Protein AF-A0A3L7NXC1-F1 (afdb_monomer_lite)

Structure (mmCIF, N/CA/C/O backbone):
data_AF-A0A3L7NXC1-F1
#
_entry.id   AF-A0A3L7NXC1-F1
#
loop_
_atom_site.group_PDB
_atom_site.id
_atom_site.type_symbol
_atom_site.label_atom_id
_atom_site.label_alt_id
_atom_site.label_comp_id
_atom_site.label_asym_id
_atom_site.label_entity_id
_atom_site.label_seq_id
_atom_site.pdbx_PDB_ins_code
_atom_site.Cartn_x
_atom_site.Cartn_y
_atom_site.Cartn_z
_atom_site.occupancy
_atom_site.B_iso_or_equiv
_atom_site.auth_seq_id
_atom_site.auth_comp_id
_atom_site.auth_asym_id
_atom_site.auth_atom_id
_atom_site.pdbx_PDB_model_num
ATOM 1 N N . MET A 1 1 ? 63.473 -12.504 -23.614 1.00 58.06 1 MET A N 1
ATOM 2 C CA . MET A 1 1 ? 63.173 -11.133 -24.093 1.00 58.06 1 MET A CA 1
ATOM 3 C C . MET A 1 1 ? 62.560 -11.105 -25.498 1.00 58.06 1 MET A C 1
ATOM 5 O O . MET A 1 1 ? 61.461 -10.586 -25.625 1.00 58.06 1 MET A O 1
ATOM 9 N N . ALA A 1 2 ? 63.167 -11.707 -26.531 1.00 64.88 2 ALA A N 1
ATOM 10 C CA . ALA A 1 2 ? 62.631 -11.673 -27.909 1.00 64.88 2 ALA A CA 1
ATOM 11 C C . ALA A 1 2 ? 61.222 -12.297 -28.093 1.00 64.88 2 ALA A C 1
ATOM 13 O O . ALA A 1 2 ? 60.404 -11.781 -28.856 1.00 64.88 2 ALA A O 1
ATOM 14 N N . 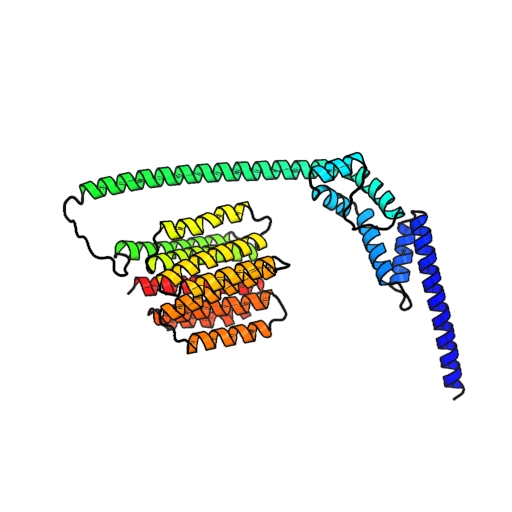VAL A 1 3 ? 60.902 -13.367 -27.352 1.00 65.25 3 VAL A N 1
ATOM 15 C CA . VAL A 1 3 ? 59.581 -14.031 -27.404 1.00 65.25 3 VAL A CA 1
ATOM 16 C C . VAL A 1 3 ? 58.471 -13.140 -26.830 1.00 65.25 3 VAL A C 1
ATOM 18 O O . VAL A 1 3 ? 57.421 -12.996 -27.447 1.00 65.25 3 VAL A O 1
ATOM 21 N N . LEU A 1 4 ? 58.725 -12.468 -25.702 1.00 59.56 4 LEU A N 1
ATOM 22 C CA . LEU A 1 4 ? 57.769 -11.532 -25.091 1.00 59.56 4 LEU A CA 1
ATOM 23 C C . LEU A 1 4 ? 57.498 -10.325 -25.997 1.00 59.56 4 LEU A C 1
ATOM 25 O O . LEU A 1 4 ? 56.352 -9.920 -26.153 1.00 59.56 4 LEU A O 1
ATOM 29 N N . PHE A 1 5 ? 58.532 -9.800 -26.658 1.00 73.19 5 PHE A N 1
ATOM 30 C CA . PHE A 1 5 ? 58.376 -8.700 -27.612 1.00 73.19 5 PHE A CA 1
ATOM 31 C C . PHE A 1 5 ? 57.513 -9.099 -28.822 1.00 73.19 5 PHE A C 1
ATOM 33 O O . PHE A 1 5 ? 56.634 -8.346 -29.236 1.00 73.19 5 PHE A O 1
ATOM 40 N N . SER A 1 6 ? 57.697 -10.320 -29.334 1.00 70.69 6 SER A N 1
ATOM 41 C CA . SER A 1 6 ? 56.907 -10.852 -30.453 1.00 70.69 6 SER A CA 1
ATOM 42 C C . SER A 1 6 ? 55.435 -11.066 -30.074 1.00 70.69 6 SER A C 1
ATOM 44 O O . SER A 1 6 ? 54.543 -10.712 -30.844 1.00 70.69 6 SER A O 1
ATOM 46 N N . ILE A 1 7 ? 55.162 -11.565 -28.861 1.00 74.94 7 ILE A N 1
ATOM 47 C CA . ILE A 1 7 ? 53.794 -11.715 -28.333 1.00 74.94 7 ILE A CA 1
ATOM 48 C C . ILE A 1 7 ? 53.109 -10.345 -28.197 1.00 74.94 7 ILE A C 1
ATOM 50 O O . ILE A 1 7 ? 51.965 -10.192 -28.629 1.00 74.94 7 ILE A O 1
ATOM 54 N N . CYS A 1 8 ? 53.810 -9.329 -27.682 1.00 72.81 8 CYS A N 1
ATOM 55 C CA . CYS A 1 8 ? 53.273 -7.970 -27.563 1.00 72.81 8 CYS A CA 1
ATOM 56 C C . CYS A 1 8 ? 52.942 -7.337 -28.925 1.00 72.81 8 CYS A C 1
ATOM 58 O O . CYS A 1 8 ? 51.901 -6.691 -29.061 1.00 72.81 8 CYS A O 1
ATOM 60 N N . LEU A 1 9 ? 53.783 -7.535 -29.947 1.00 78.62 9 LEU A N 1
ATOM 61 C CA . LEU A 1 9 ? 53.522 -7.020 -31.297 1.00 78.62 9 LEU A CA 1
ATOM 62 C C . LEU A 1 9 ? 52.310 -7.694 -31.954 1.00 78.62 9 LEU A C 1
ATOM 64 O O . LEU A 1 9 ? 51.471 -7.003 -32.537 1.00 78.62 9 LEU A O 1
ATOM 68 N N . ILE A 1 10 ? 52.168 -9.017 -31.807 1.00 83.44 10 ILE A N 1
ATOM 69 C CA . ILE A 1 10 ? 51.002 -9.763 -32.311 1.00 83.44 10 ILE A CA 1
ATOM 70 C C . ILE A 1 10 ? 49.723 -9.305 -31.600 1.00 83.44 10 ILE A C 1
ATOM 72 O O . ILE A 1 10 ? 48.700 -9.085 -32.250 1.00 83.44 10 ILE A O 1
ATOM 76 N N . TYR A 1 11 ? 49.775 -9.118 -30.278 1.00 84.44 11 TYR A N 1
ATOM 77 C CA . TYR A 1 11 ? 48.630 -8.644 -29.500 1.00 84.44 11 TYR A CA 1
ATOM 78 C C . TYR A 1 11 ? 48.204 -7.228 -29.910 1.00 84.44 11 TYR A C 1
ATOM 80 O O . TYR A 1 11 ? 47.015 -6.972 -30.112 1.00 84.44 11 TYR A O 1
ATOM 88 N N . ARG A 1 12 ? 49.167 -6.319 -30.112 1.00 85.69 12 ARG A N 1
ATOM 89 C CA . ARG A 1 12 ? 48.900 -4.950 -30.572 1.00 85.69 12 ARG A CA 1
ATOM 90 C C . ARG A 1 12 ? 48.280 -4.935 -31.970 1.00 85.69 12 ARG A C 1
ATOM 92 O O . ARG A 1 12 ? 47.270 -4.270 -32.167 1.00 85.69 12 ARG A O 1
ATOM 99 N N . SER A 1 13 ? 48.827 -5.709 -32.908 1.00 90.19 13 SER A N 1
ATOM 100 C CA . SER A 1 13 ? 48.289 -5.810 -34.271 1.00 90.19 13 SER A CA 1
ATOM 101 C C . SER A 1 13 ? 46.859 -6.364 -34.292 1.00 90.19 13 SER A C 1
ATOM 103 O O . SER A 1 13 ? 45.984 -5.759 -34.908 1.00 90.19 13 SER A O 1
ATOM 105 N N . LYS A 1 14 ? 46.583 -7.448 -33.549 1.00 89.12 14 LYS A N 1
ATOM 106 C CA . LYS A 1 14 ? 45.224 -8.005 -33.429 1.00 89.12 14 LYS A CA 1
ATOM 107 C C . LYS A 1 14 ? 44.246 -7.028 -32.783 1.00 89.12 14 LYS A C 1
ATOM 109 O O . LYS A 1 14 ? 43.092 -6.959 -33.191 1.00 89.12 14 LYS A O 1
ATOM 114 N N . THR A 1 15 ? 44.697 -6.273 -31.784 1.00 90.38 15 THR A N 1
ATOM 115 C CA . THR A 1 15 ? 43.854 -5.275 -31.117 1.00 90.38 15 THR A CA 1
ATOM 116 C C . THR A 1 15 ? 43.446 -4.164 -32.083 1.00 90.38 15 THR A C 1
ATOM 118 O O . THR A 1 15 ? 42.272 -3.813 -32.120 1.00 90.38 15 THR A O 1
ATOM 121 N N . GLU A 1 16 ? 44.373 -3.652 -32.897 1.00 91.38 16 GLU A N 1
ATOM 122 C CA . GLU A 1 16 ? 44.061 -2.624 -33.901 1.00 91.38 16 GLU A CA 1
ATOM 123 C C . GLU A 1 16 ? 43.149 -3.150 -35.017 1.00 91.38 16 GLU A C 1
ATOM 125 O O . GLU A 1 16 ? 42.166 -2.496 -35.354 1.00 91.38 16 GLU A O 1
ATOM 130 N N . GLN A 1 17 ? 43.382 -4.369 -35.517 1.00 92.25 17 GLN A N 1
ATOM 131 C CA . GLN A 1 17 ? 42.493 -4.995 -36.509 1.00 92.25 17 GLN A CA 1
ATOM 132 C C . GLN A 1 17 ? 41.055 -5.132 -36.003 1.00 92.25 17 GLN A C 1
ATOM 134 O O . GLN A 1 17 ? 40.094 -4.900 -36.733 1.00 92.25 17 GLN A O 1
ATOM 139 N N . LEU A 1 18 ? 40.893 -5.527 -34.745 1.00 91.25 18 LEU A N 1
ATOM 140 C CA . LEU A 1 18 ? 39.578 -5.714 -34.157 1.00 91.25 18 LEU A CA 1
ATOM 141 C C . LEU A 1 18 ? 38.885 -4.380 -33.819 1.00 91.25 18 LEU A C 1
ATOM 143 O O . LEU A 1 18 ? 37.669 -4.286 -33.973 1.00 91.25 18 LEU A O 1
ATOM 147 N N . LYS A 1 19 ? 39.634 -3.337 -33.425 1.00 93.62 19 LYS A N 1
ATOM 148 C CA . LYS A 1 19 ? 39.097 -1.967 -33.325 1.00 93.62 19 LYS A CA 1
ATOM 149 C C . LYS A 1 19 ? 38.600 -1.471 -34.679 1.00 93.62 19 LYS A C 1
ATOM 151 O O . LYS A 1 19 ? 37.494 -0.949 -34.752 1.00 93.62 19 LYS A O 1
ATOM 156 N N . GLN A 1 20 ? 39.389 -1.672 -35.735 1.00 95.25 20 GLN A N 1
ATOM 157 C CA . GLN A 1 20 ? 39.001 -1.302 -37.094 1.00 95.25 20 GLN A CA 1
ATOM 158 C C . GLN A 1 20 ? 37.736 -2.051 -37.519 1.00 95.25 20 GLN A C 1
ATOM 160 O O . GLN A 1 20 ? 36.770 -1.427 -37.932 1.00 95.25 20 GLN A O 1
ATOM 165 N N . ARG A 1 21 ? 37.670 -3.366 -37.281 1.00 96.00 21 ARG A N 1
ATOM 166 C CA . ARG A 1 21 ? 36.465 -4.158 -37.555 1.00 96.00 21 ARG A CA 1
ATOM 167 C C . ARG A 1 21 ? 35.237 -3.662 -36.785 1.00 96.00 21 ARG A C 1
ATOM 169 O O . ARG A 1 21 ? 34.139 -3.674 -37.329 1.00 96.00 21 ARG A O 1
ATOM 176 N N . ALA A 1 22 ? 35.395 -3.262 -35.524 1.00 95.69 22 ALA A N 1
ATOM 177 C CA . ALA A 1 22 ? 34.300 -2.683 -34.751 1.00 95.69 22 ALA A CA 1
ATOM 178 C C . ALA A 1 22 ? 33.851 -1.335 -35.343 1.00 95.69 22 ALA A C 1
ATOM 180 O O . ALA A 1 22 ? 32.652 -1.104 -35.465 1.00 95.69 22 ALA A O 1
ATOM 181 N N . ALA A 1 23 ? 34.787 -0.477 -35.760 1.00 96.31 23 ALA A N 1
ATOM 182 C CA . ALA A 1 23 ? 34.470 0.776 -36.443 1.00 96.31 23 ALA A CA 1
ATOM 183 C C . ALA A 1 23 ? 33.721 0.532 -37.767 1.00 96.31 23 ALA A C 1
ATOM 185 O O . ALA A 1 23 ? 32.673 1.135 -37.983 1.00 96.31 23 ALA A O 1
ATOM 186 N N . ASP A 1 24 ? 34.180 -0.424 -38.580 1.00 97.44 24 ASP A N 1
ATOM 187 C CA . ASP A 1 24 ? 33.531 -0.797 -39.842 1.00 97.44 24 ASP A CA 1
ATOM 188 C C . ASP A 1 24 ? 32.104 -1.329 -39.614 1.00 97.44 24 ASP A C 1
ATOM 190 O O . ASP A 1 24 ? 31.193 -1.011 -40.378 1.00 97.44 24 ASP A O 1
ATOM 194 N N . LEU A 1 25 ? 31.888 -2.137 -38.565 1.00 97.62 25 LEU A N 1
ATOM 195 C CA . LEU A 1 25 ? 30.557 -2.634 -38.188 1.00 97.62 25 LEU A CA 1
ATOM 196 C C . LEU A 1 25 ? 29.618 -1.494 -37.785 1.00 97.62 25 LEU A C 1
ATOM 198 O O . LEU A 1 25 ? 28.448 -1.512 -38.163 1.00 97.62 25 LEU A O 1
ATOM 202 N N . TRP A 1 26 ? 30.121 -0.517 -37.029 1.00 97.94 26 TRP A N 1
ATOM 203 C CA . TRP A 1 26 ? 29.348 0.653 -36.622 1.00 97.94 26 TRP A CA 1
ATOM 204 C C . TRP A 1 26 ? 28.958 1.522 -37.819 1.00 97.94 26 TRP A C 1
ATOM 206 O O . TRP A 1 26 ? 27.785 1.851 -37.972 1.00 97.94 26 TRP A O 1
ATOM 216 N N . GLU A 1 27 ? 29.908 1.847 -38.698 1.00 97.88 27 GLU A N 1
ATOM 217 C CA . GLU A 1 27 ? 29.650 2.654 -39.895 1.00 97.88 27 GLU A CA 1
ATOM 218 C C . GLU A 1 27 ? 28.645 1.967 -40.827 1.00 97.88 27 GLU A C 1
ATOM 220 O O . GLU A 1 27 ? 27.683 2.587 -41.283 1.00 97.88 27 GLU A O 1
ATOM 225 N N . GLN A 1 28 ? 28.808 0.659 -41.051 1.00 97.94 28 GLN A N 1
ATOM 226 C CA . GLN A 1 28 ? 27.853 -0.118 -41.836 1.00 97.94 28 GLN A CA 1
ATOM 227 C C . GLN A 1 28 ? 26.472 -0.146 -41.180 1.00 97.94 28 GLN A C 1
ATOM 229 O O . GLN A 1 28 ? 25.476 -0.010 -41.883 1.00 97.94 28 GLN A O 1
ATOM 234 N N . ALA A 1 29 ? 26.389 -0.295 -39.856 1.00 97.94 29 ALA A N 1
ATOM 235 C CA . ALA A 1 29 ? 25.117 -0.275 -39.143 1.00 97.94 29 ALA A CA 1
ATOM 236 C C . ALA A 1 29 ? 24.384 1.065 -39.306 1.00 97.94 29 ALA A C 1
ATOM 238 O O . ALA A 1 29 ? 23.198 1.062 -39.629 1.00 97.94 29 ALA A O 1
ATOM 239 N N . GLN A 1 30 ? 25.087 2.191 -39.135 1.00 97.81 30 GLN A N 1
ATOM 240 C CA . GLN A 1 30 ? 24.528 3.536 -39.324 1.00 97.81 30 GLN A CA 1
ATOM 241 C C . GLN A 1 30 ? 24.052 3.736 -40.763 1.00 97.81 30 GLN A C 1
ATOM 243 O O . GLN A 1 30 ? 22.902 4.093 -40.991 1.00 97.81 30 GLN A O 1
ATOM 248 N N . LYS A 1 31 ? 24.887 3.376 -41.744 1.00 97.75 31 LYS A N 1
ATOM 249 C CA . LYS A 1 31 ? 24.519 3.453 -43.160 1.00 97.75 31 LYS A CA 1
ATOM 250 C C . LYS A 1 31 ? 23.263 2.636 -43.476 1.00 97.75 31 LYS A C 1
ATOM 252 O O . LYS A 1 31 ? 22.382 3.115 -44.181 1.00 97.75 31 LYS A O 1
ATOM 257 N N . ARG A 1 32 ? 23.154 1.412 -42.948 1.00 97.75 32 ARG A N 1
ATOM 258 C CA . ARG A 1 32 ? 21.962 0.563 -43.130 1.00 97.75 32 ARG A CA 1
ATOM 259 C C . ARG A 1 32 ? 20.729 1.160 -42.463 1.00 97.75 32 ARG A C 1
ATOM 261 O O . ARG A 1 32 ? 19.637 1.044 -43.011 1.00 97.75 32 ARG A O 1
ATOM 268 N N . LEU A 1 33 ? 20.901 1.807 -41.314 1.00 97.19 33 LEU A N 1
ATOM 269 C CA . LEU A 1 33 ? 19.830 2.501 -40.612 1.00 97.19 33 LEU A CA 1
ATOM 270 C C . LEU A 1 33 ? 19.317 3.701 -41.422 1.00 97.19 33 LEU A C 1
ATOM 272 O O . LEU A 1 33 ? 18.108 3.829 -41.602 1.00 97.19 33 LEU A O 1
ATOM 276 N N . ASP A 1 34 ? 20.218 4.510 -41.983 1.00 95.81 34 ASP A N 1
ATOM 277 C CA . ASP A 1 34 ? 19.895 5.637 -42.871 1.00 95.81 34 ASP A CA 1
ATOM 278 C C . ASP A 1 34 ? 19.227 5.179 -44.178 1.00 95.81 34 ASP A C 1
ATOM 280 O O . ASP A 1 34 ? 18.281 5.801 -44.660 1.00 95.81 34 ASP A O 1
ATOM 284 N N . GLU A 1 35 ? 19.659 4.035 -44.720 1.00 96.31 35 GLU A N 1
ATOM 285 C CA . GLU A 1 35 ? 19.040 3.357 -45.869 1.00 96.31 35 GLU A CA 1
ATOM 286 C C . GLU A 1 35 ? 17.701 2.667 -45.519 1.00 96.31 35 GLU A C 1
ATOM 288 O O . GLU A 1 35 ? 17.101 2.022 -46.381 1.00 96.31 35 GLU A O 1
ATOM 293 N N . LYS A 1 36 ? 17.218 2.790 -44.271 1.00 95.69 36 LYS A N 1
ATOM 294 C CA . LYS A 1 36 ? 15.988 2.163 -43.742 1.00 95.69 36 LYS A CA 1
ATOM 295 C C . LYS A 1 36 ? 15.987 0.630 -43.806 1.00 95.69 36 LYS A C 1
ATOM 297 O O . LYS A 1 36 ? 14.937 -0.009 -43.767 1.00 95.69 36 LYS A O 1
ATOM 302 N N . GLN A 1 37 ? 17.162 0.012 -43.861 1.00 96.81 37 GLN A N 1
ATOM 303 C CA . GLN A 1 37 ? 17.343 -1.438 -43.830 1.00 96.81 37 GLN A CA 1
ATOM 304 C C . GLN A 1 37 ? 17.428 -1.920 -42.376 1.00 96.81 37 GLN A C 1
ATOM 306 O O . GLN A 1 37 ? 18.489 -2.304 -41.881 1.00 96.81 37 GLN A O 1
ATOM 311 N N . ILE A 1 38 ? 16.290 -1.864 -41.675 1.00 96.44 38 ILE A N 1
ATOM 312 C CA . ILE A 1 38 ? 16.209 -2.045 -40.216 1.00 96.44 38 ILE A CA 1
ATOM 313 C C . ILE A 1 38 ? 16.714 -3.420 -39.756 1.00 96.44 38 ILE A C 1
ATOM 315 O O . ILE A 1 38 ? 17.428 -3.505 -38.758 1.00 96.44 38 ILE A O 1
ATOM 319 N N . GLU A 1 39 ? 16.400 -4.495 -40.482 1.00 96.25 39 GLU A N 1
ATOM 320 C CA . GLU A 1 39 ? 16.840 -5.854 -40.130 1.00 96.25 39 GLU A CA 1
ATOM 321 C C . GLU A 1 39 ? 18.370 -6.000 -40.209 1.00 96.25 39 GLU A C 1
ATOM 323 O O . GLU A 1 39 ? 19.015 -6.476 -39.269 1.00 96.25 39 GLU A O 1
ATOM 328 N N . ASP A 1 40 ? 18.973 -5.504 -41.293 1.00 97.38 40 ASP A N 1
ATOM 329 C CA . ASP A 1 40 ? 20.425 -5.517 -41.477 1.00 97.38 40 ASP A CA 1
ATOM 330 C C . ASP A 1 40 ? 21.134 -4.627 -40.448 1.00 97.38 40 ASP A C 1
ATOM 332 O O . ASP A 1 40 ? 22.146 -5.042 -39.871 1.00 97.38 40 ASP A O 1
ATOM 336 N N . ALA A 1 41 ? 20.589 -3.436 -40.175 1.00 97.94 41 ALA A N 1
ATOM 337 C CA . ALA A 1 41 ? 21.094 -2.532 -39.147 1.00 97.94 41 ALA A CA 1
ATOM 338 C C . ALA A 1 41 ? 21.045 -3.184 -37.756 1.00 97.94 41 ALA A C 1
ATOM 340 O O . ALA A 1 41 ? 22.037 -3.151 -37.031 1.00 97.94 41 ALA A O 1
ATOM 341 N N . THR A 1 42 ? 19.940 -3.854 -37.414 1.00 97.75 42 THR A N 1
ATOM 342 C CA . THR A 1 42 ? 19.779 -4.585 -36.145 1.00 97.75 42 THR A CA 1
ATOM 343 C C . THR A 1 42 ? 20.860 -5.646 -35.991 1.00 97.75 42 THR A C 1
ATOM 345 O O . THR A 1 42 ? 21.576 -5.661 -34.990 1.00 97.75 42 THR A O 1
ATOM 348 N N . ARG A 1 43 ? 21.047 -6.494 -37.013 1.00 98.19 43 ARG A N 1
ATOM 349 C CA . ARG A 1 43 ? 22.066 -7.553 -36.998 1.00 98.19 43 ARG A CA 1
ATOM 350 C C . ARG A 1 43 ? 23.471 -6.983 -36.784 1.00 98.19 43 ARG A C 1
ATOM 352 O O . ARG A 1 43 ? 24.233 -7.529 -35.984 1.00 98.19 43 ARG A O 1
ATOM 359 N N . LEU A 1 44 ? 23.818 -5.899 -37.479 1.00 97.94 44 LEU A N 1
ATOM 360 C CA . LEU A 1 44 ? 25.129 -5.252 -37.362 1.00 97.94 44 LEU A CA 1
ATOM 361 C C . LEU A 1 44 ? 25.323 -4.569 -36.000 1.00 97.94 44 LEU A C 1
ATOM 363 O O . LEU A 1 44 ? 26.385 -4.725 -35.400 1.00 97.94 44 LEU A O 1
ATOM 367 N N . LEU A 1 45 ? 24.302 -3.890 -35.465 1.00 97.81 45 LEU A N 1
ATOM 368 C CA . LEU A 1 45 ? 24.338 -3.286 -34.127 1.00 97.81 45 LEU A CA 1
ATOM 369 C C . LEU A 1 45 ? 24.474 -4.342 -33.025 1.00 97.81 45 LEU A C 1
ATOM 371 O O . LEU A 1 45 ? 25.244 -4.148 -32.084 1.00 97.81 45 LEU A O 1
ATOM 375 N N . THR A 1 46 ? 23.792 -5.485 -33.145 1.00 97.56 46 THR A N 1
ATOM 376 C CA . THR A 1 46 ? 23.961 -6.605 -32.209 1.00 97.56 46 THR A CA 1
ATOM 377 C C . THR A 1 46 ? 25.396 -7.134 -32.251 1.00 97.56 46 THR A C 1
ATOM 379 O O . THR A 1 46 ? 26.036 -7.235 -31.202 1.00 97.56 46 THR A O 1
ATOM 382 N N . GLN A 1 47 ? 25.947 -7.384 -33.447 1.00 96.81 47 GLN A N 1
ATOM 383 C CA . GLN A 1 47 ? 27.345 -7.807 -33.602 1.00 96.81 47 GLN A CA 1
ATOM 384 C C . GLN A 1 47 ? 28.318 -6.780 -33.011 1.00 96.81 47 GLN A C 1
ATOM 386 O O . GLN A 1 47 ? 29.205 -7.157 -32.243 1.00 96.81 47 GLN A O 1
ATOM 391 N N . TYR A 1 48 ? 28.118 -5.491 -33.298 1.00 97.62 48 TYR A N 1
ATOM 392 C CA . TYR A 1 48 ? 28.921 -4.405 -32.745 1.00 97.62 48 TYR A CA 1
ATOM 393 C C . TYR A 1 48 ? 28.854 -4.368 -31.213 1.00 97.62 48 TYR A C 1
ATOM 395 O O . TYR A 1 48 ? 29.891 -4.389 -30.559 1.00 97.62 48 TYR A O 1
ATOM 403 N N . SER A 1 49 ? 27.658 -4.393 -30.618 1.00 96.50 49 SER A N 1
ATOM 404 C CA . SER A 1 49 ? 27.480 -4.318 -29.159 1.00 96.50 49 SER A CA 1
ATOM 405 C C . SER A 1 49 ? 28.147 -5.479 -28.405 1.00 96.50 49 SER A C 1
ATOM 407 O O . SER A 1 49 ? 28.658 -5.284 -27.298 1.00 96.50 49 SER A O 1
ATOM 409 N N . SER A 1 50 ? 28.213 -6.659 -29.035 1.00 94.56 50 SER A N 1
ATOM 410 C CA . SER A 1 50 ? 28.887 -7.851 -28.50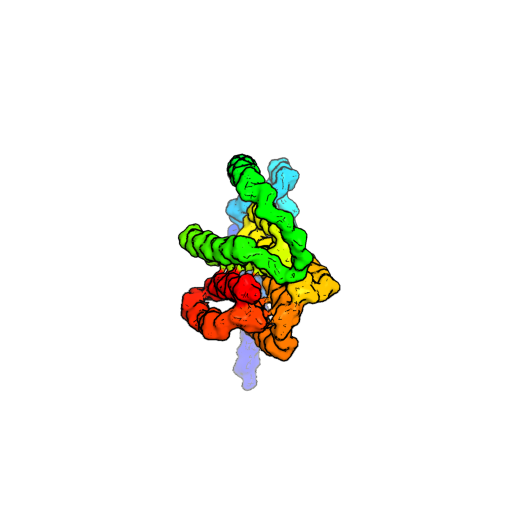5 1.00 94.56 50 SER A CA 1
ATOM 411 C C . SER A 1 50 ? 30.417 -7.811 -28.631 1.00 94.56 50 SER A C 1
ATOM 413 O O . SER A 1 50 ? 31.116 -8.553 -27.938 1.00 94.56 50 SER A O 1
ATOM 415 N N . ALA A 1 51 ? 30.965 -6.940 -29.487 1.00 93.81 51 ALA A N 1
ATOM 416 C CA . ALA A 1 51 ? 32.403 -6.793 -29.650 1.00 93.81 51 ALA A CA 1
ATOM 417 C C . ALA A 1 51 ? 33.011 -6.095 -28.425 1.00 93.81 51 ALA A C 1
ATOM 419 O O . ALA A 1 51 ? 32.556 -5.040 -27.972 1.00 93.81 51 ALA A O 1
ATOM 420 N N . TRP A 1 52 ? 34.088 -6.661 -27.877 1.00 91.38 52 TRP A N 1
ATOM 421 C CA . TRP A 1 52 ? 34.710 -6.114 -26.671 1.00 91.38 52 TRP A CA 1
ATOM 422 C C . TRP A 1 52 ? 35.381 -4.747 -26.904 1.00 91.38 52 TRP A C 1
ATOM 424 O O . TRP A 1 52 ? 35.442 -3.960 -25.964 1.00 91.38 52 TRP A O 1
ATOM 434 N N . GLN A 1 53 ? 35.807 -4.433 -28.140 1.00 92.50 53 GLN A N 1
ATOM 435 C CA . GLN A 1 53 ? 36.354 -3.118 -28.528 1.00 92.50 53 GLN A CA 1
ATOM 436 C C . GLN A 1 53 ? 35.311 -2.066 -28.932 1.00 92.50 53 GLN A C 1
ATOM 438 O O . GLN A 1 53 ? 35.694 -1.002 -29.415 1.00 92.50 53 GLN A O 1
ATOM 443 N N . ALA A 1 54 ? 34.012 -2.330 -28.780 1.00 93.81 54 ALA A N 1
ATOM 444 C CA . ALA A 1 54 ? 32.977 -1.355 -29.111 1.00 93.81 54 ALA A CA 1
ATOM 445 C C . ALA A 1 54 ? 33.055 -0.126 -28.189 1.00 93.81 54 ALA A C 1
ATOM 447 O O . ALA A 1 54 ? 32.660 -0.186 -27.025 1.00 93.81 54 ALA A O 1
ATOM 448 N N . THR A 1 55 ? 33.564 0.988 -28.715 1.00 94.06 55 THR A N 1
ATOM 449 C CA . THR A 1 55 ? 33.699 2.259 -27.986 1.00 94.06 55 THR A CA 1
ATOM 450 C C . THR A 1 55 ? 32.353 2.929 -27.719 1.00 94.06 55 THR A C 1
ATOM 452 O O . THR A 1 55 ? 32.204 3.604 -26.709 1.00 94.06 55 THR A O 1
ATOM 455 N N . GLU A 1 56 ? 31.362 2.706 -28.585 1.00 95.94 56 GLU A N 1
ATOM 456 C CA . GLU A 1 56 ? 30.025 3.317 -28.541 1.00 95.94 56 GLU A CA 1
ATOM 457 C C . GLU A 1 56 ? 28.945 2.283 -28.170 1.00 95.94 56 GLU A C 1
ATOM 459 O O . GLU A 1 56 ? 27.818 2.318 -28.667 1.00 95.94 56 GLU A O 1
ATOM 464 N N . ARG A 1 57 ? 29.282 1.310 -27.307 1.00 95.75 57 ARG A N 1
ATOM 465 C CA . ARG A 1 57 ? 28.375 0.202 -26.949 1.00 95.75 57 ARG A CA 1
ATOM 466 C C . ARG A 1 57 ? 27.027 0.694 -26.413 1.00 95.75 57 ARG A C 1
ATOM 468 O O . ARG A 1 57 ? 26.002 0.130 -26.783 1.00 95.75 57 ARG A O 1
ATOM 475 N N . GLN A 1 58 ? 27.029 1.735 -25.580 1.00 95.69 58 GLN A N 1
ATOM 476 C CA . GLN A 1 58 ? 25.799 2.294 -25.016 1.00 95.69 58 GLN A CA 1
ATOM 477 C C . GLN A 1 58 ? 24.890 2.867 -26.113 1.00 95.69 58 GLN A C 1
ATOM 479 O O . GLN A 1 58 ? 23.728 2.485 -26.189 1.00 95.69 58 GLN A O 1
ATOM 484 N N . LYS A 1 59 ? 25.428 3.686 -27.027 1.00 96.38 59 LYS A N 1
ATOM 485 C CA . LYS A 1 59 ? 24.654 4.229 -28.157 1.00 96.38 59 LYS A CA 1
ATOM 486 C C . LYS A 1 59 ? 24.101 3.124 -29.058 1.00 96.38 59 LYS A C 1
ATOM 488 O O . LYS A 1 59 ? 22.977 3.220 -29.537 1.00 96.38 59 LYS A O 1
ATOM 493 N N . ALA A 1 60 ? 24.865 2.051 -29.277 1.00 97.00 60 ALA A N 1
ATOM 494 C CA . ALA A 1 60 ? 24.389 0.895 -30.035 1.00 97.00 60 ALA A CA 1
ATOM 495 C C . ALA A 1 60 ? 23.205 0.192 -29.353 1.00 97.00 60 ALA A C 1
ATOM 497 O O . ALA A 1 60 ? 22.257 -0.202 -30.026 1.00 97.00 60 ALA A O 1
ATOM 498 N N . GLN A 1 61 ? 23.249 0.050 -28.026 1.00 96.81 61 GLN A N 1
ATOM 499 C CA . GLN A 1 61 ? 22.150 -0.517 -27.241 1.00 96.81 61 GLN A CA 1
ATOM 500 C C . GLN A 1 61 ? 20.915 0.389 -27.253 1.00 96.81 61 GLN A C 1
ATOM 502 O O . GLN A 1 61 ? 19.808 -0.109 -27.438 1.00 96.81 61 GLN A O 1
ATOM 507 N N . GLU A 1 62 ? 21.103 1.703 -27.132 1.00 96.25 62 GLU A N 1
ATOM 508 C CA . GLU A 1 62 ? 20.022 2.687 -27.249 1.00 96.25 62 GLU A CA 1
ATOM 509 C C . GLU A 1 62 ? 19.350 2.603 -28.628 1.00 96.25 62 GLU A C 1
ATOM 511 O O . GLU A 1 62 ? 18.129 2.511 -28.709 1.00 96.25 62 GLU A O 1
ATOM 516 N N . LEU A 1 63 ? 20.119 2.530 -29.721 1.00 97.50 63 LEU A N 1
ATOM 517 C CA . LEU A 1 63 ? 19.561 2.361 -31.069 1.00 97.50 63 LEU A CA 1
ATOM 518 C C . LEU A 1 63 ? 18.820 1.031 -31.245 1.00 97.50 63 LEU A C 1
ATOM 520 O O . LEU A 1 63 ? 17.771 1.006 -31.882 1.00 97.50 63 LEU A O 1
ATOM 524 N N . LEU A 1 64 ? 19.318 -0.065 -30.664 1.00 97.25 64 LEU A N 1
ATOM 525 C CA . LEU A 1 64 ? 18.615 -1.354 -30.677 1.00 97.25 64 LEU A CA 1
ATOM 526 C C . LEU A 1 64 ? 17.270 -1.278 -29.939 1.00 97.25 64 LEU A C 1
ATOM 528 O O . LEU A 1 64 ? 16.276 -1.807 -30.435 1.00 97.25 64 LEU A O 1
ATOM 532 N N . GLN A 1 65 ? 17.213 -0.584 -28.800 1.00 96.12 65 GLN A N 1
ATOM 533 C CA . GLN A 1 65 ? 15.957 -0.339 -28.085 1.00 96.12 65 GLN A CA 1
ATOM 534 C C . GLN A 1 65 ? 15.000 0.529 -28.910 1.00 96.12 65 GLN A C 1
ATOM 536 O O . GLN A 1 65 ? 13.819 0.203 -29.019 1.00 96.12 65 GLN A O 1
ATOM 541 N N . GLN A 1 66 ? 15.499 1.589 -29.554 1.00 96.69 66 GLN A N 1
ATOM 542 C CA . GLN A 1 66 ? 14.685 2.412 -30.455 1.00 96.69 66 GLN A CA 1
ATOM 543 C C . GLN A 1 66 ? 14.122 1.589 -31.621 1.00 96.69 66 GLN A C 1
ATOM 545 O O . GLN A 1 66 ? 12.937 1.702 -31.928 1.00 96.69 66 GLN A O 1
ATOM 550 N N . ILE A 1 67 ? 14.937 0.722 -32.235 1.00 97.19 67 ILE A N 1
ATOM 551 C CA . ILE A 1 67 ? 14.493 -0.195 -33.294 1.00 97.19 67 ILE A CA 1
ATOM 552 C C . ILE A 1 67 ? 13.377 -1.113 -32.784 1.00 97.19 67 ILE A C 1
ATOM 554 O O . ILE A 1 67 ? 12.352 -1.267 -33.452 1.00 97.19 67 ILE A O 1
ATOM 558 N N . GLN A 1 68 ? 13.541 -1.698 -31.597 1.00 94.25 68 GLN A N 1
ATOM 559 C CA . GLN A 1 68 ? 12.523 -2.556 -30.992 1.00 94.25 68 GLN A CA 1
ATOM 560 C C . GLN A 1 68 ? 11.202 -1.801 -30.783 1.00 94.25 68 GLN A C 1
ATOM 562 O O . GLN A 1 68 ? 10.141 -2.319 -31.129 1.00 94.25 68 GLN A O 1
ATOM 567 N N . HIS A 1 69 ? 11.261 -0.560 -30.294 1.00 92.00 69 HIS A N 1
ATOM 568 C CA . HIS A 1 69 ? 10.074 0.272 -30.086 1.00 92.00 69 HIS A CA 1
ATOM 569 C C . HIS A 1 69 ? 9.349 0.663 -31.383 1.00 92.00 69 HIS A C 1
ATOM 571 O O . HIS A 1 69 ? 8.137 0.862 -31.340 1.00 92.00 69 HIS A O 1
ATOM 577 N N . VAL A 1 70 ? 10.039 0.773 -32.528 1.00 95.56 70 VAL A N 1
ATOM 578 C CA . VAL A 1 70 ? 9.380 1.108 -33.812 1.00 95.56 70 VAL A CA 1
ATOM 579 C C . VAL A 1 70 ? 8.908 -0.101 -34.609 1.00 95.56 70 VAL A C 1
ATOM 581 O O . VAL A 1 70 ? 7.994 0.031 -35.422 1.00 95.56 70 VAL A O 1
ATOM 584 N N . THR A 1 71 ? 9.541 -1.259 -34.421 1.00 93.69 71 THR A N 1
ATOM 585 C CA . THR A 1 71 ? 9.244 -2.475 -35.199 1.00 93.69 71 THR A CA 1
ATOM 586 C C . THR A 1 71 ? 8.245 -3.399 -34.515 1.00 93.69 71 THR A C 1
ATOM 588 O O . THR A 1 71 ? 7.567 -4.163 -35.200 1.00 93.69 71 THR A O 1
ATOM 591 N N . SER A 1 72 ? 8.127 -3.334 -33.187 1.00 95.00 72 SER A N 1
ATOM 592 C CA . SER A 1 72 ? 7.184 -4.154 -32.432 1.00 95.00 72 SER A CA 1
ATOM 593 C C . SER A 1 72 ? 5.775 -3.561 -32.464 1.00 95.00 72 SER A C 1
ATOM 595 O O . SER A 1 72 ? 5.509 -2.535 -31.835 1.00 95.00 72 SER A O 1
ATOM 597 N N . ASP A 1 73 ? 4.848 -4.245 -33.140 1.00 92.94 73 ASP A N 1
ATOM 598 C CA . ASP A 1 73 ? 3.435 -3.849 -33.179 1.00 92.94 73 ASP A CA 1
ATOM 599 C C . ASP A 1 73 ? 2.827 -3.752 -31.774 1.00 92.94 73 ASP A C 1
ATOM 601 O O . ASP A 1 73 ? 2.072 -2.824 -31.498 1.00 92.94 73 ASP A O 1
ATOM 605 N N . SER A 1 74 ? 3.213 -4.635 -30.846 1.00 92.94 74 SER A N 1
ATOM 606 C CA . SER A 1 74 ? 2.710 -4.589 -29.469 1.00 92.94 74 SER A CA 1
ATOM 607 C C . SER A 1 74 ? 3.167 -3.338 -28.714 1.00 92.94 74 SER A C 1
ATOM 609 O O . SER A 1 74 ? 2.390 -2.768 -27.954 1.00 92.94 74 SER A O 1
ATOM 611 N N . GLU A 1 75 ? 4.406 -2.885 -28.926 1.00 92.62 75 GLU A N 1
ATOM 612 C CA . GLU A 1 75 ? 4.938 -1.669 -28.291 1.00 92.62 75 GLU A CA 1
ATOM 613 C C . GLU A 1 75 ? 4.305 -0.403 -28.878 1.00 92.62 75 GLU A C 1
ATOM 615 O O . GLU A 1 75 ? 3.990 0.541 -28.146 1.00 92.62 75 GLU A O 1
ATOM 620 N N . VAL A 1 76 ? 4.076 -0.393 -30.194 1.00 94.12 76 VAL A N 1
ATOM 621 C CA . VAL A 1 76 ? 3.395 0.708 -30.884 1.00 94.12 76 VAL A CA 1
ATOM 622 C C . VAL A 1 76 ? 1.935 0.791 -30.442 1.00 94.12 76 VAL A C 1
ATOM 624 O O . VAL A 1 76 ? 1.480 1.874 -30.075 1.00 94.12 76 VAL A O 1
ATOM 627 N N . LEU A 1 77 ? 1.221 -0.338 -30.400 1.00 94.06 77 LEU A N 1
ATOM 628 C CA . LEU A 1 77 ? -0.159 -0.412 -29.912 1.00 94.06 77 LEU A CA 1
ATOM 629 C C . LEU A 1 77 ? -0.270 0.047 -28.464 1.00 94.06 77 LEU A C 1
ATOM 631 O O . LEU A 1 77 ? -1.114 0.884 -28.156 1.00 94.06 77 LEU A O 1
ATOM 635 N N . LYS A 1 78 ? 0.609 -0.449 -27.587 1.00 93.31 78 LYS A N 1
ATOM 636 C CA . LYS A 1 78 ? 0.648 -0.027 -26.186 1.00 93.31 78 LYS A CA 1
ATOM 637 C C . LYS A 1 78 ? 0.831 1.486 -26.075 1.00 93.31 78 LYS A C 1
ATOM 639 O O . LYS A 1 78 ? 0.060 2.139 -25.382 1.00 93.31 78 LYS A O 1
ATOM 644 N N . SER A 1 79 ? 1.788 2.041 -26.823 1.00 93.56 79 SER A N 1
ATOM 645 C CA . SER A 1 79 ? 2.033 3.486 -26.842 1.00 93.56 79 SER A CA 1
ATOM 646 C C . SER A 1 79 ? 0.790 4.260 -27.287 1.00 93.56 79 SER A C 1
ATOM 648 O O . SER A 1 79 ? 0.433 5.230 -26.637 1.00 93.56 79 SER A O 1
ATOM 650 N N . LEU A 1 80 ? 0.103 3.819 -28.349 1.00 94.56 80 LEU A N 1
ATOM 651 C CA . LEU A 1 80 ? -1.114 4.458 -28.868 1.00 94.56 80 LEU A CA 1
ATOM 652 C C . LEU A 1 80 ? -2.306 4.374 -27.900 1.00 94.56 80 LEU A C 1
ATOM 654 O O . LEU A 1 80 ? -3.079 5.325 -27.791 1.00 94.56 80 LEU A O 1
ATOM 658 N N . VAL A 1 81 ? -2.471 3.255 -27.194 1.00 94.94 81 VAL A N 1
ATOM 659 C CA . VAL A 1 81 ? -3.557 3.068 -26.216 1.00 94.94 81 VAL A CA 1
ATOM 660 C C . VAL A 1 81 ? -3.336 3.921 -24.962 1.00 94.94 81 VAL A C 1
ATOM 662 O O . VAL A 1 81 ? -4.303 4.410 -24.388 1.00 94.94 81 VAL A O 1
ATOM 665 N N . GLU A 1 82 ? -2.083 4.156 -24.569 1.00 92.56 82 GLU A N 1
ATOM 666 C CA . GLU A 1 82 ? -1.725 4.952 -23.385 1.00 92.56 82 GLU A CA 1
ATOM 667 C C . GLU A 1 82 ? -1.781 6.478 -23.614 1.00 92.56 82 GLU A C 1
ATOM 669 O O . GLU A 1 82 ? -1.729 7.237 -22.647 1.00 92.56 82 GLU A O 1
ATOM 674 N N . LEU A 1 83 ? -1.903 6.953 -24.863 1.00 93.69 83 LEU A N 1
ATOM 675 C CA . LEU A 1 83 ? -1.977 8.391 -25.160 1.00 93.69 83 LEU A CA 1
ATOM 676 C C . LEU A 1 83 ? -3.214 9.058 -24.544 1.00 93.69 83 LEU A C 1
ATOM 678 O O . LEU A 1 83 ? -4.282 8.452 -24.422 1.00 93.69 83 LEU A O 1
ATOM 682 N N . SER A 1 84 ? -3.098 10.351 -24.241 1.00 93.88 84 SER A N 1
ATOM 683 C CA . SER A 1 84 ? -4.271 11.194 -23.997 1.00 93.88 84 SER A CA 1
ATOM 684 C C . SER A 1 84 ? -5.139 11.287 -25.262 1.00 93.88 84 SER A C 1
ATOM 686 O O . SER A 1 84 ? -4.648 11.059 -26.366 1.00 93.88 84 SER A O 1
ATOM 688 N N . GLU A 1 85 ? -6.421 11.639 -25.136 1.00 92.56 85 GLU A N 1
ATOM 689 C CA . GLU A 1 85 ? -7.297 11.825 -26.308 1.00 92.56 85 GLU A CA 1
ATOM 690 C C . GLU A 1 85 ? -6.754 12.892 -27.273 1.00 92.56 85 GLU A C 1
ATOM 692 O O . GLU A 1 85 ? -6.789 12.713 -28.490 1.00 92.56 85 GLU A O 1
ATOM 697 N N . SER A 1 86 ? -6.181 13.980 -26.743 1.00 92.88 86 SER A N 1
ATOM 698 C CA . SER A 1 86 ? -5.571 15.029 -27.564 1.00 92.88 86 SER A CA 1
ATOM 699 C C . SER A 1 86 ? -4.330 14.538 -28.303 1.00 92.88 86 SER A C 1
ATOM 701 O O . SER A 1 86 ? -4.178 14.820 -29.489 1.00 92.88 86 SER A O 1
ATOM 703 N N . ASP A 1 87 ? -3.459 13.778 -27.635 1.00 94.00 87 ASP A N 1
ATOM 704 C CA . ASP A 1 87 ? -2.241 13.263 -28.266 1.00 94.00 87 ASP A CA 1
ATOM 705 C C . ASP A 1 87 ? -2.554 12.139 -29.253 1.00 94.00 87 ASP A C 1
ATOM 707 O O . ASP A 1 87 ? -1.887 12.014 -30.278 1.00 94.00 87 ASP A O 1
ATOM 711 N N . PHE A 1 88 ? -3.590 11.343 -28.978 1.00 95.38 88 PHE A N 1
ATOM 712 C CA . PHE A 1 88 ? -4.073 10.318 -29.892 1.00 95.38 88 PHE A CA 1
ATOM 713 C C . PHE A 1 88 ? -4.644 10.937 -31.171 1.00 95.38 88 PHE A C 1
ATOM 715 O O . PHE A 1 88 ? -4.283 10.493 -32.256 1.00 95.38 88 PHE A O 1
ATOM 722 N N . ALA A 1 89 ? -5.439 12.008 -31.070 1.00 93.75 89 ALA A N 1
ATOM 723 C CA . ALA A 1 89 ? -5.937 12.742 -32.237 1.00 93.75 89 ALA A CA 1
ATOM 724 C C . ALA A 1 89 ? -4.793 13.348 -33.074 1.00 93.75 89 ALA A C 1
ATOM 726 O O . ALA A 1 89 ? -4.819 13.325 -34.307 1.00 93.75 89 ALA A O 1
ATOM 727 N N . VAL A 1 90 ? -3.739 13.848 -32.417 1.00 93.56 90 VAL A N 1
ATOM 728 C CA . VAL A 1 90 ? -2.520 14.280 -33.114 1.00 93.56 90 VAL A CA 1
ATOM 729 C C . VAL A 1 90 ? -1.867 13.085 -33.814 1.00 93.56 90 VAL A C 1
ATOM 731 O O . VAL A 1 90 ? -1.622 13.157 -35.018 1.00 93.56 90 VAL A O 1
ATOM 734 N N . ALA A 1 91 ? -1.654 11.968 -33.117 1.00 93.62 91 ALA A N 1
ATOM 735 C CA . ALA A 1 91 ? -1.055 10.763 -33.687 1.00 93.62 91 ALA A CA 1
ATOM 736 C C . ALA A 1 91 ? -1.865 10.185 -34.861 1.00 93.62 91 ALA A C 1
ATOM 738 O O . ALA A 1 91 ? -1.270 9.715 -35.828 1.00 93.62 91 ALA A O 1
ATOM 739 N N . GLU A 1 92 ? -3.193 10.270 -34.820 1.00 94.75 92 GLU A N 1
ATOM 740 C CA . GLU A 1 92 ? -4.088 9.907 -35.922 1.00 94.75 92 GLU A CA 1
ATOM 741 C C . GLU A 1 92 ? -3.878 10.818 -37.138 1.00 94.75 92 GLU A C 1
ATOM 743 O O . GLU A 1 92 ? -3.770 10.338 -38.262 1.00 94.75 92 GLU A O 1
ATOM 748 N N . SER A 1 93 ? -3.754 12.131 -36.923 1.00 94.25 93 SER A N 1
ATOM 749 C CA . SER A 1 93 ? -3.638 13.106 -38.016 1.00 94.25 93 SER A CA 1
ATOM 750 C C . SER A 1 93 ? -2.270 13.128 -38.711 1.00 94.25 93 SER A C 1
ATOM 752 O O . SER A 1 93 ? -2.206 13.302 -39.929 1.00 94.25 93 SER A O 1
ATOM 754 N N . ILE A 1 94 ? -1.173 12.975 -37.958 1.00 94.06 94 ILE A N 1
ATOM 755 C CA . ILE A 1 94 ? 0.199 13.125 -38.480 1.00 94.06 94 ILE A CA 1
ATOM 756 C C . ILE A 1 94 ? 1.036 11.843 -38.410 1.00 94.06 94 ILE A C 1
ATOM 758 O O . ILE A 1 94 ? 2.206 11.865 -38.786 1.00 94.06 94 ILE A O 1
ATOM 762 N N . HIS A 1 95 ? 0.464 10.734 -37.931 1.00 95.00 95 HIS A N 1
ATOM 763 C CA . HIS A 1 95 ? 1.152 9.450 -37.747 1.00 95.00 95 HIS A CA 1
ATOM 764 C C . HIS A 1 95 ? 2.446 9.563 -36.926 1.00 95.00 95 HIS A C 1
ATOM 766 O O . HIS A 1 95 ? 3.429 8.877 -37.195 1.00 95.00 95 HIS A O 1
ATOM 772 N N . ALA A 1 96 ? 2.473 10.436 -35.917 1.00 93.81 96 ALA A N 1
ATOM 773 C CA . ALA A 1 96 ? 3.657 10.676 -35.100 1.00 93.81 96 ALA A CA 1
ATOM 774 C C . ALA A 1 96 ? 3.313 10.733 -33.610 1.00 93.81 96 ALA A C 1
ATOM 776 O O . ALA A 1 96 ? 2.290 11.282 -33.215 1.00 93.81 96 ALA A O 1
ATOM 777 N N . ILE A 1 97 ? 4.212 10.191 -32.786 1.00 91.69 97 ILE A N 1
ATOM 778 C CA . ILE A 1 97 ? 4.143 10.245 -31.323 1.00 91.69 97 ILE A CA 1
ATOM 779 C C . ILE A 1 97 ? 5.421 10.913 -30.827 1.00 91.69 97 ILE A C 1
ATOM 781 O O . ILE A 1 97 ? 6.521 10.444 -31.135 1.00 91.69 97 ILE A O 1
ATOM 785 N N . ASN A 1 98 ? 5.276 11.989 -30.053 1.00 88.31 98 ASN A N 1
ATOM 786 C CA . ASN A 1 98 ? 6.396 12.723 -29.474 1.00 88.31 98 ASN A CA 1
ATOM 787 C C . ASN A 1 98 ? 6.579 12.363 -27.994 1.00 88.31 98 ASN A C 1
ATOM 789 O O . ASN A 1 98 ? 6.182 13.104 -27.102 1.00 88.31 98 ASN A O 1
ATOM 793 N N . ASP A 1 99 ? 7.166 11.196 -27.742 1.00 87.94 99 ASP A N 1
ATOM 794 C CA . ASP A 1 99 ? 7.433 10.667 -26.397 1.00 87.94 99 ASP A CA 1
ATOM 795 C C . ASP A 1 99 ? 8.924 10.714 -26.013 1.00 87.94 99 ASP A C 1
ATOM 797 O O . ASP A 1 99 ? 9.319 10.184 -24.976 1.00 87.94 99 ASP A O 1
ATOM 801 N N . GLY A 1 100 ? 9.769 11.303 -26.867 1.00 90.44 100 GLY A N 1
ATOM 802 C CA . GLY A 1 100 ? 11.219 11.380 -26.676 1.00 90.44 100 GLY A CA 1
ATOM 803 C C . GLY A 1 100 ? 11.953 10.034 -26.734 1.00 90.44 100 GLY A C 1
ATOM 804 O O . GLY A 1 100 ? 13.162 10.004 -26.513 1.00 90.44 100 GLY A O 1
ATOM 805 N N . ARG A 1 101 ? 11.266 8.921 -27.037 1.00 90.38 101 ARG A N 1
ATOM 806 C CA . ARG A 1 101 ? 11.872 7.579 -27.026 1.00 90.38 101 ARG A CA 1
ATOM 807 C C . ARG A 1 101 ? 12.694 7.286 -28.271 1.00 90.38 101 ARG A C 1
ATOM 809 O O . ARG A 1 101 ? 13.590 6.454 -28.212 1.00 90.38 101 ARG A O 1
ATOM 816 N N . ILE A 1 102 ? 12.393 7.944 -29.388 1.00 94.38 102 ILE A N 1
ATOM 817 C CA . ILE A 1 102 ? 13.081 7.750 -30.667 1.00 94.38 102 ILE A CA 1
ATOM 818 C C . ILE A 1 102 ? 13.674 9.079 -31.101 1.00 94.38 102 ILE A C 1
ATOM 820 O O . ILE A 1 102 ? 12.961 10.067 -31.256 1.00 94.38 102 ILE A O 1
ATOM 824 N N . SER A 1 103 ? 14.987 9.085 -31.301 1.00 92.56 103 SER A N 1
ATOM 825 C CA . SER A 1 103 ? 15.745 10.269 -31.704 1.00 92.56 103 SER A CA 1
ATOM 826 C C . SER A 1 103 ? 16.310 10.153 -33.117 1.00 92.56 103 SER A C 1
ATOM 828 O O . SER A 1 103 ? 16.615 11.171 -33.735 1.00 92.56 103 SER A O 1
ATOM 830 N N . HIS A 1 104 ? 16.437 8.934 -33.653 1.00 94.56 104 HIS A N 1
ATOM 831 C CA . HIS A 1 104 ? 17.015 8.722 -34.977 1.00 94.56 104 HIS A CA 1
ATOM 832 C C . HIS A 1 104 ? 16.013 9.048 -36.108 1.00 94.56 104 HIS A C 1
ATOM 834 O O . HIS A 1 104 ? 14.945 8.430 -36.153 1.00 94.56 104 HIS A O 1
ATOM 840 N N . PRO A 1 105 ? 16.347 9.923 -37.081 1.00 94.38 105 PRO A N 1
ATOM 841 C CA . PRO A 1 105 ? 15.421 10.344 -38.142 1.00 94.38 105 PRO A CA 1
ATOM 842 C C . PRO A 1 105 ? 14.808 9.192 -38.951 1.00 94.38 105 PRO A C 1
ATOM 844 O O . PRO A 1 105 ? 13.592 9.122 -39.105 1.00 94.38 105 PRO A O 1
ATOM 847 N N . ALA A 1 106 ? 15.620 8.224 -39.390 1.00 94.12 106 ALA A N 1
ATOM 848 C CA . ALA A 1 106 ? 15.121 7.067 -40.144 1.00 94.12 106 ALA A CA 1
ATOM 849 C C . ALA A 1 106 ? 14.149 6.176 -39.337 1.00 94.12 106 ALA A C 1
ATOM 851 O O . ALA A 1 106 ? 13.249 5.542 -39.898 1.00 94.12 106 ALA A O 1
ATOM 852 N N . LEU A 1 107 ? 14.299 6.146 -38.006 1.00 96.00 107 LEU A N 1
ATOM 853 C CA . LEU A 1 107 ? 13.405 5.398 -37.123 1.00 96.00 107 LEU A CA 1
ATOM 854 C C . LEU A 1 107 ? 12.084 6.134 -36.902 1.00 96.00 107 LEU A C 1
ATOM 856 O O . LEU A 1 107 ? 11.059 5.470 -36.790 1.00 96.00 107 LEU A O 1
ATOM 860 N N . LEU A 1 108 ? 12.073 7.471 -36.910 1.00 94.56 108 LEU A N 1
ATOM 861 C CA . LEU A 1 108 ? 10.832 8.254 -36.851 1.00 94.56 108 LEU A CA 1
ATOM 862 C C . LEU A 1 108 ? 9.923 7.949 -38.045 1.00 94.56 108 LEU A C 1
ATOM 864 O O . LEU A 1 108 ? 8.730 7.712 -37.867 1.00 94.56 108 LEU A O 1
ATOM 868 N N . GLU A 1 109 ? 10.490 7.872 -39.248 1.00 93.62 109 GLU A N 1
ATOM 869 C CA . GLU A 1 109 ? 9.728 7.515 -40.448 1.00 93.62 109 GLU A CA 1
ATOM 870 C C . GLU A 1 109 ? 9.199 6.077 -40.389 1.00 93.62 109 GLU A C 1
ATOM 872 O O . GLU A 1 109 ? 8.042 5.818 -40.719 1.00 93.62 109 GLU A O 1
ATOM 877 N N . THR A 1 110 ? 10.024 5.141 -39.913 1.00 94.88 110 THR A N 1
ATOM 878 C CA . THR A 1 110 ? 9.608 3.744 -39.713 1.00 94.88 110 THR A CA 1
ATOM 879 C C . THR A 1 110 ? 8.474 3.653 -38.689 1.00 94.88 110 THR A C 1
ATOM 881 O O . THR A 1 110 ? 7.485 2.957 -38.916 1.00 94.88 110 THR A O 1
ATOM 884 N N . ARG A 1 111 ? 8.573 4.411 -37.589 1.00 94.56 111 ARG A N 1
ATOM 885 C CA . ARG A 1 111 ? 7.530 4.498 -36.563 1.00 94.56 111 ARG A CA 1
ATOM 886 C C . ARG A 1 111 ? 6.220 5.004 -37.147 1.00 94.56 111 ARG A C 1
ATOM 888 O O . ARG A 1 111 ? 5.180 4.457 -36.806 1.00 94.56 111 ARG A O 1
ATOM 895 N N . ALA A 1 112 ? 6.264 6.012 -38.017 1.00 94.56 112 ALA A N 1
ATOM 896 C CA . ALA A 1 112 ? 5.061 6.572 -38.622 1.00 94.56 112 ALA A CA 1
ATOM 897 C C . ALA A 1 112 ? 4.288 5.532 -39.444 1.00 94.56 112 ALA A C 1
ATOM 899 O O . ALA A 1 112 ? 3.065 5.443 -39.343 1.00 94.56 112 ALA A O 1
ATOM 900 N N . VAL A 1 113 ? 4.998 4.674 -40.184 1.00 95.44 113 VAL A N 1
ATOM 901 C CA . VAL A 1 113 ? 4.385 3.549 -40.909 1.00 95.44 113 VAL A CA 1
ATOM 902 C C . VAL A 1 113 ? 3.766 2.536 -39.941 1.00 95.44 113 VAL A C 1
ATOM 904 O O . VAL A 1 113 ? 2.629 2.108 -40.145 1.00 95.44 113 VAL A O 1
ATOM 907 N N . SER A 1 114 ? 4.477 2.172 -38.870 1.00 95.19 114 SER A N 1
ATOM 908 C CA . SER A 1 114 ? 3.949 1.257 -37.850 1.00 95.19 114 SER A CA 1
ATOM 909 C C . SER A 1 114 ? 2.730 1.837 -37.126 1.00 95.19 114 SER A C 1
ATOM 911 O O . SER A 1 114 ? 1.773 1.107 -36.880 1.00 95.19 114 SER A O 1
ATOM 913 N N . ILE A 1 115 ? 2.724 3.137 -36.815 1.00 95.56 115 ILE A N 1
ATOM 914 C CA . ILE A 1 115 ? 1.573 3.837 -36.226 1.00 95.56 115 ILE A CA 1
ATOM 915 C C . ILE A 1 115 ? 0.381 3.749 -37.174 1.00 95.56 115 ILE A C 1
ATOM 917 O O . ILE A 1 115 ? -0.674 3.270 -36.767 1.00 95.56 115 ILE A O 1
ATOM 921 N N . ALA A 1 116 ? 0.566 4.118 -38.444 1.00 95.75 116 ALA A N 1
ATOM 922 C CA . ALA A 1 116 ? -0.494 4.063 -39.446 1.00 95.75 116 ALA A CA 1
ATOM 923 C C . ALA A 1 116 ? -1.119 2.661 -39.561 1.00 95.75 116 ALA A C 1
ATOM 925 O O . ALA A 1 116 ? -2.338 2.523 -39.633 1.00 95.75 116 ALA A O 1
ATOM 926 N N . ARG A 1 117 ? -0.293 1.607 -39.509 1.00 96.56 117 ARG A N 1
ATOM 927 C CA . ARG A 1 117 ? -0.753 0.209 -39.532 1.00 96.56 117 ARG A CA 1
ATOM 928 C C . ARG A 1 117 ? -1.558 -0.185 -38.289 1.00 96.56 117 ARG A C 1
ATOM 930 O O . ARG A 1 117 ? -2.497 -0.967 -38.406 1.00 96.56 117 ARG A O 1
ATOM 937 N N . ASN A 1 118 ? -1.183 0.322 -37.117 1.00 97.19 118 ASN A N 1
ATOM 938 C CA . ASN A 1 118 ? -1.759 -0.072 -35.829 1.00 97.19 118 ASN A CA 1
ATOM 939 C C . ASN A 1 118 ? -2.909 0.836 -35.354 1.00 97.19 118 ASN A C 1
ATOM 941 O O . ASN A 1 118 ? -3.565 0.506 -34.369 1.00 97.19 118 ASN A O 1
ATOM 945 N N . LEU A 1 119 ? -3.190 1.948 -36.044 1.00 95.69 119 LEU A N 1
ATOM 946 C CA . LEU A 1 119 ? -4.213 2.925 -35.646 1.00 95.69 119 LEU A CA 1
ATOM 947 C C . LEU A 1 119 ? -5.604 2.309 -35.472 1.00 95.69 119 LEU A C 1
ATOM 949 O O . LEU A 1 119 ? -6.226 2.514 -34.436 1.00 95.69 119 LEU A O 1
ATOM 953 N N . ALA A 1 120 ? -6.077 1.519 -36.439 1.00 95.31 120 ALA A N 1
ATOM 954 C CA . ALA A 1 120 ? -7.420 0.934 -36.380 1.00 95.31 120 ALA A CA 1
ATOM 955 C C . ALA A 1 120 ? -7.601 0.001 -35.170 1.00 95.31 120 ALA A C 1
ATOM 957 O O . ALA A 1 120 ? -8.625 0.037 -34.487 1.00 95.31 120 ALA A O 1
ATOM 958 N N . GLU A 1 121 ? -6.582 -0.806 -34.875 1.00 95.69 121 GLU A N 1
ATOM 959 C CA . GLU A 1 121 ? -6.592 -1.706 -33.723 1.00 95.69 121 GLU A CA 1
ATOM 960 C C . GLU A 1 121 ? -6.466 -0.927 -32.405 1.00 95.69 121 GLU A C 1
ATOM 962 O O . GLU A 1 121 ? -7.173 -1.224 -31.443 1.00 95.69 121 GLU A O 1
ATOM 967 N N . ALA A 1 122 ? -5.649 0.130 -32.368 1.00 95.50 122 ALA A N 1
ATOM 968 C CA . ALA A 1 122 ? -5.573 1.023 -31.217 1.00 95.50 122 ALA A CA 1
ATOM 969 C C . ALA A 1 122 ? -6.915 1.724 -30.943 1.00 95.50 122 ALA A C 1
ATOM 971 O O . ALA A 1 122 ? -7.341 1.771 -29.793 1.00 95.50 122 ALA A O 1
ATOM 972 N N . MET A 1 123 ? -7.619 2.210 -31.973 1.00 95.31 123 MET A N 1
ATOM 973 C CA . MET A 1 123 ? -8.962 2.793 -31.832 1.00 95.31 123 MET A CA 1
ATOM 974 C C . MET A 1 123 ? -9.947 1.785 -31.235 1.00 95.31 123 MET A C 1
ATOM 976 O O . MET A 1 123 ? -10.682 2.118 -30.303 1.00 95.31 123 MET A O 1
ATOM 980 N N . ARG A 1 124 ? -9.932 0.537 -31.728 1.00 96.56 124 ARG A N 1
ATOM 981 C CA . ARG A 1 124 ? -10.765 -0.549 -31.197 1.00 96.56 124 ARG A CA 1
ATOM 982 C C . ARG A 1 124 ? -10.477 -0.776 -29.713 1.00 96.56 124 ARG A C 1
ATOM 984 O O . ARG A 1 124 ? -11.398 -0.709 -28.903 1.00 96.56 124 ARG A O 1
ATOM 991 N N . LEU A 1 125 ? -9.211 -0.960 -29.343 1.00 93.56 125 LEU A N 1
ATOM 992 C CA . LEU A 1 125 ? -8.802 -1.189 -27.953 1.00 93.56 125 LEU A CA 1
ATOM 993 C C . LEU A 1 125 ? -9.142 -0.006 -27.038 1.00 93.56 125 LEU A C 1
ATOM 995 O O . LEU A 1 125 ? -9.650 -0.213 -25.939 1.00 93.56 125 LEU A O 1
ATOM 999 N N . ARG A 1 126 ? -8.925 1.237 -27.485 1.00 93.88 126 ARG A N 1
ATOM 1000 C CA . ARG A 1 126 ? -9.307 2.437 -26.723 1.00 93.88 126 ARG A CA 1
ATOM 1001 C C . ARG A 1 126 ? -10.816 2.497 -26.497 1.00 93.88 126 ARG A C 1
ATOM 1003 O O . ARG A 1 126 ? -11.243 2.746 -25.374 1.00 93.88 126 ARG A O 1
ATOM 1010 N N . SER A 1 127 ? -11.622 2.196 -27.517 1.00 92.56 127 SER A N 1
ATOM 1011 C CA . SER A 1 127 ? -13.083 2.144 -27.371 1.00 92.56 127 SER A CA 1
ATOM 1012 C C . SER A 1 127 ? -13.534 1.065 -26.378 1.00 92.56 127 SER A C 1
ATOM 1014 O O . SER A 1 127 ? -14.435 1.304 -25.579 1.00 92.56 127 SER A O 1
ATOM 1016 N N . GLU A 1 128 ? -12.860 -0.089 -26.349 1.00 92.31 128 GLU A N 1
ATOM 1017 C CA . GLU A 1 128 ? -13.121 -1.147 -25.368 1.00 92.31 128 GLU A CA 1
ATOM 1018 C C . GLU A 1 128 ? -12.760 -0.713 -23.946 1.00 92.31 128 GLU A C 1
ATOM 1020 O O . GLU A 1 128 ? -13.512 -1.002 -23.015 1.00 92.31 128 GLU A O 1
ATOM 1025 N N . VAL A 1 129 ? -11.652 0.014 -23.770 1.00 87.31 129 VAL A N 1
ATOM 1026 C CA . VAL A 1 129 ? -11.257 0.583 -22.472 1.00 87.31 129 VAL A CA 1
ATOM 1027 C C . VAL A 1 129 ? -12.283 1.609 -21.989 1.00 87.31 129 VAL A C 1
ATOM 1029 O O . VAL A 1 129 ? -12.665 1.567 -20.821 1.00 87.31 129 VAL A O 1
ATOM 1032 N N . VAL A 1 130 ? -12.768 2.490 -22.868 1.00 87.75 130 VAL A N 1
ATOM 1033 C CA . VAL A 1 130 ? -13.814 3.472 -22.530 1.00 87.75 130 VAL A CA 1
ATOM 1034 C C . VAL A 1 130 ? -15.109 2.766 -22.130 1.00 87.75 130 VAL A C 1
ATOM 1036 O O . VAL A 1 130 ? -15.606 2.997 -21.032 1.00 87.75 130 VAL A O 1
ATOM 1039 N N . LEU A 1 131 ? -15.601 1.831 -22.949 1.00 91.25 131 LEU A N 1
ATOM 1040 C CA . LEU A 1 131 ? -16.815 1.063 -22.649 1.00 91.25 131 LEU A CA 1
ATOM 1041 C C . LEU A 1 131 ? -16.696 0.265 -21.348 1.00 91.25 131 LEU A C 1
ATOM 1043 O O . LEU A 1 131 ? -17.666 0.126 -20.603 1.00 91.25 131 LEU A O 1
ATOM 1047 N N . ARG A 1 132 ? -15.512 -0.285 -21.066 1.00 89.81 132 ARG A N 1
ATOM 1048 C CA . ARG A 1 132 ? -15.251 -0.995 -19.817 1.00 89.81 132 ARG A CA 1
ATOM 1049 C C . ARG A 1 132 ? -15.307 -0.049 -18.619 1.00 89.81 132 ARG A C 1
ATOM 1051 O O . ARG A 1 132 ? -15.975 -0.386 -17.648 1.00 89.81 132 ARG A O 1
ATOM 1058 N N . ARG A 1 133 ? -14.678 1.127 -18.705 1.00 85.06 133 ARG A N 1
ATOM 1059 C CA . ARG A 1 133 ? -14.732 2.151 -17.649 1.00 85.06 133 ARG A CA 1
ATOM 1060 C C . ARG A 1 133 ? -16.154 2.644 -17.404 1.00 85.06 133 ARG A C 1
ATOM 1062 O O . ARG A 1 133 ? -16.559 2.763 -16.257 1.00 85.06 133 ARG A O 1
ATOM 1069 N N . GLU A 1 134 ? -16.931 2.878 -18.459 1.00 90.31 134 GLU A N 1
ATOM 1070 C CA . GLU A 1 134 ? -18.342 3.266 -18.336 1.00 90.31 134 GLU A CA 1
ATOM 1071 C C . GLU A 1 134 ? -19.175 2.189 -17.631 1.00 90.31 134 GLU A C 1
ATOM 1073 O O . GLU A 1 134 ? -19.995 2.508 -16.772 1.00 90.31 134 GLU A O 1
ATOM 1078 N N . ARG A 1 135 ? -18.944 0.905 -17.940 1.00 92.06 135 ARG A N 1
ATOM 1079 C CA . ARG A 1 135 ? -19.598 -0.209 -17.236 1.00 92.06 135 ARG A CA 1
ATOM 1080 C C . ARG A 1 135 ? -19.183 -0.289 -15.773 1.00 92.06 135 ARG A C 1
ATOM 1082 O O . ARG A 1 135 ? -20.047 -0.444 -14.921 1.00 92.06 135 ARG A O 1
ATOM 1089 N N . GLU A 1 136 ? -17.890 -0.170 -15.485 1.00 87.25 136 GLU A N 1
ATOM 1090 C CA . GLU A 1 136 ? -17.368 -0.195 -14.114 1.00 87.25 136 GLU A CA 1
ATOM 1091 C C . GLU A 1 136 ? -17.936 0.971 -13.283 1.00 87.25 136 GLU A C 1
ATOM 1093 O O . GLU A 1 136 ? -18.355 0.759 -12.146 1.00 87.25 136 GLU A O 1
ATOM 1098 N N . LEU A 1 137 ? -18.057 2.171 -13.866 1.00 89.06 137 LEU A N 1
ATOM 1099 C CA . LEU A 1 137 ? -18.711 3.321 -13.231 1.00 89.06 137 LEU A CA 1
ATOM 1100 C C . LEU A 1 137 ? -20.208 3.084 -13.000 1.00 89.06 137 LEU A C 1
ATOM 1102 O O . LEU A 1 137 ? -20.690 3.310 -11.894 1.00 89.06 137 LEU A O 1
ATOM 1106 N N . ALA A 1 138 ? -20.937 2.577 -13.997 1.00 91.31 138 ALA A N 1
ATOM 1107 C CA . ALA A 1 138 ? -22.361 2.275 -13.852 1.00 91.31 138 ALA A CA 1
ATOM 1108 C C . ALA A 1 138 ? -22.620 1.194 -12.785 1.00 91.31 138 ALA A C 1
ATOM 1110 O O . ALA A 1 138 ? -23.570 1.294 -12.007 1.00 91.31 138 ALA A O 1
ATOM 1111 N N . GLU A 1 139 ? -21.766 0.169 -12.709 1.00 91.81 139 GLU A N 1
ATOM 1112 C CA . GLU A 1 139 ? -21.829 -0.851 -11.660 1.00 91.81 139 GLU A CA 1
ATOM 1113 C C . GLU A 1 139 ? -21.506 -0.272 -10.277 1.00 91.81 139 GLU A C 1
ATOM 1115 O O . GLU A 1 139 ? -22.171 -0.622 -9.299 1.00 91.81 139 GLU A O 1
ATOM 1120 N N . ALA A 1 140 ? -20.522 0.625 -10.178 1.00 88.31 140 ALA A N 1
ATOM 1121 C CA . ALA A 1 140 ? -20.185 1.305 -8.932 1.00 88.31 140 ALA A CA 1
ATOM 1122 C C . ALA A 1 140 ? -21.327 2.217 -8.450 1.00 88.31 140 ALA A C 1
ATOM 1124 O O . ALA A 1 140 ? -21.681 2.180 -7.271 1.00 88.31 140 ALA A O 1
ATOM 1125 N N . GLU A 1 141 ? -21.954 2.976 -9.351 1.00 90.88 141 GLU A N 1
ATOM 1126 C CA . GLU A 1 141 ? -23.125 3.805 -9.046 1.00 90.88 141 GLU A CA 1
ATOM 1127 C C . GLU A 1 141 ? -24.319 2.960 -8.589 1.00 90.88 141 GLU A C 1
ATOM 1129 O O . GLU A 1 141 ? -24.970 3.300 -7.599 1.00 90.88 141 GLU A O 1
ATOM 1134 N N . ALA A 1 142 ? -24.574 1.826 -9.252 1.00 92.38 142 ALA A N 1
ATOM 1135 C CA . ALA A 1 142 ? -25.635 0.901 -8.864 1.00 92.38 142 ALA A CA 1
ATOM 1136 C C . ALA A 1 142 ? -25.408 0.317 -7.459 1.00 92.38 142 ALA A C 1
ATOM 1138 O O . ALA A 1 142 ? -26.343 0.266 -6.659 1.00 92.38 142 ALA A O 1
ATOM 1139 N N . ARG A 1 143 ? -24.167 -0.064 -7.124 1.00 90.25 143 ARG A N 1
ATOM 1140 C CA . ARG A 1 143 ? -23.811 -0.538 -5.774 1.00 90.25 143 ARG A CA 1
ATOM 1141 C C . ARG A 1 143 ? -23.947 0.567 -4.729 1.00 90.25 143 ARG A C 1
ATOM 1143 O O . ARG A 1 143 ? -24.529 0.337 -3.676 1.00 90.25 143 ARG A O 1
ATOM 1150 N N . ALA A 1 144 ? -23.485 1.779 -5.034 1.00 89.00 144 ALA A N 1
ATOM 1151 C CA . ALA A 1 144 ? -23.608 2.923 -4.132 1.00 89.00 144 ALA A CA 1
ATOM 1152 C C . ALA A 1 144 ? -25.074 3.323 -3.884 1.00 89.00 144 ALA A C 1
ATOM 1154 O O . ALA A 1 144 ? -25.421 3.805 -2.805 1.00 89.00 144 ALA A O 1
ATOM 1155 N N . GLU A 1 145 ? -25.953 3.156 -4.872 1.00 91.44 145 GLU A N 1
ATOM 1156 C CA . GLU A 1 145 ? -27.398 3.321 -4.700 1.00 91.44 145 GLU A CA 1
ATOM 1157 C C . GLU A 1 145 ? -28.002 2.203 -3.838 1.00 91.44 145 GLU A C 1
ATOM 1159 O O . GLU A 1 145 ? -28.756 2.489 -2.908 1.00 91.44 145 GLU A O 1
ATOM 1164 N N . GLU A 1 146 ? -27.627 0.944 -4.076 1.00 91.94 146 GLU A N 1
ATOM 1165 C CA . GLU A 1 146 ? -28.073 -0.187 -3.256 1.00 91.94 146 GLU A CA 1
ATOM 1166 C C . GLU A 1 146 ? -27.664 -0.017 -1.783 1.00 91.94 146 GLU A C 1
ATOM 1168 O O . GLU A 1 146 ? -28.474 -0.233 -0.878 1.00 91.94 146 GLU A O 1
ATOM 1173 N N . ASP A 1 147 ? -26.436 0.432 -1.529 1.00 88.38 147 ASP A N 1
ATOM 1174 C CA . ASP A 1 147 ? -25.932 0.682 -0.180 1.00 88.38 147 ASP A CA 1
ATOM 1175 C C . ASP A 1 147 ? -26.640 1.862 0.491 1.00 88.38 147 ASP A C 1
ATOM 1177 O O . ASP A 1 147 ? -26.964 1.782 1.678 1.00 88.38 147 ASP A O 1
ATOM 1181 N N . ARG A 1 148 ? -26.968 2.926 -0.258 1.00 90.88 148 ARG A N 1
ATOM 1182 C CA . ARG A 1 148 ? -27.802 4.030 0.248 1.00 90.88 148 ARG A CA 1
ATOM 1183 C C . ARG A 1 148 ? -29.190 3.540 0.653 1.00 90.88 148 ARG A C 1
ATOM 1185 O O . ARG A 1 148 ? -29.632 3.841 1.759 1.00 90.88 148 ARG A O 1
ATOM 1192 N N . GLN A 1 149 ? -29.833 2.716 -0.173 1.00 91.94 149 GLN A N 1
ATOM 1193 C CA . GLN A 1 149 ? -31.135 2.129 0.155 1.00 91.94 149 GLN A CA 1
ATOM 1194 C C . GLN A 1 149 ? -31.060 1.187 1.363 1.00 91.94 149 GLN A C 1
ATOM 1196 O O . GLN A 1 149 ? -31.962 1.182 2.202 1.00 91.94 149 GLN A O 1
ATOM 1201 N N . LYS A 1 150 ? -29.986 0.398 1.495 1.00 91.12 150 LYS A N 1
ATOM 1202 C CA . LYS A 1 150 ? -29.755 -0.443 2.682 1.00 91.12 150 LYS A CA 1
ATOM 1203 C C . LYS A 1 150 ? -29.560 0.398 3.940 1.00 91.12 150 LYS A C 1
ATOM 1205 O O . LYS A 1 150 ? -30.141 0.066 4.970 1.00 91.12 150 LYS A O 1
ATOM 1210 N N . GLN A 1 151 ? -28.784 1.479 3.866 1.00 86.56 151 GLN A N 1
ATOM 1211 C CA . GLN A 1 151 ? -28.577 2.401 4.986 1.00 86.56 151 GLN A CA 1
ATOM 1212 C C . GLN A 1 151 ? -29.874 3.103 5.392 1.00 86.56 151 GLN A C 1
ATOM 1214 O O . GLN A 1 151 ? -30.144 3.223 6.585 1.00 86.56 151 GLN A O 1
ATOM 1219 N N . GLU A 1 152 ? -30.692 3.523 4.428 1.00 90.00 152 GLU A N 1
ATOM 1220 C CA . GLU A 1 152 ? -31.991 4.143 4.691 1.00 90.00 152 GLU A CA 1
ATOM 1221 C C . GLU A 1 152 ? -32.944 3.161 5.383 1.00 90.00 152 GLU A C 1
ATOM 1223 O O . GLU A 1 152 ? -33.471 3.475 6.447 1.00 90.00 152 GLU A O 1
ATOM 1228 N N . ARG A 1 153 ? -33.057 1.920 4.887 1.00 91.94 153 ARG A N 1
ATOM 1229 C CA . ARG A 1 153 ? -33.847 0.866 5.553 1.00 91.94 153 ARG A CA 1
ATOM 1230 C C . ARG A 1 153 ? -33.333 0.546 6.956 1.00 91.94 153 ARG A C 1
ATOM 1232 O O . ARG A 1 153 ? -34.124 0.415 7.885 1.00 91.94 153 ARG A O 1
ATOM 1239 N N . ALA A 1 154 ? -32.016 0.437 7.131 1.00 89.00 154 ALA A N 1
ATOM 1240 C CA . ALA A 1 154 ? -31.414 0.189 8.439 1.00 89.00 154 ALA A CA 1
ATOM 1241 C C . ALA A 1 154 ? -31.675 1.348 9.413 1.00 89.00 154 ALA A C 1
ATOM 1243 O O . ALA A 1 154 ? -31.911 1.119 10.600 1.00 89.00 154 ALA A O 1
ATOM 1244 N N . ARG A 1 155 ? -31.675 2.590 8.916 1.00 90.19 155 ARG A N 1
ATOM 1245 C CA . ARG A 1 155 ? -32.020 3.778 9.695 1.00 90.19 155 ARG A CA 1
ATOM 1246 C C . ARG A 1 155 ? -33.496 3.789 10.079 1.00 90.19 155 ARG A C 1
ATOM 1248 O O . ARG A 1 155 ? -33.787 4.013 11.247 1.00 90.19 155 ARG A O 1
ATOM 1255 N N . GLU A 1 156 ? -34.408 3.500 9.155 1.00 88.12 156 GLU A N 1
ATOM 1256 C CA . GLU A 1 156 ? -35.842 3.381 9.452 1.00 88.12 156 GLU A CA 1
ATOM 1257 C C . GLU A 1 156 ? -36.117 2.281 10.488 1.00 88.12 156 GLU A C 1
ATOM 1259 O O . GLU A 1 156 ? -36.914 2.464 11.411 1.00 88.12 156 GLU A O 1
ATOM 1264 N N . GLU A 1 157 ? -35.436 1.136 10.387 1.00 87.94 157 GLU A N 1
ATOM 1265 C CA . GLU A 1 157 ? -35.526 0.069 11.387 1.00 87.94 157 GLU A CA 1
ATOM 1266 C C . GLU A 1 157 ? -34.954 0.491 12.744 1.00 87.94 157 GLU A C 1
ATOM 1268 O O . GLU A 1 157 ? -35.539 0.170 13.781 1.00 87.94 157 GLU A O 1
ATOM 1273 N N . ALA A 1 158 ? -33.833 1.216 12.759 1.00 82.50 158 ALA A N 1
ATOM 1274 C CA . ALA A 1 158 ? -33.242 1.749 13.980 1.00 82.50 158 ALA A CA 1
ATOM 1275 C C . ALA A 1 158 ? -34.140 2.808 14.632 1.00 82.50 158 ALA A C 1
ATOM 1277 O O . ALA A 1 158 ? -34.309 2.781 15.848 1.00 82.50 158 ALA A O 1
ATOM 1278 N N . GLU A 1 159 ? -34.764 3.690 13.848 1.00 86.50 159 GLU A N 1
ATOM 1279 C CA . GLU A 1 159 ? -35.732 4.680 14.328 1.00 86.50 159 GLU A CA 1
ATOM 1280 C C . GLU A 1 159 ? -36.983 3.989 14.892 1.00 86.50 159 GLU A C 1
ATOM 1282 O O . GLU A 1 159 ? -37.398 4.309 16.004 1.00 86.50 159 GLU A O 1
ATOM 1287 N N . ARG A 1 160 ? -37.509 2.952 14.224 1.00 83.25 160 ARG A N 1
ATOM 1288 C CA . ARG A 1 160 ? -38.607 2.125 14.761 1.00 83.25 160 ARG A CA 1
ATOM 1289 C C . ARG A 1 160 ? -38.238 1.414 16.062 1.00 83.25 160 ARG A C 1
ATOM 1291 O O . ARG A 1 160 ? -39.061 1.337 16.972 1.00 83.25 160 ARG A O 1
ATOM 1298 N N . ARG A 1 161 ? -37.016 0.881 16.170 1.00 82.19 161 ARG A N 1
ATOM 1299 C CA . ARG A 1 161 ? -36.520 0.269 17.415 1.00 82.19 161 ARG A CA 1
ATOM 1300 C C . ARG A 1 161 ? -36.361 1.312 18.518 1.00 82.19 161 ARG A C 1
ATOM 1302 O O . ARG A 1 161 ? -36.842 1.080 19.616 1.00 82.19 161 ARG A O 1
ATOM 1309 N N . ALA A 1 162 ? -35.782 2.471 18.214 1.00 78.25 162 ALA A N 1
ATOM 1310 C CA . ALA A 1 162 ? -35.617 3.567 19.163 1.00 78.25 162 ALA A CA 1
ATOM 1311 C C . ALA A 1 162 ? -36.961 4.151 19.630 1.00 78.25 162 ALA A C 1
ATOM 1313 O O . ALA A 1 162 ? -37.079 4.567 20.780 1.00 78.25 162 ALA A O 1
ATOM 1314 N N . GLU A 1 163 ? -37.981 4.178 18.771 1.00 78.06 163 GLU A N 1
ATOM 1315 C CA . GLU A 1 163 ? -39.337 4.588 19.142 1.00 78.06 163 GLU A CA 1
ATOM 1316 C C . GLU A 1 163 ? -40.020 3.548 20.042 1.00 78.06 163 GLU A C 1
ATOM 1318 O O . GLU A 1 163 ? -40.589 3.911 21.074 1.00 78.06 163 GLU A O 1
ATOM 1323 N N . ASN A 1 164 ? -39.864 2.256 19.740 1.00 71.44 164 ASN A N 1
ATOM 1324 C CA . ASN A 1 164 ? -40.304 1.177 20.629 1.00 71.44 164 ASN A CA 1
ATOM 1325 C C . ASN A 1 164 ? -39.582 1.215 21.990 1.00 71.44 164 ASN A C 1
ATOM 1327 O O . ASN A 1 164 ? -40.221 1.050 23.030 1.00 71.44 164 ASN A O 1
ATOM 1331 N N . ASP A 1 165 ? -38.280 1.503 22.002 1.00 65.88 165 ASP A N 1
ATOM 1332 C CA . ASP A 1 165 ? -37.489 1.644 23.227 1.00 65.88 165 ASP A CA 1
ATOM 1333 C C . ASP A 1 165 ? -37.858 2.925 23.995 1.00 65.88 165 ASP A C 1
ATOM 1335 O O . ASP A 1 165 ? -37.921 2.916 25.223 1.00 65.88 165 ASP A O 1
ATOM 1339 N N . ARG A 1 166 ? -38.203 4.028 23.315 1.00 59.66 166 ARG A N 1
ATOM 1340 C CA . ARG A 1 166 ? -38.720 5.252 23.962 1.00 59.66 166 ARG A CA 1
ATOM 1341 C C . ARG A 1 166 ? -40.044 5.021 24.680 1.00 59.66 166 ARG A C 1
ATOM 1343 O O . ARG A 1 166 ? -40.241 5.582 25.756 1.00 59.66 166 ARG A O 1
ATOM 1350 N N . ILE A 1 167 ? -40.925 4.188 24.129 1.00 57.00 167 ILE A N 1
ATOM 1351 C CA . ILE A 1 167 ? -42.169 3.779 24.801 1.00 57.00 167 ILE A CA 1
ATOM 1352 C C . ILE A 1 167 ? -41.858 2.930 26.051 1.00 57.00 167 ILE A C 1
ATOM 1354 O O . ILE A 1 167 ? -42.590 3.004 27.038 1.00 57.00 167 ILE A O 1
ATOM 1358 N N . ALA A 1 168 ? -40.742 2.194 26.064 1.00 53.66 168 ALA A N 1
ATOM 1359 C CA . ALA A 1 168 ? -40.285 1.419 27.219 1.00 53.66 168 ALA A CA 1
ATOM 1360 C C . ALA A 1 168 ? -39.512 2.241 28.281 1.00 53.66 168 ALA A C 1
ATOM 1362 O O . ALA A 1 168 ? -39.442 1.822 29.436 1.00 53.66 168 ALA A O 1
ATOM 1363 N N . VAL A 1 169 ? -38.957 3.413 27.937 1.00 45.47 169 VAL A N 1
ATOM 1364 C CA . VAL A 1 169 ? -37.987 4.169 28.767 1.00 45.47 169 VAL A CA 1
ATOM 1365 C C . VAL A 1 169 ? -38.543 5.517 29.281 1.00 45.47 169 VAL A C 1
ATOM 1367 O O . VAL A 1 169 ? -37.811 6.467 29.540 1.00 45.47 169 VAL A O 1
ATOM 1370 N N . VAL A 1 170 ? -39.850 5.616 29.557 1.00 43.56 170 VAL A N 1
ATOM 1371 C CA . VAL A 1 170 ? -40.428 6.771 30.300 1.00 43.56 170 VAL A CA 1
ATOM 1372 C C . VAL A 1 170 ? -39.976 6.823 31.779 1.00 43.56 170 VAL A C 1
ATOM 1374 O O . VAL A 1 170 ? -40.325 7.737 32.520 1.00 43.56 170 VAL A O 1
ATOM 1377 N N . GLY A 1 171 ? -39.120 5.909 32.236 1.00 41.25 171 GLY A N 1
ATOM 1378 C CA . GLY A 1 171 ? -38.549 5.955 33.577 1.00 41.25 171 GLY A CA 1
ATOM 1379 C C . GLY A 1 171 ? -37.068 5.627 33.594 1.00 41.25 171 GLY A C 1
ATOM 1380 O O . GLY A 1 171 ? -36.731 4.496 33.904 1.00 41.25 171 GLY A O 1
ATOM 1381 N N . GLN A 1 172 ? -36.208 6.606 33.300 1.00 37.06 172 GLN A N 1
ATOM 1382 C 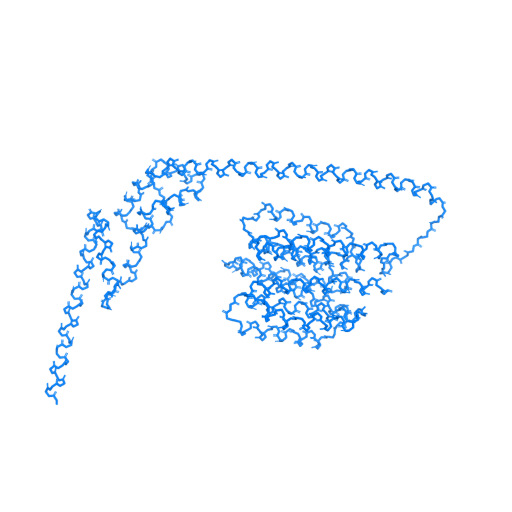CA . GLN A 1 172 ? -34.987 6.922 34.064 1.00 37.06 172 GLN A CA 1
ATOM 1383 C C . GLN A 1 172 ? -34.073 7.847 33.252 1.00 37.06 172 GLN A C 1
ATOM 1385 O O . GLN A 1 172 ? -33.333 7.436 32.365 1.00 37.06 172 GLN A O 1
ATOM 1390 N N . SER A 1 173 ? -34.126 9.127 33.615 1.00 46.12 173 SER A N 1
ATOM 1391 C CA . SER A 1 173 ? -33.073 10.098 33.345 1.00 46.12 173 SER A CA 1
ATOM 1392 C C . SER A 1 173 ? -31.933 9.850 34.329 1.00 46.12 173 SER A C 1
ATOM 1394 O O . SER A 1 173 ? -32.148 9.940 35.538 1.00 46.12 173 SER A O 1
ATOM 1396 N N . ALA A 1 174 ? -30.729 9.592 33.827 1.00 39.44 174 ALA A N 1
ATOM 1397 C CA . ALA A 1 174 ? -29.509 9.729 34.611 1.00 39.44 174 ALA A CA 1
ATOM 1398 C C . ALA A 1 174 ? -28.394 10.284 33.726 1.00 39.44 174 ALA A C 1
ATOM 1400 O O . ALA A 1 174 ? -27.633 9.566 33.080 1.00 39.44 174 ALA A O 1
ATOM 1401 N N . ASP A 1 175 ? -28.349 11.609 33.734 1.00 46.41 175 ASP A N 1
ATOM 1402 C CA . ASP A 1 175 ? -27.179 12.422 33.465 1.00 46.41 175 ASP A CA 1
ATOM 1403 C C . ASP A 1 175 ? -25.984 11.850 34.254 1.00 46.41 175 ASP A C 1
ATOM 1405 O O . ASP A 1 175 ? -26.005 11.793 35.486 1.00 46.41 175 ASP A O 1
ATOM 1409 N N . THR A 1 176 ? -24.975 11.337 33.549 1.00 37.59 176 THR A N 1
ATOM 1410 C CA . THR A 1 176 ? -23.703 10.917 34.146 1.00 37.59 176 THR A CA 1
ATOM 1411 C C . THR A 1 176 ? -22.552 11.406 33.284 1.00 37.59 176 THR A C 1
ATOM 1413 O O . THR A 1 176 ? -22.385 11.045 32.121 1.00 37.59 176 THR A O 1
ATOM 1416 N N . THR A 1 177 ? -21.750 12.258 33.908 1.00 37.75 177 THR A N 1
ATOM 1417 C CA . THR A 1 177 ? -20.447 12.760 33.495 1.00 37.75 177 THR A CA 1
ATOM 1418 C C . THR A 1 177 ? -19.592 11.645 32.873 1.00 37.75 177 THR A C 1
ATOM 1420 O O . THR A 1 177 ? -19.040 10.805 33.582 1.00 37.75 177 THR A O 1
ATOM 1423 N N . ARG A 1 178 ? -19.488 11.626 31.534 1.00 42.06 178 ARG A N 1
ATOM 1424 C CA . ARG A 1 178 ? -18.636 10.710 30.754 1.00 42.06 178 ARG A CA 1
ATOM 1425 C C . ARG A 1 178 ? -17.159 11.063 30.952 1.00 42.06 178 ARG A C 1
ATOM 1427 O O . ARG A 1 178 ? -16.582 11.831 30.189 1.00 42.06 178 ARG A O 1
ATOM 1434 N N . LEU A 1 179 ? -16.548 10.478 31.973 1.00 39.91 179 LEU A N 1
ATOM 1435 C CA . LEU A 1 179 ? -15.101 10.306 32.068 1.00 39.91 179 LEU A CA 1
ATOM 1436 C C . LEU A 1 179 ? -14.801 8.866 31.648 1.00 39.91 179 LEU A C 1
ATOM 1438 O O . LEU A 1 179 ? -15.080 7.950 32.408 1.00 39.91 179 LEU A O 1
ATOM 1442 N N . LEU A 1 180 ? -14.315 8.705 30.410 1.00 58.84 180 LEU A N 1
ATOM 1443 C CA . LEU A 1 180 ? -13.750 7.477 29.824 1.00 58.84 180 LEU A CA 1
ATOM 1444 C C . LEU A 1 180 ? -14.524 6.183 30.130 1.00 58.84 180 LEU A C 1
ATOM 1446 O O . LEU A 1 180 ? -14.270 5.493 31.112 1.00 58.84 180 LEU A O 1
ATOM 1450 N N . GLY A 1 181 ? -15.430 5.796 29.237 1.00 60.84 181 GLY A N 1
ATOM 1451 C CA . GLY A 1 181 ? -15.964 4.442 29.278 1.00 60.84 181 GLY A CA 1
ATOM 1452 C C . GLY A 1 181 ? -17.193 4.276 28.415 1.00 60.84 181 GLY A C 1
ATOM 1453 O O . GLY A 1 181 ? -18.244 4.852 28.691 1.00 60.84 181 GLY A O 1
ATOM 1454 N N . LEU A 1 182 ? -17.061 3.438 27.392 1.00 78.56 182 LEU A N 1
ATOM 1455 C CA . LEU A 1 182 ? -18.200 2.788 26.763 1.00 78.56 182 LEU A CA 1
ATOM 1456 C C . LEU A 1 182 ? -19.086 2.176 27.862 1.00 78.56 182 LEU A C 1
ATOM 1458 O O . LEU A 1 182 ? -18.579 1.528 28.786 1.00 78.56 182 LEU A O 1
ATOM 1462 N N . ASN A 1 183 ? -20.399 2.360 27.773 1.00 87.19 183 ASN A N 1
ATOM 1463 C CA . ASN A 1 183 ? -21.338 1.661 28.644 1.00 87.19 183 ASN A CA 1
ATOM 1464 C C . ASN A 1 183 ? -21.304 0.143 28.356 1.00 87.19 183 ASN A C 1
ATOM 1466 O O . ASN A 1 183 ? -20.756 -0.305 27.350 1.00 87.19 183 ASN A O 1
ATOM 1470 N N . LYS A 1 184 ? -21.898 -0.684 29.225 1.00 86.69 184 LYS A N 1
ATOM 1471 C CA . LYS A 1 184 ? -21.862 -2.154 29.078 1.00 86.69 184 LYS A CA 1
ATOM 1472 C C . LYS A 1 184 ? -22.345 -2.642 27.702 1.00 86.69 184 LYS A C 1
ATOM 1474 O O . LYS A 1 184 ? -21.794 -3.601 27.170 1.00 86.69 184 LYS A O 1
ATOM 1479 N N . GLN A 1 185 ? -23.358 -1.990 27.135 1.00 88.81 185 GLN A N 1
ATOM 1480 C CA . GLN A 1 185 ? -23.904 -2.332 25.824 1.00 88.81 185 GLN A CA 1
ATOM 1481 C C . GLN A 1 185 ? -22.955 -1.915 24.694 1.00 88.81 185 GLN A C 1
ATOM 1483 O O . GLN A 1 185 ? -22.726 -2.695 23.778 1.00 88.81 185 GLN A O 1
ATOM 1488 N N . GLU A 1 186 ? -22.354 -0.728 24.787 1.00 88.81 186 GLU A N 1
ATOM 1489 C CA . GLU A 1 186 ? -21.343 -0.234 23.848 1.00 88.81 186 GLU A CA 1
ATOM 1490 C C . GLU A 1 186 ? -20.084 -1.123 23.858 1.00 88.81 186 GLU A C 1
ATOM 1492 O O . GLU A 1 186 ? -19.547 -1.445 22.802 1.00 88.81 186 GLU A O 1
ATOM 1497 N N . ARG A 1 187 ? -19.652 -1.594 25.033 1.00 89.50 187 ARG A N 1
ATOM 1498 C CA . ARG A 1 187 ? -18.540 -2.548 25.196 1.00 89.50 187 ARG A CA 1
ATOM 1499 C C . ARG A 1 187 ? -18.818 -3.889 24.522 1.00 89.50 187 ARG A C 1
ATOM 1501 O O . ARG A 1 187 ? -17.979 -4.410 23.793 1.00 89.50 187 ARG A O 1
ATOM 1508 N N . GLU A 1 188 ? -20.003 -4.443 24.761 1.00 91.62 188 GLU A N 1
ATOM 1509 C CA . GLU A 1 188 ? -20.431 -5.696 24.138 1.00 91.62 188 GLU A CA 1
ATOM 1510 C C . GLU A 1 188 ? -20.564 -5.549 22.617 1.00 91.62 188 GLU A C 1
ATOM 1512 O O . GLU A 1 188 ? -20.186 -6.445 21.865 1.00 91.62 188 GLU A O 1
ATOM 1517 N N . GLN A 1 189 ? -21.049 -4.395 22.158 1.00 93.06 189 GLN A N 1
ATOM 1518 C CA . GLN A 1 189 ? -21.136 -4.083 20.739 1.00 93.06 189 GLN A CA 1
ATOM 1519 C C . GLN A 1 189 ? -19.749 -4.036 20.085 1.00 93.06 189 GLN A C 1
ATOM 1521 O O . GLN A 1 189 ? -19.561 -4.653 19.043 1.00 93.06 189 GLN A O 1
ATOM 1526 N N . VAL A 1 190 ? -18.761 -3.393 20.718 1.00 92.88 190 VAL A N 1
ATOM 1527 C CA . VAL A 1 190 ? -17.377 -3.377 20.215 1.00 92.88 190 VAL A CA 1
ATOM 1528 C C . VAL A 1 190 ? -16.800 -4.793 20.105 1.00 92.88 190 VAL A C 1
ATOM 1530 O O . VAL A 1 190 ? -16.199 -5.119 19.087 1.00 92.88 190 VAL A O 1
ATOM 1533 N N . ARG A 1 191 ? -17.033 -5.674 21.088 1.00 93.12 191 ARG A N 1
ATOM 1534 C CA . ARG A 1 191 ? -16.578 -7.080 21.018 1.00 93.12 191 ARG A CA 1
ATOM 1535 C C . ARG A 1 191 ? -17.207 -7.849 19.857 1.00 93.12 191 ARG A C 1
ATOM 1537 O O . ARG A 1 191 ? -16.518 -8.602 19.173 1.00 93.12 191 ARG A O 1
ATOM 1544 N N . LYS A 1 192 ? -18.507 -7.654 19.622 1.00 95.75 192 LYS A N 1
ATOM 1545 C CA . LYS A 1 192 ? -19.209 -8.256 18.477 1.00 95.75 192 LYS A CA 1
ATOM 1546 C C . LYS A 1 192 ? -18.671 -7.742 17.150 1.00 95.75 192 LYS A C 1
ATOM 1548 O O . LYS A 1 192 ? -18.530 -8.523 16.216 1.00 95.75 192 LYS A O 1
ATOM 1553 N N . GLU A 1 193 ? -18.362 -6.452 17.072 1.00 96.44 193 GLU A N 1
ATOM 1554 C CA . GLU A 1 193 ? -17.771 -5.848 15.880 1.00 96.44 193 GLU A CA 1
ATOM 1555 C C . GLU A 1 193 ? -16.366 -6.405 15.615 1.00 96.44 193 GLU A C 1
ATOM 1557 O O . GLU A 1 193 ? -16.102 -6.786 14.482 1.00 96.44 193 GLU A O 1
ATOM 1562 N N . VAL A 1 194 ? -15.516 -6.595 16.636 1.00 95.38 194 VAL A N 1
ATOM 1563 C CA . VAL A 1 194 ? -14.216 -7.284 16.475 1.00 95.38 194 VAL A CA 1
ATOM 1564 C C . VAL A 1 194 ? -14.400 -8.677 15.861 1.00 95.38 194 VAL A C 1
ATOM 1566 O O . VAL A 1 194 ? -13.784 -8.978 14.842 1.00 95.38 194 VAL A O 1
ATOM 1569 N N . ALA A 1 195 ? -15.295 -9.501 16.416 1.00 95.00 195 ALA A N 1
ATOM 1570 C CA . ALA A 1 195 ? -15.568 -10.840 15.883 1.00 95.00 195 ALA A CA 1
ATOM 1571 C C . ALA A 1 195 ? -16.145 -10.806 14.453 1.00 95.00 195 ALA A C 1
ATOM 1573 O O . ALA A 1 195 ? -15.881 -11.695 13.643 1.00 95.00 195 ALA A O 1
ATOM 1574 N N . SER A 1 196 ? -16.923 -9.771 14.123 1.00 97.06 196 SER A N 1
ATOM 1575 C CA . SER A 1 196 ? -17.422 -9.559 12.764 1.00 97.06 196 SER A CA 1
ATOM 1576 C C . SER A 1 196 ? -16.289 -9.242 11.788 1.00 97.06 196 SER A C 1
ATOM 1578 O O . SER A 1 196 ? -16.301 -9.769 10.678 1.00 97.06 196 SER A O 1
ATOM 1580 N N . ILE A 1 197 ? -15.309 -8.424 12.188 1.00 97.12 197 ILE A N 1
ATOM 1581 C CA . ILE A 1 197 ? -14.130 -8.115 11.365 1.00 97.12 197 ILE A CA 1
ATOM 1582 C C . ILE A 1 197 ? -13.299 -9.385 11.151 1.00 97.12 197 ILE A C 1
ATOM 1584 O O . ILE A 1 197 ? -12.910 -9.671 10.022 1.00 97.12 197 ILE A O 1
ATOM 1588 N N . GLU A 1 198 ? -13.092 -10.195 12.197 1.00 95.19 198 GLU A N 1
ATOM 1589 C CA . GLU A 1 198 ? -12.401 -11.492 12.090 1.00 95.19 198 GLU A CA 1
ATOM 1590 C C . GLU A 1 198 ? -13.073 -12.416 11.061 1.00 95.19 198 GLU A C 1
ATOM 1592 O O . GLU A 1 198 ? -12.402 -13.004 10.209 1.00 95.19 198 GLU A O 1
ATOM 1597 N N . ALA A 1 199 ? -14.404 -12.522 11.105 1.00 94.75 199 ALA A N 1
ATOM 1598 C CA . ALA A 1 199 ? -15.168 -13.347 10.173 1.00 94.75 199 ALA A CA 1
ATOM 1599 C C . ALA A 1 199 ? -15.100 -12.818 8.729 1.00 94.75 199 ALA A C 1
ATOM 1601 O O . ALA A 1 199 ? -14.901 -13.600 7.793 1.00 94.75 199 ALA A O 1
ATOM 1602 N N . SER A 1 200 ? -15.229 -11.500 8.544 1.00 94.31 200 SER A N 1
ATOM 1603 C CA . SER A 1 200 ? -15.085 -10.849 7.238 1.00 94.31 200 SER A CA 1
ATOM 1604 C C . SER A 1 200 ? -13.690 -11.063 6.659 1.00 94.31 200 SER A C 1
ATOM 1606 O O . SER A 1 200 ? -13.566 -11.421 5.489 1.00 94.31 200 SER A O 1
ATOM 1608 N N . LEU A 1 201 ? -12.648 -10.927 7.483 1.00 94.44 201 LEU A N 1
ATOM 1609 C CA . LEU A 1 201 ? -11.267 -11.136 7.069 1.00 94.44 201 LEU A CA 1
ATOM 1610 C C . LEU A 1 201 ? -11.010 -12.589 6.656 1.00 94.44 201 LEU A C 1
ATOM 1612 O O . LEU A 1 201 ? -10.438 -12.832 5.596 1.00 94.44 201 LEU A O 1
ATOM 1616 N N . ALA A 1 202 ? -11.503 -13.561 7.428 1.00 93.00 202 ALA A N 1
ATOM 1617 C CA . ALA A 1 202 ? -11.412 -14.974 7.065 1.00 93.00 202 ALA A CA 1
ATOM 1618 C C . ALA A 1 202 ? -12.115 -15.272 5.725 1.00 93.00 202 ALA A C 1
ATOM 1620 O O . ALA A 1 202 ? -11.600 -16.028 4.900 1.00 93.00 202 ALA A O 1
ATOM 1621 N N . SER A 1 203 ? -13.269 -14.646 5.469 1.00 92.81 203 SER A N 1
ATOM 1622 C CA . SER A 1 203 ? -13.961 -14.750 4.178 1.00 92.81 203 SER A CA 1
ATOM 1623 C C . SER A 1 203 ? -13.179 -14.077 3.040 1.00 92.81 203 SER A C 1
ATOM 1625 O O . SER A 1 203 ? -13.124 -14.599 1.921 1.00 92.81 203 SER A O 1
ATOM 1627 N N . ALA A 1 204 ? -12.564 -12.922 3.297 1.00 90.94 204 ALA A N 1
ATOM 1628 C CA . ALA A 1 204 ? -11.749 -12.206 2.320 1.00 90.94 204 ALA A CA 1
ATOM 1629 C C . ALA A 1 204 ? -10.480 -12.993 1.954 1.00 90.94 204 ALA A C 1
ATOM 1631 O O . ALA A 1 204 ? -10.127 -13.080 0.779 1.00 90.94 204 ALA A O 1
ATOM 1632 N N . ASP A 1 205 ? -9.845 -13.652 2.923 1.00 88.31 205 ASP A N 1
ATOM 1633 C CA . ASP A 1 205 ? -8.671 -14.500 2.694 1.00 88.31 205 ASP A CA 1
ATOM 1634 C C . ASP A 1 205 ? -8.982 -15.683 1.763 1.00 88.31 205 ASP A C 1
ATOM 1636 O O . ASP A 1 205 ? -8.170 -16.012 0.896 1.00 88.31 205 ASP A O 1
ATOM 1640 N N . VAL A 1 206 ? -10.169 -16.292 1.894 1.00 88.62 206 VAL A N 1
ATOM 1641 C CA . VAL A 1 206 ? -10.619 -17.401 1.029 1.00 88.62 206 VAL A CA 1
ATOM 1642 C C . VAL A 1 206 ? -10.946 -16.929 -0.389 1.00 88.62 206 VAL A C 1
ATOM 1644 O O . VAL A 1 206 ? -10.742 -17.666 -1.354 1.00 88.62 206 VAL A O 1
ATOM 1647 N N . THR A 1 207 ? -11.477 -15.715 -0.534 1.00 88.12 207 THR A N 1
ATOM 1648 C CA . THR A 1 207 ? -11.901 -15.176 -1.839 1.00 88.12 207 THR A CA 1
ATOM 1649 C C . THR A 1 207 ? -10.787 -14.438 -2.587 1.00 88.12 207 THR A C 1
ATOM 1651 O O . THR A 1 207 ? -10.867 -14.282 -3.810 1.00 88.12 207 THR A O 1
ATOM 1654 N N . SER A 1 208 ? -9.730 -14.023 -1.884 1.00 90.19 208 SER A N 1
ATOM 1655 C CA . SER A 1 208 ? -8.562 -13.355 -2.459 1.00 90.19 208 SER A CA 1
ATOM 1656 C C . SER A 1 208 ? -7.822 -14.261 -3.439 1.00 90.19 208 SER A C 1
ATOM 1658 O O . SER A 1 208 ? -7.403 -15.368 -3.111 1.00 90.19 208 SER A O 1
ATOM 1660 N N . ARG A 1 209 ? -7.602 -13.770 -4.662 1.00 89.44 209 ARG A N 1
ATOM 1661 C CA . ARG A 1 209 ? -6.905 -14.520 -5.721 1.00 89.44 209 ARG A CA 1
ATOM 1662 C C . ARG A 1 209 ? -5.396 -14.313 -5.698 1.00 89.44 209 ARG A C 1
ATOM 1664 O O . ARG A 1 209 ? -4.668 -15.049 -6.358 1.00 89.44 209 ARG A O 1
ATOM 1671 N N . THR A 1 210 ? -4.928 -13.280 -4.998 1.00 92.44 210 THR A N 1
ATOM 1672 C CA . THR A 1 210 ? -3.513 -12.906 -4.948 1.00 92.44 210 THR A CA 1
ATOM 1673 C C . THR A 1 210 ? -3.091 -12.500 -3.541 1.00 92.44 210 THR A C 1
ATOM 1675 O O . THR A 1 210 ? -3.898 -12.004 -2.755 1.00 92.44 210 THR A O 1
ATOM 1678 N N . VAL A 1 211 ? -1.792 -12.631 -3.266 1.00 91.69 211 VAL A N 1
ATOM 1679 C CA . VAL A 1 211 ? -1.160 -12.183 -2.015 1.00 91.69 211 VAL A CA 1
ATOM 1680 C C . VAL A 1 211 ? -1.390 -10.687 -1.752 1.00 91.69 211 VAL A C 1
ATOM 1682 O O . VAL A 1 211 ? -1.546 -10.277 -0.612 1.00 91.69 211 VAL A O 1
ATOM 1685 N N . PHE A 1 212 ? -1.485 -9.863 -2.800 1.00 92.88 212 PHE A N 1
ATOM 1686 C CA . PHE A 1 212 ? -1.719 -8.424 -2.662 1.00 92.88 212 PHE A CA 1
ATOM 1687 C C . PHE A 1 212 ? -3.168 -8.099 -2.293 1.00 92.88 212 PHE A C 1
ATOM 1689 O O . PHE A 1 212 ? -3.400 -7.199 -1.497 1.00 92.88 212 PHE A O 1
ATOM 1696 N N . GLN A 1 213 ? -4.137 -8.865 -2.804 1.00 92.06 213 GLN A N 1
ATOM 1697 C CA . GLN A 1 213 ? -5.535 -8.741 -2.374 1.00 92.06 213 GLN A CA 1
ATOM 1698 C C . GLN A 1 213 ? -5.704 -9.134 -0.901 1.00 92.06 213 GLN A C 1
ATOM 1700 O O . GLN A 1 213 ? -6.425 -8.457 -0.177 1.00 92.06 213 GLN A O 1
ATOM 1705 N N . GLN A 1 214 ? -4.965 -10.150 -0.436 1.00 93.94 214 GLN A N 1
ATOM 1706 C CA . GLN A 1 214 ? -4.907 -10.479 0.994 1.00 93.94 214 GLN A CA 1
ATOM 1707 C C . GLN A 1 214 ? -4.294 -9.335 1.814 1.00 93.94 214 GLN A C 1
ATOM 1709 O O . GLN A 1 214 ? -4.770 -9.046 2.907 1.00 93.94 214 GLN A O 1
ATOM 1714 N N . GLN A 1 215 ? -3.257 -8.654 1.305 1.00 95.62 215 GLN A N 1
ATOM 1715 C CA . GLN A 1 215 ? -2.689 -7.484 1.988 1.00 95.62 215 GLN A CA 1
ATOM 1716 C C . GLN A 1 215 ? -3.704 -6.347 2.117 1.00 95.62 215 GLN A C 1
ATOM 1718 O O . GLN A 1 215 ? -3.830 -5.808 3.211 1.00 95.62 215 GLN A O 1
ATOM 1723 N N . VAL A 1 216 ? -4.441 -6.019 1.049 1.00 96.00 216 VAL A N 1
ATOM 1724 C CA . VAL A 1 216 ? -5.510 -5.003 1.087 1.00 96.00 216 VAL A CA 1
ATOM 1725 C C . VAL A 1 216 ? -6.551 -5.364 2.146 1.00 96.00 216 VAL A C 1
ATOM 1727 O O . VAL A 1 216 ? -6.727 -4.610 3.096 1.00 96.00 216 VAL A O 1
ATOM 1730 N N . ALA A 1 217 ? -7.127 -6.569 2.074 1.00 96.00 217 ALA A N 1
ATOM 1731 C CA . ALA A 1 217 ? -8.147 -7.010 3.027 1.00 96.00 217 ALA A CA 1
ATOM 1732 C C . ALA A 1 217 ? -7.660 -6.980 4.490 1.00 96.00 217 ALA A C 1
ATOM 1734 O O . ALA A 1 217 ? -8.410 -6.636 5.403 1.00 96.00 217 ALA A O 1
ATOM 1735 N N . ARG A 1 218 ? -6.389 -7.321 4.738 1.00 97.06 218 ARG A N 1
ATOM 1736 C CA . ARG A 1 218 ? -5.799 -7.274 6.086 1.00 97.06 218 ARG A CA 1
ATOM 1737 C C . ARG A 1 218 ? -5.516 -5.848 6.557 1.00 97.06 218 ARG A C 1
ATOM 1739 O O . ARG A 1 218 ? -5.620 -5.589 7.755 1.00 97.06 218 ARG A O 1
ATOM 1746 N N . ILE A 1 219 ? -5.163 -4.929 5.656 1.00 97.81 219 ILE A N 1
ATOM 1747 C CA . ILE A 1 219 ? -5.046 -3.502 5.984 1.00 97.81 219 ILE A CA 1
ATOM 1748 C C . ILE A 1 219 ? -6.424 -2.934 6.330 1.00 97.81 219 ILE A C 1
ATOM 1750 O O . ILE A 1 219 ? -6.534 -2.276 7.362 1.00 97.81 219 ILE A O 1
ATOM 1754 N N . ASP A 1 220 ? -7.467 -3.255 5.562 1.00 97.69 220 ASP A N 1
ATOM 1755 C CA . ASP A 1 220 ? -8.849 -2.861 5.866 1.00 97.69 220 ASP A CA 1
ATOM 1756 C C . ASP A 1 220 ? -9.267 -3.332 7.261 1.00 97.69 220 ASP A C 1
ATOM 1758 O O . ASP A 1 220 ? -9.696 -2.533 8.094 1.00 97.69 220 ASP A O 1
ATOM 1762 N N . ALA A 1 221 ? -9.017 -4.605 7.580 1.00 97.69 221 ALA A N 1
ATOM 1763 C CA . ALA A 1 221 ? -9.285 -5.145 8.910 1.00 97.69 221 ALA A CA 1
ATOM 1764 C C . ALA A 1 221 ? -8.503 -4.414 10.019 1.00 97.69 221 ALA A C 1
ATOM 1766 O O . ALA A 1 221 ? -9.044 -4.158 11.096 1.00 97.69 221 ALA A O 1
ATOM 1767 N N . CYS A 1 222 ? -7.245 -4.029 9.770 1.00 98.31 222 CYS A N 1
ATOM 1768 C CA . CYS A 1 222 ? -6.466 -3.222 10.713 1.00 98.31 222 CYS A CA 1
ATOM 1769 C C . CYS A 1 222 ? -7.066 -1.821 10.906 1.00 98.31 222 CYS A C 1
ATOM 1771 O O . CYS A 1 222 ? -7.111 -1.328 12.037 1.00 98.31 222 CYS A O 1
ATOM 1773 N N . ILE A 1 223 ? -7.533 -1.183 9.831 1.00 98.44 223 ILE A N 1
ATOM 1774 C CA . ILE A 1 223 ? -8.184 0.132 9.869 1.00 98.44 223 ILE A CA 1
ATOM 1775 C C . ILE A 1 223 ? -9.472 0.050 10.687 1.00 98.44 223 ILE A C 1
ATOM 1777 O O . ILE A 1 223 ? -9.670 0.858 11.597 1.00 98.44 223 ILE A O 1
ATOM 1781 N N . GLU A 1 224 ? -10.315 -0.946 10.418 1.00 98.06 224 GLU A N 1
ATOM 1782 C CA . GLU A 1 224 ? -11.572 -1.163 11.135 1.00 98.06 224 GLU A CA 1
ATOM 1783 C C . GLU A 1 224 ? -11.330 -1.449 12.623 1.00 98.06 224 GLU A C 1
ATOM 1785 O O . GLU A 1 224 ? -11.903 -0.773 13.482 1.00 98.06 224 GLU A O 1
ATOM 1790 N N . ALA A 1 225 ? -10.410 -2.364 12.950 1.00 98.19 225 ALA A N 1
ATOM 1791 C CA . ALA A 1 225 ? -10.052 -2.674 14.334 1.00 98.19 225 ALA A CA 1
ATOM 1792 C C . ALA A 1 225 ? -9.481 -1.454 15.076 1.00 98.19 225 ALA A C 1
ATOM 1794 O O . ALA A 1 225 ? -9.793 -1.228 16.246 1.00 98.19 225 ALA A O 1
ATOM 1795 N N . THR A 1 226 ? -8.694 -0.617 14.397 1.00 98.38 226 THR A N 1
ATOM 1796 C CA . THR A 1 226 ? -8.154 0.622 14.984 1.00 98.38 226 THR A CA 1
ATOM 1797 C C . THR A 1 226 ? -9.241 1.684 15.150 1.00 98.38 226 THR A C 1
ATOM 1799 O O . THR A 1 226 ? -9.211 2.464 16.101 1.00 98.38 226 THR A O 1
ATOM 1802 N N . GLY A 1 227 ? -10.262 1.683 14.293 1.00 97.94 227 GLY A N 1
ATOM 1803 C CA . GLY A 1 227 ? -11.468 2.484 14.485 1.00 97.94 227 GLY A CA 1
ATOM 1804 C C . GLY A 1 227 ? -12.232 2.078 15.749 1.00 97.94 227 GLY A C 1
ATOM 1805 O O . GLY A 1 227 ? -12.665 2.940 16.519 1.00 97.94 227 GLY A O 1
ATOM 1806 N N . LEU A 1 228 ? -12.341 0.773 16.017 1.00 97.38 228 LEU A N 1
ATOM 1807 C CA . LEU A 1 228 ? -12.907 0.260 17.271 1.00 97.38 228 LEU A CA 1
ATOM 1808 C C . LEU A 1 228 ? -12.055 0.640 18.484 1.00 97.38 228 LEU A C 1
ATOM 1810 O O . LEU A 1 228 ? -12.607 1.031 19.513 1.00 97.38 228 LEU A O 1
ATOM 1814 N N . LEU A 1 229 ? -10.729 0.601 18.352 1.00 97.44 229 LEU A N 1
ATOM 1815 C CA . LEU A 1 229 ? -9.800 1.068 19.380 1.00 97.44 229 LEU A CA 1
ATOM 1816 C C . LEU A 1 229 ? -10.002 2.549 19.698 1.00 97.44 229 LEU A C 1
ATOM 1818 O O . LEU A 1 229 ? -10.172 2.913 20.859 1.00 97.44 229 LEU A O 1
ATOM 1822 N N . ALA A 1 230 ? -10.064 3.401 18.675 1.00 97.12 230 ALA A N 1
ATOM 1823 C CA . ALA A 1 230 ? -10.332 4.821 18.853 1.00 97.12 230 ALA A CA 1
ATOM 1824 C C . ALA A 1 230 ? -11.665 5.052 19.584 1.00 97.12 230 ALA A C 1
ATOM 1826 O O . ALA A 1 230 ? -11.734 5.885 20.488 1.00 97.12 230 ALA A O 1
ATOM 1827 N N . ARG A 1 231 ? -12.718 4.289 19.251 1.00 95.75 231 ARG A N 1
ATOM 1828 C CA . ARG A 1 231 ? -14.013 4.342 19.956 1.00 95.75 231 ARG A CA 1
ATOM 1829 C C . ARG A 1 231 ? -13.911 3.881 21.406 1.00 95.75 231 ARG A C 1
ATOM 1831 O O . ARG A 1 231 ? -14.479 4.538 22.275 1.00 95.75 231 ARG A O 1
ATOM 1838 N N . ALA A 1 232 ? -13.175 2.805 21.680 1.00 94.56 232 ALA A N 1
ATOM 1839 C CA . ALA A 1 232 ? -12.912 2.337 23.041 1.00 94.56 232 ALA A CA 1
ATOM 1840 C C . ALA A 1 232 ? -12.197 3.402 23.889 1.00 94.56 232 ALA A C 1
ATOM 1842 O O . ALA A 1 232 ? -12.484 3.536 25.076 1.00 94.56 232 ALA A O 1
ATOM 1843 N N . LEU A 1 233 ? -11.359 4.223 23.251 1.00 94.12 233 LEU A N 1
ATOM 1844 C CA . LEU A 1 233 ? -10.666 5.367 23.847 1.00 94.12 233 LEU A CA 1
ATOM 1845 C C . LEU A 1 233 ? -11.501 6.667 23.862 1.00 94.12 233 LEU A C 1
ATOM 1847 O O . LEU A 1 233 ? -11.031 7.700 24.330 1.00 94.12 233 LEU A O 1
ATOM 1851 N N . GLY A 1 234 ? -12.747 6.651 23.373 1.00 93.38 234 GLY A N 1
ATOM 1852 C CA . GLY A 1 234 ? -13.667 7.795 23.431 1.00 93.38 234 GLY A CA 1
ATOM 1853 C C . GLY A 1 234 ? -13.771 8.645 22.156 1.00 93.38 234 GLY A C 1
ATOM 1854 O O . GLY A 1 234 ? -14.235 9.790 22.208 1.00 93.38 234 GLY A O 1
ATOM 1855 N N . ALA A 1 235 ? -13.347 8.140 20.995 1.00 94.88 235 ALA A N 1
ATOM 1856 C CA . ALA A 1 235 ? -13.746 8.712 19.707 1.00 94.88 235 ALA A CA 1
ATOM 1857 C C . ALA A 1 235 ? -15.243 8.502 19.448 1.00 94.88 235 ALA A C 1
ATOM 1859 O O . ALA A 1 235 ? -15.818 7.485 19.843 1.00 94.88 235 ALA A O 1
ATOM 1860 N N . SER A 1 236 ? -15.878 9.448 18.750 1.00 93.81 236 SER A N 1
ATOM 1861 C CA . SER A 1 236 ? -17.244 9.232 18.279 1.00 93.81 236 SER A CA 1
ATOM 1862 C C . SER A 1 236 ? -17.250 8.280 17.077 1.00 93.81 236 SER A C 1
ATOM 1864 O O . SER A 1 236 ? -16.270 8.179 16.337 1.00 93.81 236 SER A O 1
ATOM 1866 N N . ALA A 1 237 ? -18.366 7.580 16.862 1.00 92.31 237 ALA A N 1
ATOM 1867 C CA . ALA A 1 237 ? -18.529 6.749 15.670 1.00 92.31 237 ALA A CA 1
ATOM 1868 C C . ALA A 1 237 ? -18.479 7.584 14.376 1.00 92.31 237 ALA A C 1
ATOM 1870 O O . ALA A 1 237 ? -18.010 7.088 13.356 1.00 92.31 237 ALA A O 1
ATOM 1871 N N . ASP A 1 238 ? -18.917 8.847 14.431 1.00 93.31 238 ASP A N 1
ATOM 1872 C CA . ASP A 1 238 ? -18.867 9.759 13.287 1.00 93.31 238 ASP A CA 1
ATOM 1873 C C . ASP A 1 238 ? -17.427 10.160 12.942 1.00 93.31 238 ASP A C 1
ATOM 1875 O O . ASP A 1 238 ? -17.058 10.084 11.775 1.00 93.31 238 ASP A O 1
ATOM 1879 N N . ASP A 1 239 ? -16.581 10.465 13.936 1.00 94.88 239 ASP A N 1
ATOM 1880 C CA . ASP A 1 239 ? -15.156 10.766 13.704 1.00 94.88 239 ASP A CA 1
ATOM 1881 C C . ASP A 1 239 ? -14.458 9.611 12.970 1.00 94.88 239 ASP A C 1
ATOM 1883 O O . ASP A 1 239 ? -13.722 9.824 12.006 1.00 94.88 239 ASP A O 1
ATOM 1887 N N . VAL A 1 240 ? -14.718 8.371 13.403 1.00 96.12 240 VAL A N 1
ATOM 1888 C CA . VAL A 1 240 ? -14.166 7.173 12.756 1.00 96.12 240 VAL A CA 1
ATOM 1889 C C . VAL A 1 240 ? -14.730 7.017 11.344 1.00 96.12 240 VAL A C 1
ATOM 1891 O O . VAL A 1 240 ? -13.960 6.852 10.400 1.00 96.12 240 VAL A O 1
ATOM 1894 N N . ALA A 1 241 ? -16.051 7.132 11.173 1.00 93.56 241 ALA A N 1
ATOM 1895 C CA . ALA A 1 241 ? -16.708 6.985 9.875 1.00 93.56 241 ALA A CA 1
ATOM 1896 C C . ALA A 1 241 ? -16.253 8.040 8.853 1.00 93.56 241 ALA A C 1
ATOM 1898 O O . ALA A 1 241 ? -16.081 7.725 7.677 1.00 93.56 241 ALA A O 1
ATOM 1899 N N . GLN A 1 242 ? -16.024 9.287 9.272 1.00 94.06 242 GLN A N 1
ATOM 1900 C CA . GLN A 1 242 ? -15.509 10.343 8.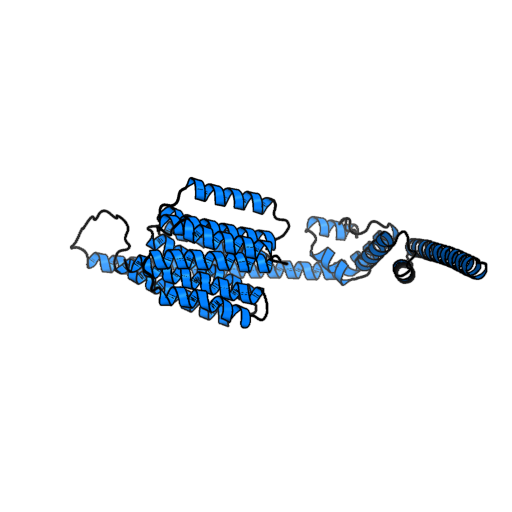395 1.00 94.06 242 GLN A CA 1
ATOM 1901 C C . GLN A 1 242 ? -14.126 10.002 7.825 1.00 94.06 242 GLN A C 1
ATOM 1903 O O . GLN A 1 242 ? -13.814 10.376 6.690 1.00 94.06 242 GLN A O 1
ATOM 1908 N N . ILE A 1 243 ? -13.295 9.290 8.590 1.00 95.00 243 ILE A N 1
ATOM 1909 C CA . ILE A 1 243 ? -11.980 8.845 8.131 1.00 95.00 243 ILE A CA 1
ATOM 1910 C C . ILE A 1 243 ? -12.119 7.606 7.242 1.00 95.00 243 ILE A C 1
ATOM 1912 O O . ILE A 1 243 ? -11.572 7.599 6.139 1.00 95.00 243 ILE A O 1
ATOM 1916 N N . THR A 1 244 ? -12.866 6.586 7.676 1.00 94.06 244 THR A N 1
ATOM 1917 C CA . THR A 1 244 ? -12.946 5.295 6.971 1.00 94.06 244 THR A CA 1
ATOM 1918 C C . THR A 1 244 ? -13.763 5.344 5.683 1.00 94.06 244 THR A C 1
ATOM 1920 O O . THR A 1 244 ? -13.451 4.602 4.760 1.00 94.06 244 THR A O 1
ATOM 1923 N N . ARG A 1 245 ? -14.722 6.272 5.526 1.00 91.31 245 ARG A N 1
ATOM 1924 C CA . ARG A 1 245 ? -15.434 6.495 4.244 1.00 91.31 245 ARG A CA 1
ATOM 1925 C C . ARG A 1 245 ? -14.497 6.794 3.070 1.00 91.31 245 ARG A C 1
ATOM 1927 O O . ARG A 1 245 ? -14.880 6.602 1.921 1.00 91.31 245 ARG A O 1
ATOM 1934 N N . LYS A 1 246 ? -13.273 7.253 3.346 1.00 89.69 246 LYS A N 1
ATOM 1935 C CA . LYS A 1 246 ? -12.253 7.486 2.319 1.00 89.69 246 LYS A CA 1
ATOM 1936 C C . LYS A 1 246 ? -11.744 6.190 1.681 1.00 89.69 246 LYS A C 1
ATOM 1938 O O . LYS A 1 246 ? -11.173 6.287 0.603 1.00 89.69 246 LYS A O 1
ATOM 1943 N N . LEU A 1 247 ? -11.973 5.019 2.292 1.00 86.00 247 LEU A N 1
ATOM 1944 C CA . LEU A 1 247 ? -11.622 3.715 1.714 1.00 86.00 247 LEU A CA 1
ATOM 1945 C C . LEU A 1 247 ? -12.335 3.501 0.383 1.00 86.00 247 LEU A C 1
ATOM 1947 O O . LEU A 1 247 ? -11.678 3.320 -0.631 1.00 86.00 247 LEU A O 1
ATOM 1951 N N . SER A 1 248 ? -13.660 3.667 0.344 1.00 82.75 248 SER A N 1
ATOM 1952 C CA . SER A 1 248 ? -14.427 3.487 -0.894 1.00 82.75 248 SER A CA 1
ATOM 1953 C C . SER A 1 248 ? -14.000 4.463 -1.992 1.00 82.75 248 SER A C 1
ATOM 1955 O O . SER A 1 248 ? -13.964 4.106 -3.162 1.00 82.75 248 SER A O 1
ATOM 1957 N N . THR A 1 249 ? -13.656 5.705 -1.635 1.00 81.88 249 THR A N 1
ATOM 1958 C CA . THR A 1 249 ? -13.118 6.673 -2.604 1.00 81.88 249 THR A CA 1
ATOM 1959 C C . THR A 1 249 ? -11.731 6.267 -3.098 1.00 81.88 249 THR A C 1
ATOM 1961 O O . THR A 1 249 ? -11.467 6.370 -4.289 1.00 81.88 249 THR A O 1
ATOM 1964 N N . SER A 1 250 ? -10.862 5.796 -2.206 1.00 84.06 250 SER A N 1
ATOM 1965 C CA . SER A 1 250 ? -9.527 5.298 -2.543 1.00 84.06 250 SER A CA 1
ATOM 1966 C C . SER A 1 250 ? -9.590 4.090 -3.483 1.00 84.06 250 SER A C 1
ATOM 1968 O O . SER A 1 250 ? -8.917 4.070 -4.512 1.00 84.06 250 SER A O 1
ATOM 1970 N N . ASP A 1 251 ? -10.484 3.141 -3.204 1.00 86.38 251 ASP A N 1
ATOM 1971 C CA . ASP A 1 251 ? -10.700 1.955 -4.037 1.00 86.38 251 ASP A CA 1
ATOM 1972 C C . ASP A 1 251 ? -11.147 2.311 -5.459 1.00 86.38 251 ASP A C 1
ATOM 1974 O O . ASP A 1 251 ? -10.748 1.654 -6.416 1.00 86.38 251 ASP A O 1
ATOM 1978 N N . LEU A 1 252 ? -11.962 3.360 -5.605 1.00 79.44 252 LEU A N 1
ATOM 1979 C CA . LEU A 1 252 ? -12.436 3.840 -6.905 1.00 79.44 252 LEU A CA 1
ATOM 1980 C C . LEU A 1 252 ? -11.365 4.601 -7.696 1.00 79.44 252 LEU A C 1
ATOM 1982 O O . LEU A 1 252 ? -11.431 4.635 -8.922 1.00 79.44 252 LEU A O 1
ATOM 1986 N N . LEU A 1 253 ? -10.422 5.253 -7.011 1.00 82.31 253 LEU A N 1
ATOM 1987 C CA . LEU A 1 253 ? -9.409 6.112 -7.635 1.00 82.31 253 LEU A CA 1
ATOM 1988 C C . LEU A 1 253 ? -8.077 5.399 -7.896 1.00 82.31 253 LEU A C 1
ATOM 1990 O O . LEU A 1 253 ? -7.276 5.881 -8.695 1.00 82.31 253 LEU A O 1
ATOM 1994 N N . SER A 1 254 ? -7.827 4.272 -7.236 1.00 88.00 254 SER A N 1
ATOM 1995 C CA . SER A 1 254 ? -6.586 3.517 -7.378 1.00 88.00 254 SER A CA 1
ATOM 1996 C C . SER A 1 254 ? -6.556 2.691 -8.670 1.00 88.00 254 SER A C 1
ATOM 1998 O O . SER A 1 254 ? -7.303 1.728 -8.822 1.00 88.00 254 SER A O 1
ATOM 2000 N N . ASP A 1 255 ? -5.614 2.987 -9.573 1.00 88.00 255 ASP A N 1
ATOM 2001 C CA . ASP A 1 255 ? -5.420 2.212 -10.815 1.00 88.00 255 ASP A CA 1
ATOM 2002 C C . ASP A 1 255 ? -4.754 0.842 -10.572 1.00 88.00 255 ASP A C 1
ATOM 2004 O O . ASP A 1 255 ? -4.788 -0.054 -11.421 1.00 88.00 255 ASP A O 1
ATOM 2008 N N . THR A 1 256 ? -4.091 0.669 -9.424 1.00 92.62 256 THR A N 1
ATOM 2009 C CA . THR A 1 256 ? -3.331 -0.538 -9.079 1.00 92.62 256 THR A CA 1
ATOM 2010 C C . THR A 1 256 ? -3.491 -0.916 -7.610 1.00 92.62 256 THR A C 1
ATOM 2012 O O . THR A 1 256 ? -3.637 -0.059 -6.743 1.00 92.62 256 THR A O 1
ATOM 2015 N N . VAL A 1 257 ? -3.328 -2.207 -7.302 1.00 90.25 257 VAL A N 1
ATOM 2016 C CA . VAL A 1 257 ? -3.362 -2.709 -5.914 1.00 90.25 257 VAL A CA 1
ATOM 2017 C C . VAL A 1 257 ? -2.279 -2.061 -5.039 1.00 90.25 257 VAL A C 1
ATOM 2019 O O . VAL A 1 257 ? -2.477 -1.863 -3.848 1.00 90.25 257 VAL A O 1
ATOM 2022 N N . TYR A 1 258 ? -1.133 -1.674 -5.607 1.00 92.75 258 TYR A N 1
ATOM 2023 C CA . TYR A 1 258 ? -0.104 -0.965 -4.842 1.00 92.75 258 TYR A CA 1
ATOM 2024 C C . TYR A 1 258 ? -0.528 0.459 -4.468 1.00 92.75 258 TYR A C 1
ATOM 2026 O O . TYR A 1 258 ? -0.222 0.895 -3.360 1.00 92.75 258 TYR A O 1
ATOM 2034 N N . GLN A 1 259 ? -1.209 1.179 -5.369 1.00 92.44 259 GLN A N 1
ATOM 2035 C CA . GLN A 1 259 ? -1.767 2.500 -5.051 1.00 92.44 259 GLN A CA 1
ATOM 2036 C C . GLN A 1 259 ? -2.845 2.367 -3.979 1.00 92.44 259 GLN A C 1
ATOM 2038 O O . GLN A 1 259 ? -2.775 3.082 -2.985 1.00 92.44 259 GLN A O 1
ATOM 2043 N N . GLN A 1 260 ? -3.714 1.361 -4.108 1.00 94.81 260 GLN A N 1
ATOM 2044 C CA . GLN A 1 260 ? -4.730 1.048 -3.106 1.00 94.81 260 GLN A CA 1
ATOM 2045 C C . GLN A 1 260 ? -4.095 0.816 -1.728 1.00 94.81 260 GLN A C 1
ATOM 2047 O O . GLN A 1 260 ? -4.451 1.482 -0.765 1.00 94.81 260 GLN A O 1
ATOM 2052 N N . ILE A 1 261 ? -3.063 -0.032 -1.637 1.00 95.38 261 ILE A N 1
ATOM 2053 C CA . ILE A 1 261 ? -2.321 -0.269 -0.386 1.00 95.38 261 ILE A CA 1
ATOM 2054 C C . ILE A 1 261 ? -1.716 1.034 0.176 1.00 95.38 261 ILE A C 1
ATOM 2056 O O . ILE A 1 261 ? -1.770 1.267 1.384 1.00 95.38 261 ILE A O 1
ATOM 2060 N N . ALA A 1 262 ? -1.116 1.884 -0.663 1.00 95.75 262 ALA A N 1
ATOM 2061 C CA . ALA A 1 262 ? -0.498 3.137 -0.215 1.00 95.75 262 ALA A CA 1
ATOM 2062 C C . ALA A 1 262 ? -1.534 4.137 0.334 1.00 95.75 262 ALA A C 1
ATOM 2064 O O . ALA A 1 262 ? -1.313 4.784 1.366 1.00 95.75 262 ALA A O 1
ATOM 2065 N N . GLU A 1 263 ? -2.680 4.248 -0.331 1.00 95.56 263 GLU A N 1
ATOM 2066 C CA . GLU A 1 263 ? -3.784 5.107 0.088 1.00 95.56 263 GLU A CA 1
ATOM 2067 C C . GLU A 1 263 ? -4.470 4.569 1.350 1.00 95.56 263 GLU A C 1
ATOM 2069 O O . GLU A 1 263 ? -4.691 5.323 2.303 1.00 95.56 263 GLU A O 1
ATOM 2074 N N . HIS A 1 264 ? -4.702 3.258 1.424 1.00 97.75 264 HIS A N 1
ATOM 2075 C CA . HIS A 1 264 ? -5.219 2.579 2.612 1.00 97.75 264 HIS A CA 1
ATOM 2076 C C . HIS A 1 264 ? -4.313 2.782 3.823 1.00 97.75 264 HIS A C 1
ATOM 2078 O O . HIS A 1 264 ? -4.793 3.118 4.901 1.00 97.75 264 HIS A O 1
ATOM 2084 N N . LEU A 1 265 ? -2.990 2.691 3.663 1.00 97.81 265 LEU A N 1
ATOM 2085 C CA . LEU A 1 265 ? -2.060 3.013 4.748 1.00 97.81 265 LEU A CA 1
ATOM 2086 C C . LEU A 1 265 ? -2.165 4.471 5.193 1.00 97.81 265 LEU A C 1
ATOM 2088 O O . LEU A 1 265 ? -2.059 4.745 6.382 1.00 97.81 265 LEU A O 1
ATOM 2092 N N . THR A 1 266 ? -2.421 5.409 4.281 1.00 97.25 266 THR A N 1
ATOM 2093 C CA . THR A 1 266 ? -2.665 6.809 4.660 1.00 97.25 266 THR A CA 1
ATOM 2094 C C . THR A 1 266 ? -3.936 6.939 5.505 1.00 97.25 266 THR A C 1
ATOM 2096 O O . THR A 1 266 ? -3.962 7.681 6.488 1.00 97.25 266 THR A O 1
ATOM 2099 N N . ILE A 1 267 ? -4.989 6.191 5.168 1.00 97.56 267 ILE A N 1
ATOM 2100 C CA . ILE A 1 267 ? -6.213 6.109 5.977 1.00 97.56 267 ILE A CA 1
ATOM 2101 C C . ILE A 1 267 ? -5.910 5.466 7.334 1.00 97.56 267 ILE A C 1
ATOM 2103 O O . ILE A 1 267 ? -6.346 5.987 8.360 1.00 97.56 267 ILE A O 1
ATOM 2107 N N . TYR A 1 268 ? -5.093 4.413 7.364 1.00 98.44 268 TYR A N 1
ATOM 2108 C CA . TYR A 1 268 ? -4.674 3.753 8.594 1.00 98.44 268 TYR A CA 1
ATOM 2109 C C . TYR A 1 268 ? -3.913 4.704 9.527 1.00 98.44 268 TYR A C 1
ATOM 2111 O O . TYR A 1 268 ? -4.233 4.781 10.713 1.00 98.44 268 TYR A O 1
ATOM 2119 N N . VAL A 1 269 ? -2.991 5.517 9.001 1.00 98.50 269 VAL A N 1
ATOM 2120 C CA . VAL A 1 269 ? -2.313 6.568 9.783 1.00 98.50 269 VAL A CA 1
ATOM 2121 C C . VAL A 1 269 ? -3.330 7.523 10.410 1.00 98.50 269 VAL A C 1
ATOM 2123 O O . VAL A 1 269 ? -3.214 7.831 11.592 1.00 98.50 269 VAL A O 1
ATOM 2126 N N . ASN A 1 270 ? -4.352 7.954 9.663 1.00 98.25 270 ASN A N 1
ATOM 2127 C CA . ASN A 1 270 ? -5.369 8.880 10.175 1.00 98.25 270 ASN A CA 1
ATOM 2128 C C . ASN A 1 270 ? -6.218 8.263 11.302 1.00 98.25 270 ASN A C 1
ATOM 2130 O O . ASN A 1 270 ? -6.542 8.948 12.273 1.00 98.25 270 ASN A O 1
ATOM 2134 N N . VAL A 1 271 ? -6.588 6.981 11.198 1.00 98.31 271 VAL A N 1
ATOM 2135 C CA . VAL A 1 271 ? -7.348 6.300 12.263 1.00 98.31 271 VAL A CA 1
ATOM 2136 C C . VAL A 1 271 ? -6.459 6.025 13.483 1.00 98.31 271 VAL A C 1
ATOM 2138 O O . VAL A 1 271 ? -6.906 6.213 14.614 1.00 98.31 271 VAL A O 1
ATOM 2141 N N . MET A 1 272 ? -5.187 5.663 13.280 1.00 98.56 272 MET A N 1
ATOM 2142 C CA . MET A 1 272 ? -4.219 5.490 14.371 1.00 98.56 272 MET A CA 1
ATOM 2143 C C . MET A 1 272 ? -3.930 6.816 15.087 1.00 98.56 272 MET A C 1
ATOM 2145 O O . MET A 1 272 ? -3.855 6.851 16.310 1.00 98.56 272 MET A O 1
ATOM 2149 N N . GLU A 1 273 ? -3.837 7.924 14.348 1.00 98.50 273 GLU A N 1
ATOM 2150 C CA . GLU A 1 273 ? -3.733 9.273 14.909 1.00 98.50 273 GLU A CA 1
ATOM 2151 C C . GLU A 1 273 ? -4.945 9.613 15.784 1.00 98.50 273 GLU A C 1
ATOM 2153 O O . GLU A 1 273 ? -4.790 10.162 16.876 1.00 98.50 273 GLU A O 1
ATOM 2158 N N . LEU A 1 274 ? -6.158 9.285 15.325 1.00 98.06 274 LEU A N 1
ATOM 2159 C CA . LEU A 1 274 ? -7.368 9.480 16.119 1.00 98.06 274 LEU A CA 1
ATOM 2160 C C . LEU A 1 274 ? -7.310 8.661 17.415 1.00 98.06 274 LEU A C 1
ATOM 2162 O O . LEU A 1 274 ? -7.603 9.209 18.476 1.00 98.06 274 LEU A O 1
ATOM 2166 N N . ALA A 1 275 ? -6.893 7.392 17.352 1.00 97.94 275 ALA A N 1
ATOM 2167 C CA . ALA A 1 275 ? -6.706 6.560 18.539 1.00 97.94 275 ALA A CA 1
ATOM 2168 C C . ALA A 1 275 ? -5.662 7.160 19.499 1.00 97.94 275 ALA A C 1
ATOM 2170 O O . ALA A 1 275 ? -5.971 7.355 20.672 1.00 97.94 275 ALA A O 1
ATOM 2171 N N . ALA A 1 276 ? -4.484 7.544 18.997 1.00 98.00 276 ALA A N 1
ATOM 2172 C CA . ALA A 1 276 ? -3.407 8.144 19.788 1.00 98.00 276 ALA A CA 1
ATOM 2173 C C . ALA A 1 276 ? -3.839 9.45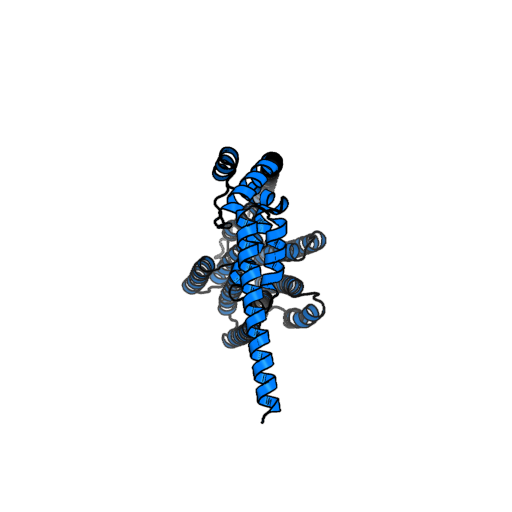5 20.470 1.00 98.00 276 ALA A C 1
ATOM 2175 O O . ALA A 1 276 ? -3.606 9.666 21.658 1.00 98.00 276 ALA A O 1
ATOM 2176 N N . LYS A 1 277 ? -4.542 10.343 19.758 1.00 97.44 277 LYS A N 1
ATOM 2177 C CA . LYS A 1 277 ? -5.074 11.579 20.359 1.00 97.44 277 LYS A CA 1
ATOM 2178 C C . LYS A 1 277 ? -6.096 11.292 21.455 1.00 97.44 277 LYS A C 1
ATOM 2180 O O . LYS A 1 277 ? -6.179 12.042 22.424 1.00 97.44 277 LYS A O 1
ATOM 2185 N N . LYS A 1 278 ? -6.891 10.229 21.306 1.00 96.38 278 LYS A N 1
ATOM 2186 C CA . LYS A 1 278 ? -7.929 9.851 22.275 1.00 96.38 278 LYS A CA 1
ATOM 2187 C C . LYS A 1 278 ? -7.370 9.150 23.508 1.00 96.38 278 LYS A C 1
ATOM 2189 O O . LYS A 1 278 ? -7.926 9.336 24.584 1.00 96.38 278 LYS A O 1
ATOM 2194 N N . SER A 1 279 ? -6.252 8.441 23.387 1.00 95.56 279 SER A N 1
ATOM 2195 C CA . SER A 1 279 ? -5.492 7.948 24.542 1.00 95.56 279 SER A CA 1
ATOM 2196 C C . SER A 1 279 ? -4.681 9.041 25.250 1.00 95.56 279 SER A C 1
ATOM 2198 O O . SER A 1 279 ? -4.216 8.818 26.362 1.00 95.56 279 SER A O 1
ATOM 2200 N N . GLY A 1 280 ? -4.542 10.231 24.652 1.00 96.69 280 GLY A N 1
ATOM 2201 C CA . GLY A 1 280 ? -3.898 11.394 25.270 1.00 96.69 280 GLY A CA 1
ATOM 2202 C C . GLY A 1 280 ? -2.508 11.736 24.730 1.00 96.69 280 GLY A C 1
ATOM 2203 O O . GLY A 1 280 ? -1.801 12.520 25.359 1.00 96.69 280 GLY A O 1
ATOM 2204 N N . ALA A 1 281 ? -2.104 11.184 23.583 1.00 96.56 281 ALA A N 1
ATOM 2205 C CA . ALA A 1 281 ? -0.861 11.570 22.918 1.00 96.56 281 ALA A CA 1
ATOM 2206 C C . ALA A 1 281 ? -0.865 13.049 22.478 1.00 96.56 281 ALA A C 1
ATOM 2208 O O . ALA A 1 281 ? -1.918 13.630 22.188 1.00 96.56 281 ALA A O 1
ATOM 2209 N N . SER A 1 282 ? 0.327 13.655 22.382 1.00 96.69 282 SER A N 1
ATOM 2210 C CA . SER A 1 282 ? 0.481 15.049 21.948 1.00 96.69 282 SER A CA 1
ATOM 2211 C C . SER A 1 282 ? -0.067 15.255 20.536 1.00 96.69 282 SER A C 1
ATOM 2213 O O . SER A 1 282 ? 0.261 14.538 19.584 1.00 96.69 282 SER A O 1
ATOM 2215 N N . LYS A 1 283 ? -0.883 16.303 20.391 1.00 96.25 283 LYS A N 1
ATOM 2216 C CA . LYS A 1 283 ? -1.402 16.735 19.094 1.00 96.25 283 LYS A CA 1
ATOM 2217 C C . LYS A 1 283 ? -0.267 17.198 18.180 1.00 96.25 283 LYS A C 1
ATOM 2219 O O . LYS A 1 283 ? -0.288 16.878 16.995 1.00 96.25 283 LYS A O 1
ATOM 2224 N N . GLU A 1 284 ? 0.710 17.913 18.726 1.00 96.88 284 GLU A N 1
ATOM 2225 C CA . GLU A 1 284 ? 1.866 18.437 18.001 1.00 96.88 284 GLU A CA 1
ATOM 2226 C C . GLU A 1 284 ? 2.734 17.304 17.436 1.00 96.88 284 GLU A C 1
ATOM 2228 O O . GLU A 1 284 ? 3.168 17.370 16.286 1.00 96.88 284 GLU A O 1
ATOM 2233 N N . GLU A 1 285 ? 2.953 16.237 18.208 1.00 97.44 285 GLU A N 1
ATOM 2234 C CA . GLU A 1 285 ? 3.717 15.070 17.748 1.00 97.44 285 GLU A CA 1
ATOM 2235 C C . GLU A 1 285 ? 2.978 14.292 16.654 1.00 97.44 285 GLU A C 1
ATOM 2237 O O . GLU A 1 285 ? 3.583 13.918 15.645 1.00 97.44 285 GLU A O 1
ATOM 2242 N N . CYS A 1 286 ? 1.659 14.132 16.790 1.00 97.06 286 CYS A N 1
ATOM 2243 C CA . CYS A 1 286 ? 0.820 13.564 15.735 1.00 97.06 286 CYS A CA 1
ATOM 2244 C C . CYS A 1 286 ? 0.907 14.390 14.435 1.00 97.06 286 CYS A C 1
ATOM 2246 O O . CYS A 1 286 ? 1.135 13.852 13.348 1.00 97.06 286 CYS A O 1
ATOM 2248 N N . GLU A 1 287 ? 0.772 15.715 14.535 1.00 96.31 287 GLU A N 1
ATOM 2249 C CA . GLU A 1 287 ? 0.845 16.627 13.387 1.00 96.31 287 GLU A CA 1
ATOM 2250 C C . GLU A 1 287 ? 2.227 16.625 12.728 1.00 96.31 287 GLU A C 1
ATOM 2252 O O . GLU A 1 287 ? 2.331 16.730 11.499 1.00 96.31 287 GLU A O 1
ATOM 2257 N N . LYS A 1 288 ? 3.291 16.452 13.519 1.00 97.19 288 LYS A N 1
ATOM 2258 C CA . LYS A 1 288 ? 4.652 16.283 13.012 1.00 97.19 288 LYS A CA 1
ATOM 2259 C C . LYS A 1 288 ? 4.771 15.021 12.158 1.00 97.19 288 LYS A C 1
ATOM 2261 O O . LYS A 1 288 ? 5.235 15.123 11.024 1.00 97.19 288 LYS A O 1
ATOM 2266 N N . ILE A 1 289 ? 4.303 13.866 12.642 1.00 97.62 289 ILE A N 1
ATOM 2267 C CA . ILE A 1 289 ? 4.339 12.603 11.880 1.00 97.62 289 ILE A CA 1
ATOM 2268 C C . ILE A 1 289 ? 3.549 12.737 10.570 1.00 97.62 289 ILE A C 1
ATOM 2270 O O . ILE A 1 289 ? 4.048 12.369 9.507 1.00 97.62 289 ILE A O 1
ATOM 2274 N N . GLN A 1 290 ? 2.351 13.328 10.615 1.00 97.00 290 GLN A N 1
ATOM 2275 C CA . GLN A 1 290 ? 1.540 13.602 9.421 1.00 97.00 290 GLN A CA 1
ATOM 2276 C C . GLN A 1 290 ? 2.264 14.501 8.412 1.00 97.00 290 GLN A C 1
ATOM 2278 O O . GLN A 1 290 ? 2.267 14.236 7.208 1.00 97.00 290 GLN A O 1
ATOM 2283 N N . SER A 1 291 ? 2.888 15.574 8.894 1.00 93.94 291 SER A N 1
ATOM 2284 C CA . SER A 1 291 ? 3.614 16.523 8.046 1.00 93.94 291 SER A CA 1
ATOM 2285 C C . SER A 1 291 ? 4.840 15.877 7.403 1.00 93.94 291 SER A C 1
ATOM 2287 O O . SER A 1 291 ? 5.080 16.061 6.209 1.00 93.94 291 SER A O 1
ATOM 2289 N N . GLU A 1 292 ? 5.582 15.071 8.164 1.00 95.38 292 GLU A N 1
ATOM 2290 C CA . GLU A 1 292 ? 6.710 14.299 7.650 1.00 95.38 292 GLU A CA 1
ATOM 2291 C C . GLU A 1 292 ? 6.272 13.266 6.611 1.00 95.38 292 GLU A C 1
ATOM 2293 O O . GLU A 1 292 ? 6.910 13.170 5.563 1.00 95.38 292 GLU A O 1
ATOM 2298 N N . LEU A 1 293 ? 5.178 12.536 6.851 1.00 95.44 293 LEU A N 1
ATOM 2299 C CA . LEU A 1 293 ? 4.621 11.592 5.880 1.00 95.44 293 LEU A CA 1
ATOM 2300 C C . LEU A 1 293 ? 4.265 12.302 4.571 1.00 95.44 293 LEU A C 1
ATOM 2302 O O . LEU A 1 293 ? 4.678 11.855 3.504 1.00 95.44 293 LEU A O 1
ATOM 2306 N N . ARG A 1 294 ? 3.554 13.436 4.636 1.00 92.69 294 ARG A N 1
ATOM 2307 C CA . ARG A 1 294 ? 3.188 14.226 3.446 1.00 92.69 294 ARG A CA 1
ATOM 2308 C C . ARG A 1 294 ? 4.421 14.683 2.673 1.00 92.69 294 ARG A C 1
ATOM 2310 O O . ARG A 1 294 ? 4.478 14.505 1.459 1.00 92.69 294 ARG A O 1
ATOM 2317 N N . LEU A 1 295 ? 5.417 15.231 3.369 1.00 91.50 295 LEU A N 1
ATOM 2318 C CA . LEU A 1 295 ? 6.653 15.700 2.745 1.00 91.50 295 LEU A CA 1
ATOM 2319 C C . LEU A 1 295 ? 7.430 14.548 2.091 1.00 91.50 295 LEU A C 1
ATOM 2321 O O . LEU A 1 295 ? 7.861 14.664 0.944 1.00 91.50 295 LEU A O 1
ATOM 2325 N N . LYS A 1 296 ? 7.588 13.426 2.801 1.00 92.25 296 LYS A N 1
ATOM 2326 C CA . LYS A 1 296 ? 8.290 12.244 2.285 1.00 92.25 296 LYS A CA 1
ATOM 2327 C C . LYS A 1 296 ? 7.529 11.606 1.117 1.00 92.25 296 LYS A C 1
ATOM 2329 O O . LYS A 1 296 ? 8.171 11.188 0.161 1.00 92.25 296 LYS A O 1
ATOM 2334 N N . ASN A 1 297 ? 6.194 11.606 1.137 1.00 88.94 297 ASN A N 1
ATOM 2335 C CA . ASN A 1 297 ? 5.368 11.111 0.031 1.00 88.94 297 ASN A CA 1
ATOM 2336 C C . ASN A 1 297 ? 5.520 11.951 -1.242 1.00 88.94 297 ASN A C 1
ATOM 2338 O O . ASN A 1 297 ? 5.599 11.375 -2.323 1.00 88.94 297 ASN A O 1
ATOM 2342 N N . ILE A 1 298 ? 5.632 13.281 -1.130 1.00 85.00 298 ILE A N 1
ATOM 2343 C CA . ILE A 1 298 ? 5.942 14.156 -2.279 1.00 85.00 298 ILE A CA 1
ATOM 2344 C C . ILE A 1 298 ? 7.309 13.798 -2.884 1.00 85.00 298 ILE A C 1
ATOM 2346 O O . ILE A 1 298 ? 7.488 13.850 -4.098 1.00 85.00 298 ILE A O 1
ATOM 2350 N N . GLY A 1 299 ? 8.278 13.431 -2.041 1.00 83.44 299 GLY A N 1
ATOM 2351 C CA . GLY A 1 299 ? 9.617 13.024 -2.472 1.00 83.44 299 GLY A CA 1
ATOM 2352 C C . GLY A 1 299 ? 9.741 11.564 -2.929 1.00 83.44 299 GLY A C 1
ATOM 2353 O O . GLY A 1 299 ? 10.791 11.190 -3.461 1.00 83.44 299 GLY A O 1
ATOM 2354 N N . ALA A 1 300 ? 8.718 10.732 -2.719 1.00 89.00 300 ALA A N 1
ATOM 2355 C CA . ALA A 1 300 ? 8.754 9.317 -3.066 1.00 89.00 300 ALA A CA 1
ATOM 2356 C C . ALA A 1 300 ? 8.702 9.135 -4.589 1.00 89.00 300 ALA A C 1
ATOM 2358 O O . ALA A 1 300 ? 7.838 9.676 -5.274 1.00 89.00 300 ALA A O 1
ATOM 2359 N N . ARG A 1 301 ? 9.633 8.344 -5.130 1.00 89.25 301 ARG A N 1
ATOM 2360 C CA . ARG A 1 301 ? 9.754 8.082 -6.575 1.00 89.25 301 ARG A CA 1
ATOM 2361 C C . ARG A 1 301 ? 8.922 6.891 -7.036 1.00 89.25 301 ARG A C 1
ATOM 2363 O O . ARG A 1 301 ? 8.722 6.723 -8.234 1.00 89.25 301 ARG A O 1
ATOM 2370 N N . THR A 1 302 ? 8.493 6.040 -6.106 1.00 92.62 302 THR A N 1
ATOM 2371 C CA . THR A 1 302 ? 7.697 4.846 -6.400 1.00 92.62 302 THR A CA 1
ATOM 2372 C C . THR A 1 302 ? 6.586 4.661 -5.375 1.00 92.62 302 THR A C 1
ATOM 2374 O O . THR A 1 302 ? 6.700 5.088 -4.225 1.00 92.62 302 THR A O 1
ATOM 2377 N N . VAL A 1 303 ? 5.527 3.956 -5.773 1.00 91.19 303 VAL A N 1
ATOM 2378 C CA . VAL A 1 303 ? 4.423 3.608 -4.869 1.00 91.19 303 VAL A CA 1
ATOM 2379 C C . VAL A 1 303 ? 4.919 2.717 -3.728 1.00 91.19 303 VAL A C 1
ATOM 2381 O O . VAL A 1 303 ? 4.534 2.914 -2.586 1.00 91.19 303 VAL A O 1
ATOM 2384 N N . GLN A 1 304 ? 5.866 1.806 -3.971 1.00 92.69 304 GLN A N 1
ATOM 2385 C CA . GLN A 1 304 ? 6.440 0.970 -2.910 1.00 92.69 304 GLN A CA 1
ATOM 2386 C C . GLN A 1 304 ? 7.154 1.800 -1.834 1.00 92.69 304 GLN A C 1
ATOM 2388 O O . GLN A 1 304 ? 7.062 1.466 -0.655 1.00 92.69 304 GLN A O 1
ATOM 2393 N N . GLN A 1 305 ? 7.816 2.902 -2.211 1.00 90.44 305 GLN A N 1
ATOM 2394 C CA . GLN A 1 305 ? 8.375 3.841 -1.234 1.00 90.44 305 GLN A CA 1
ATOM 2395 C C . GLN A 1 305 ? 7.270 4.514 -0.413 1.00 90.44 305 GLN A C 1
ATOM 2397 O O . GLN A 1 305 ? 7.411 4.616 0.800 1.00 90.44 305 GLN A O 1
ATOM 2402 N N . GLN A 1 306 ? 6.152 4.907 -1.033 1.00 93.94 306 GLN A N 1
ATOM 2403 C CA . GLN A 1 306 ? 4.997 5.449 -0.303 1.00 93.94 306 GLN A CA 1
ATOM 2404 C C . GLN A 1 306 ? 4.406 4.426 0.676 1.00 93.94 306 GLN A C 1
ATOM 2406 O O . GLN A 1 306 ? 4.087 4.783 1.805 1.00 93.94 306 GLN A O 1
ATOM 2411 N N . ILE A 1 307 ? 4.336 3.144 0.302 1.00 95.81 307 ILE A N 1
ATOM 2412 C CA . ILE A 1 307 ? 3.868 2.079 1.202 1.00 95.81 307 ILE A CA 1
ATOM 2413 C C . ILE A 1 307 ? 4.814 1.937 2.408 1.00 95.81 307 ILE A C 1
ATOM 2415 O O . ILE A 1 307 ? 4.355 1.895 3.546 1.00 95.81 307 ILE A O 1
ATOM 2419 N N . VAL A 1 308 ? 6.136 1.924 2.197 1.00 94.31 308 VAL A N 1
ATOM 2420 C CA . VAL A 1 308 ? 7.127 1.902 3.297 1.00 94.31 308 VAL A CA 1
ATOM 2421 C C . VAL A 1 308 ? 6.949 3.086 4.247 1.00 94.31 308 VAL A C 1
ATOM 2423 O O . VAL A 1 308 ? 6.990 2.910 5.465 1.00 94.31 308 VAL A O 1
ATOM 2426 N N . LEU A 1 309 ? 6.757 4.285 3.692 1.00 94.44 309 LEU A N 1
ATOM 2427 C CA . LEU A 1 309 ? 6.534 5.511 4.456 1.00 94.44 309 LEU A CA 1
ATOM 2428 C C . LEU A 1 309 ? 5.210 5.467 5.227 1.00 94.44 309 LEU A C 1
ATOM 2430 O O . LEU A 1 309 ? 5.160 5.892 6.378 1.00 94.44 309 LEU A O 1
ATOM 2434 N N . GLY A 1 310 ? 4.157 4.909 4.628 1.00 97.31 310 GLY A N 1
ATOM 2435 C CA . GLY A 1 310 ? 2.874 4.687 5.287 1.00 97.31 310 GLY A CA 1
ATOM 2436 C C . GLY A 1 310 ? 3.001 3.748 6.486 1.00 97.31 310 GLY A C 1
ATOM 2437 O O . GLY A 1 310 ? 2.561 4.096 7.576 1.00 97.31 310 GLY A O 1
ATOM 2438 N N . ILE A 1 311 ? 3.673 2.601 6.328 1.00 97.06 311 ILE A N 1
ATOM 2439 C CA . ILE A 1 311 ? 3.914 1.647 7.428 1.00 97.06 311 ILE A CA 1
ATOM 2440 C C . ILE A 1 311 ? 4.700 2.311 8.570 1.00 97.06 311 ILE A C 1
ATOM 2442 O O . ILE A 1 311 ? 4.359 2.135 9.738 1.00 97.06 311 ILE A O 1
ATOM 2446 N N . ASP A 1 312 ? 5.730 3.089 8.238 1.00 96.06 312 ASP A N 1
ATOM 2447 C CA . ASP A 1 312 ? 6.548 3.839 9.202 1.00 96.06 312 ASP A CA 1
ATOM 2448 C C . ASP A 1 312 ? 5.731 4.857 10.001 1.00 96.06 312 ASP A C 1
ATOM 2450 O O . ASP A 1 312 ? 5.844 4.948 11.225 1.00 96.06 312 ASP A O 1
ATOM 2454 N N . ALA A 1 313 ? 4.856 5.593 9.316 1.00 97.69 313 ALA A N 1
ATOM 2455 C CA . ALA A 1 313 ? 3.960 6.545 9.951 1.00 97.69 313 ALA A CA 1
ATOM 2456 C C . ALA A 1 313 ? 2.928 5.847 10.850 1.00 97.69 313 ALA A C 1
ATOM 2458 O O . ALA A 1 313 ? 2.681 6.327 11.955 1.00 97.69 313 ALA A O 1
ATOM 2459 N N . VAL A 1 314 ? 2.374 4.694 10.440 1.00 98.38 314 VAL A N 1
ATOM 2460 C CA . VAL A 1 314 ? 1.475 3.898 11.299 1.00 98.38 314 VAL A CA 1
ATOM 2461 C C . VAL A 1 314 ? 2.214 3.431 12.552 1.00 98.38 314 VAL A C 1
ATOM 2463 O O . VAL A 1 314 ? 1.698 3.596 13.655 1.00 98.38 314 VAL A O 1
ATOM 2466 N N . ALA A 1 315 ? 3.432 2.897 12.410 1.00 97.75 315 ALA A N 1
ATOM 2467 C CA . ALA A 1 315 ? 4.251 2.461 13.542 1.00 97.75 315 ALA A CA 1
ATOM 2468 C C . ALA A 1 315 ? 4.599 3.625 14.483 1.00 97.75 315 ALA A C 1
ATOM 2470 O O . ALA A 1 315 ? 4.536 3.470 15.700 1.00 97.75 315 ALA A O 1
ATOM 2471 N N . SER A 1 316 ? 4.894 4.803 13.932 1.00 97.75 316 SER A N 1
ATOM 2472 C CA . SER A 1 316 ? 5.178 6.012 14.712 1.00 97.75 316 SER A CA 1
ATOM 2473 C C . SER A 1 316 ? 3.948 6.503 15.486 1.00 97.75 316 SER A C 1
ATOM 2475 O O . SER A 1 316 ? 4.060 6.835 16.664 1.00 97.75 316 SER A O 1
ATOM 2477 N N . MET A 1 317 ? 2.759 6.489 14.872 1.00 98.25 317 MET A N 1
ATOM 2478 C CA . MET A 1 317 ? 1.504 6.812 15.566 1.00 98.25 317 MET A CA 1
ATOM 2479 C C . MET A 1 317 ? 1.161 5.773 16.639 1.00 98.25 317 MET A C 1
ATOM 2481 O O . MET A 1 317 ? 0.747 6.136 17.738 1.00 98.25 317 MET A O 1
ATOM 2485 N N . ALA A 1 318 ? 1.380 4.486 16.356 1.00 98.25 318 ALA A N 1
ATOM 2486 C CA . ALA A 1 318 ? 1.204 3.418 17.334 1.00 98.25 318 ALA A CA 1
ATOM 2487 C C . ALA A 1 318 ? 2.171 3.564 18.520 1.00 98.25 318 ALA A C 1
ATOM 2489 O O . ALA A 1 318 ? 1.804 3.238 19.645 1.00 98.25 318 ALA A O 1
ATOM 2490 N N . ASN A 1 319 ? 3.383 4.082 18.293 1.00 98.19 319 ASN A N 1
ATOM 2491 C CA . ASN A 1 319 ? 4.345 4.364 19.356 1.00 98.19 319 ASN A CA 1
ATOM 2492 C C . ASN A 1 319 ? 3.834 5.458 20.306 1.00 98.19 319 ASN A C 1
ATOM 2494 O O . ASN A 1 319 ? 3.878 5.269 21.518 1.00 98.19 319 ASN A O 1
ATOM 2498 N N . LEU A 1 320 ? 3.283 6.554 19.765 1.00 98.12 320 LEU A N 1
ATOM 2499 C CA . LEU A 1 320 ? 2.656 7.615 20.567 1.00 98.12 320 LEU A CA 1
ATOM 2500 C C . LEU A 1 320 ? 1.436 7.104 21.348 1.00 98.12 320 LEU A C 1
ATOM 2502 O O . LEU A 1 320 ? 1.268 7.418 22.526 1.00 98.12 320 LEU A O 1
ATOM 2506 N N . LEU A 1 321 ? 0.599 6.284 20.705 1.00 98.25 321 LEU A N 1
ATOM 2507 C CA . LEU A 1 321 ? -0.510 5.595 21.363 1.00 98.25 321 LEU A CA 1
ATOM 2508 C C . LEU A 1 321 ? 0.002 4.741 22.533 1.00 98.25 321 LEU A C 1
ATOM 2510 O O . LEU A 1 321 ? -0.463 4.906 23.656 1.00 98.25 321 LEU A O 1
ATOM 2514 N N . ALA A 1 322 ? 0.979 3.867 22.295 1.00 98.06 322 ALA A N 1
ATOM 2515 C CA . ALA A 1 322 ? 1.541 2.985 23.313 1.00 98.06 322 ALA A CA 1
ATOM 2516 C C . ALA A 1 322 ? 2.139 3.763 24.497 1.00 98.06 322 ALA A C 1
ATOM 2518 O O . ALA A 1 322 ? 1.888 3.414 25.650 1.00 98.06 322 ALA A O 1
ATOM 2519 N N . GLU A 1 323 ? 2.870 4.845 24.229 1.00 97.88 323 GLU A N 1
ATOM 2520 C CA . GLU A 1 323 ? 3.408 5.732 25.263 1.00 97.88 323 GLU A CA 1
ATOM 2521 C C . GLU A 1 323 ? 2.292 6.375 26.097 1.00 97.88 323 GLU A C 1
ATOM 2523 O O . GLU A 1 323 ? 2.339 6.334 27.326 1.00 97.88 323 GLU A O 1
ATOM 2528 N N . SER A 1 324 ? 1.241 6.891 25.453 1.00 97.25 324 SER A N 1
ATOM 2529 C CA . SER A 1 324 ? 0.095 7.486 26.159 1.00 97.25 324 SER A CA 1
ATOM 2530 C C . SER A 1 324 ? -0.720 6.476 26.981 1.00 97.25 324 SER A C 1
ATOM 2532 O O . SER A 1 324 ? -1.329 6.849 27.980 1.00 97.25 324 SER A O 1
ATOM 2534 N N . LEU A 1 325 ? -0.681 5.191 26.610 1.00 96.50 325 LEU A N 1
ATOM 2535 C CA . LEU A 1 325 ? -1.243 4.084 27.393 1.00 96.50 325 LEU A CA 1
ATOM 2536 C C . LEU A 1 325 ? -0.304 3.616 28.521 1.00 96.50 325 LEU A C 1
ATOM 2538 O O . LEU A 1 325 ? -0.664 2.741 29.301 1.00 96.50 325 LEU A O 1
ATOM 2542 N N . GLY A 1 326 ? 0.891 4.200 28.643 1.00 97.25 326 GLY A N 1
ATOM 2543 C CA . GLY A 1 326 ? 1.824 3.943 29.739 1.00 97.25 326 GLY A CA 1
ATOM 2544 C C . GLY A 1 326 ? 2.885 2.878 29.458 1.00 97.25 326 GLY A C 1
ATOM 2545 O O . GLY A 1 326 ? 3.521 2.399 30.398 1.00 97.25 326 GLY A O 1
ATOM 2546 N N . VAL A 1 327 ? 3.105 2.487 28.197 1.00 97.44 327 VAL A N 1
ATOM 2547 C CA . VAL A 1 327 ? 4.255 1.638 27.841 1.00 97.44 327 VAL A CA 1
ATOM 2548 C C . VAL A 1 327 ? 5.553 2.400 28.115 1.00 97.44 327 VAL A C 1
ATOM 2550 O O . VAL A 1 327 ? 5.679 3.580 27.789 1.00 97.44 327 VAL A O 1
ATOM 2553 N N . SER A 1 328 ? 6.539 1.728 28.716 1.00 97.31 328 SER A N 1
ATOM 2554 C CA . SER A 1 328 ? 7.792 2.382 29.086 1.00 97.31 328 SER A CA 1
ATOM 2555 C C . SER A 1 328 ? 8.586 2.831 27.852 1.00 97.31 328 SER A C 1
ATOM 2557 O O . SER A 1 328 ? 8.705 2.109 26.857 1.00 97.31 328 SER A O 1
ATOM 2559 N N . SER A 1 329 ? 9.208 4.009 27.931 1.00 94.69 329 SER A N 1
ATOM 2560 C CA . SER A 1 329 ? 10.062 4.524 26.853 1.00 94.69 329 SER A CA 1
ATOM 2561 C C . SER A 1 329 ? 11.265 3.617 26.568 1.00 94.69 329 SER A C 1
ATOM 2563 O O . SER A 1 329 ? 11.748 3.573 25.435 1.00 94.69 329 SER A O 1
ATOM 2565 N N . ALA A 1 330 ? 11.731 2.853 27.562 1.00 95.50 330 ALA A N 1
ATOM 2566 C CA . ALA A 1 330 ? 12.792 1.862 27.405 1.00 95.50 330 ALA A CA 1
ATOM 2567 C C . ALA A 1 330 ? 12.356 0.690 26.509 1.00 95.50 330 ALA A C 1
ATOM 2569 O O . ALA A 1 330 ? 13.109 0.290 25.616 1.00 95.50 330 ALA A O 1
ATOM 2570 N N . ASP A 1 331 ? 11.133 0.183 26.692 1.00 95.06 331 ASP A N 1
ATOM 2571 C CA . ASP A 1 331 ? 10.586 -0.900 25.869 1.00 95.06 331 ASP A CA 1
ATOM 2572 C C . ASP A 1 331 ? 10.369 -0.436 24.427 1.00 95.06 331 ASP A C 1
ATOM 2574 O O . ASP A 1 331 ? 10.828 -1.090 23.485 1.00 95.06 331 ASP A O 1
ATOM 2578 N N . LEU A 1 332 ? 9.766 0.743 24.247 1.00 95.94 332 LEU A N 1
ATOM 2579 C CA . LEU A 1 332 ? 9.557 1.347 22.928 1.00 95.94 332 LEU A CA 1
ATOM 2580 C C . LEU A 1 332 ? 10.884 1.631 22.207 1.00 95.94 332 LEU A C 1
ATOM 2582 O O . LEU A 1 332 ? 11.035 1.321 21.021 1.00 95.94 332 LEU A O 1
ATOM 2586 N N . SER A 1 333 ? 11.896 2.125 22.927 1.00 94.94 333 SER A N 1
ATOM 2587 C CA . SER A 1 333 ? 13.244 2.350 22.382 1.00 94.94 333 SER A CA 1
ATOM 2588 C C . SER A 1 333 ? 13.928 1.042 21.980 1.00 94.94 333 SER A C 1
ATOM 2590 O O . SER A 1 333 ? 14.600 0.983 20.947 1.00 94.94 333 SER A O 1
ATOM 2592 N N . SER A 1 334 ? 13.741 -0.028 22.758 1.00 95.69 334 SER A N 1
ATOM 2593 C CA . SER A 1 334 ? 14.260 -1.367 22.452 1.00 95.69 334 SER A CA 1
ATOM 2594 C C . SER A 1 334 ? 13.611 -1.966 21.202 1.00 95.69 334 SER A C 1
ATOM 2596 O O . SER A 1 334 ? 14.297 -2.583 20.379 1.00 95.69 334 SER A O 1
ATOM 2598 N N . ILE A 1 335 ? 12.298 -1.780 21.026 1.00 94.75 335 ILE A N 1
ATOM 2599 C CA . ILE A 1 335 ? 11.585 -2.207 19.814 1.00 94.75 335 ILE A CA 1
ATOM 2600 C C . ILE A 1 335 ? 12.079 -1.399 18.611 1.00 94.75 335 ILE A C 1
ATOM 2602 O O . ILE A 1 335 ? 12.519 -1.990 17.626 1.00 94.75 335 ILE A O 1
ATOM 2606 N N . THR A 1 336 ? 12.097 -0.069 18.722 1.00 94.06 336 THR A N 1
ATOM 2607 C CA . THR A 1 336 ? 12.525 0.845 17.651 1.00 94.06 336 THR A CA 1
ATOM 2608 C C . THR A 1 336 ? 13.963 0.574 17.213 1.00 94.06 336 THR A C 1
ATOM 2610 O O . THR A 1 336 ? 14.246 0.486 16.022 1.00 94.06 336 THR A O 1
ATOM 2613 N N . SER A 1 337 ? 14.877 0.340 18.159 1.00 92.81 337 SER A N 1
ATOM 2614 C CA . SER A 1 337 ? 16.276 0.015 17.849 1.00 92.81 337 SER A CA 1
ATOM 2615 C C . SER A 1 337 ? 16.405 -1.288 17.054 1.00 92.81 337 SER A C 1
ATOM 2617 O O . SER A 1 337 ? 17.193 -1.362 16.114 1.00 92.81 337 SER A O 1
ATOM 2619 N N . ARG A 1 338 ? 15.606 -2.311 17.392 1.00 91.88 338 ARG A N 1
ATOM 2620 C CA . ARG A 1 338 ? 15.573 -3.580 16.647 1.00 91.88 338 ARG A CA 1
ATOM 2621 C C . ARG A 1 338 ? 14.989 -3.407 15.248 1.00 91.88 338 ARG A C 1
ATOM 2623 O O . ARG A 1 338 ? 15.511 -3.998 14.308 1.00 91.88 338 ARG A O 1
ATOM 2630 N N . VAL A 1 339 ? 13.938 -2.599 15.102 1.00 92.69 339 VAL A N 1
ATOM 2631 C CA . VAL A 1 339 ? 13.360 -2.269 13.790 1.00 92.69 339 VAL A CA 1
ATOM 2632 C C . VAL A 1 339 ? 14.389 -1.552 12.927 1.00 92.69 339 VAL A C 1
ATOM 2634 O O . VAL A 1 339 ? 14.629 -1.997 11.813 1.00 92.69 339 VAL A O 1
ATOM 2637 N N . ASN A 1 340 ? 15.057 -0.525 13.457 1.00 90.56 340 ASN A N 1
ATOM 2638 C CA . ASN A 1 340 ? 16.077 0.236 12.733 1.00 90.56 340 ASN A CA 1
ATOM 2639 C C . ASN A 1 340 ? 17.267 -0.632 12.317 1.00 90.56 340 ASN A C 1
ATOM 2641 O O . ASN A 1 340 ? 17.775 -0.480 11.210 1.00 90.56 340 ASN A O 1
ATOM 2645 N N . LEU A 1 341 ? 17.704 -1.555 13.181 1.00 89.00 341 LEU A N 1
ATOM 2646 C CA . LEU A 1 341 ? 18.749 -2.514 12.830 1.00 89.00 341 LEU A CA 1
ATOM 2647 C C . LEU A 1 341 ? 18.303 -3.401 11.663 1.00 89.00 341 LEU A C 1
ATOM 2649 O O . LEU A 1 341 ? 19.021 -3.506 10.675 1.00 89.00 341 LEU A O 1
ATOM 2653 N N . ASN A 1 342 ? 17.107 -3.988 11.758 1.00 88.38 342 ASN A N 1
ATOM 2654 C CA . ASN A 1 342 ? 16.572 -4.859 10.715 1.00 88.38 342 ASN A CA 1
ATOM 2655 C C . ASN A 1 342 ? 16.348 -4.106 9.390 1.00 88.38 342 ASN A C 1
ATOM 2657 O O . ASN A 1 342 ? 16.661 -4.641 8.329 1.00 88.38 342 ASN A O 1
ATOM 2661 N N . ASP A 1 343 ? 15.856 -2.866 9.455 1.00 89.12 343 ASP A N 1
ATOM 2662 C CA . ASP A 1 343 ? 15.650 -1.966 8.312 1.00 89.12 343 ASP A CA 1
ATOM 2663 C C . ASP A 1 343 ? 16.981 -1.602 7.635 1.00 89.12 343 ASP A C 1
ATOM 2665 O O . ASP A 1 343 ? 17.086 -1.640 6.411 1.00 89.12 343 ASP A O 1
ATOM 2669 N N . ALA A 1 344 ? 18.028 -1.325 8.422 1.00 86.44 344 ALA A N 1
ATOM 2670 C CA . ALA A 1 344 ? 19.367 -1.023 7.915 1.00 86.44 344 ALA A CA 1
ATOM 2671 C C . ALA A 1 344 ? 20.055 -2.235 7.269 1.00 86.44 344 ALA A C 1
ATOM 2673 O O . ALA A 1 344 ? 20.887 -2.067 6.379 1.00 86.44 344 ALA A O 1
ATOM 2674 N N . THR A 1 345 ? 19.722 -3.449 7.713 1.00 87.50 345 THR A N 1
ATOM 2675 C CA . THR A 1 345 ? 20.237 -4.703 7.139 1.00 87.50 345 THR A CA 1
ATOM 2676 C C . THR A 1 345 ? 19.379 -5.261 6.004 1.00 87.50 345 THR A C 1
ATOM 2678 O O . THR A 1 345 ? 19.703 -6.315 5.469 1.00 87.50 345 THR A O 1
ATOM 2681 N N . ALA A 1 346 ? 18.267 -4.609 5.657 1.00 88.75 346 ALA A N 1
ATOM 2682 C CA . ALA A 1 346 ? 17.385 -5.071 4.597 1.00 88.75 346 ALA A CA 1
ATOM 2683 C C . ALA A 1 346 ? 17.980 -4.774 3.209 1.00 88.75 346 ALA A C 1
ATOM 2685 O O . ALA A 1 346 ? 18.279 -3.627 2.880 1.00 88.75 346 ALA A O 1
ATOM 2686 N N . ASP A 1 347 ? 18.066 -5.799 2.362 1.00 88.19 347 ASP A N 1
ATOM 2687 C CA . ASP A 1 347 ? 18.543 -5.696 0.976 1.00 88.19 347 ASP A CA 1
ATOM 2688 C C . ASP A 1 347 ? 17.455 -5.189 0.016 1.00 88.19 347 ASP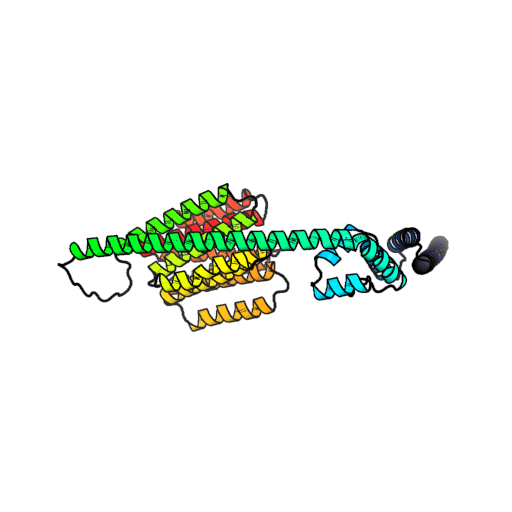 A C 1
ATOM 2690 O O . ASP A 1 347 ? 17.733 -4.779 -1.113 1.00 88.19 347 ASP A O 1
ATOM 2694 N N . THR A 1 348 ? 16.188 -5.246 0.436 1.00 88.50 348 THR A N 1
ATOM 2695 C CA . THR A 1 348 ? 15.036 -4.887 -0.397 1.00 88.50 348 THR A CA 1
ATOM 2696 C C . THR A 1 348 ? 14.017 -4.041 0.352 1.00 88.50 348 THR A C 1
ATOM 2698 O O . THR A 1 348 ? 13.820 -4.178 1.559 1.00 88.50 348 THR A O 1
ATOM 2701 N N . VAL A 1 349 ? 13.272 -3.235 -0.405 1.00 86.38 349 VAL A N 1
ATOM 2702 C CA . VAL A 1 349 ? 12.131 -2.459 0.101 1.00 86.38 349 VAL A CA 1
ATOM 2703 C C . VAL A 1 349 ? 11.106 -3.353 0.812 1.00 86.38 349 VAL A C 1
ATOM 2705 O O . VAL A 1 349 ? 10.587 -2.985 1.857 1.00 86.38 349 VAL A O 1
ATOM 2708 N N . PHE A 1 350 ? 10.854 -4.565 0.320 1.00 89.00 350 PHE A N 1
ATOM 2709 C CA . PHE A 1 350 ? 9.902 -5.468 0.970 1.00 89.00 350 PHE A CA 1
ATOM 2710 C C . PHE A 1 350 ? 10.406 -5.998 2.320 1.00 89.00 350 PHE A C 1
ATOM 2712 O O . PHE A 1 350 ? 9.615 -6.141 3.249 1.00 89.00 350 PHE A O 1
ATOM 2719 N N . GLN A 1 351 ? 11.711 -6.240 2.470 1.00 88.75 351 GLN A N 1
ATOM 2720 C CA . GLN A 1 351 ? 12.294 -6.607 3.766 1.00 88.75 351 GLN A CA 1
ATOM 2721 C C . GLN A 1 351 ? 12.213 -5.447 4.770 1.00 88.75 351 GLN A C 1
ATOM 2723 O O . GLN A 1 351 ? 11.899 -5.681 5.936 1.00 88.75 351 GLN A O 1
ATOM 2728 N N . GLN A 1 352 ? 12.396 -4.203 4.313 1.00 89.69 352 GLN A N 1
ATOM 2729 C CA . GLN A 1 352 ? 12.158 -3.004 5.131 1.00 89.69 352 GLN A CA 1
ATOM 2730 C C . GLN A 1 352 ? 10.706 -2.951 5.627 1.00 89.69 352 GLN A C 1
ATOM 2732 O O . GLN A 1 352 ? 10.446 -2.740 6.811 1.00 89.69 352 GLN A O 1
ATOM 2737 N N . MET A 1 353 ? 9.741 -3.237 4.748 1.00 93.12 353 MET A N 1
ATOM 2738 C CA . MET A 1 353 ? 8.321 -3.296 5.117 1.00 93.12 353 MET A CA 1
ATOM 2739 C C . MET A 1 353 ? 8.052 -4.372 6.177 1.00 93.12 353 MET A C 1
ATOM 2741 O O . MET A 1 353 ? 7.332 -4.102 7.137 1.00 93.12 353 MET A O 1
ATOM 2745 N N . VAL A 1 354 ? 8.654 -5.564 6.054 1.00 92.69 354 VAL A N 1
ATOM 2746 C CA . VAL A 1 354 ? 8.518 -6.645 7.051 1.00 92.69 354 VAL A CA 1
ATOM 2747 C C . VAL A 1 354 ? 9.114 -6.233 8.396 1.00 92.69 354 VAL A C 1
ATOM 2749 O O . VAL A 1 354 ? 8.494 -6.467 9.439 1.00 92.69 354 VAL A O 1
ATOM 2752 N N . ALA A 1 355 ? 10.288 -5.595 8.394 1.00 92.12 355 ALA A N 1
ATOM 2753 C CA . ALA A 1 355 ? 10.933 -5.104 9.609 1.00 92.12 355 ALA A CA 1
ATOM 2754 C C . ALA A 1 355 ? 10.048 -4.083 10.341 1.00 92.12 355 ALA A C 1
ATOM 2756 O O . ALA A 1 355 ? 9.802 -4.225 11.542 1.00 92.12 355 ALA A O 1
ATOM 2757 N N . ARG A 1 356 ? 9.506 -3.103 9.610 1.00 93.94 356 ARG A N 1
ATOM 2758 C CA . ARG A 1 356 ? 8.644 -2.047 10.165 1.00 93.94 356 ARG A CA 1
ATOM 2759 C C . ARG A 1 356 ? 7.293 -2.584 10.642 1.00 93.94 356 ARG A C 1
ATOM 2761 O O . ARG A 1 356 ? 6.872 -2.248 11.745 1.00 93.94 356 ARG A O 1
ATOM 2768 N N . GLN A 1 357 ? 6.663 -3.490 9.889 1.00 94.81 357 GLN A N 1
ATOM 2769 C CA . GLN A 1 357 ? 5.438 -4.173 10.327 1.00 94.81 357 GLN A CA 1
ATOM 2770 C C . GLN A 1 357 ? 5.670 -5.015 11.588 1.00 94.81 357 GLN A C 1
ATOM 2772 O O . GLN A 1 357 ? 4.864 -4.988 12.511 1.00 94.81 357 GLN A O 1
ATOM 2777 N N . THR A 1 358 ? 6.808 -5.707 11.690 1.00 93.88 358 THR A N 1
ATOM 2778 C CA . THR A 1 358 ? 7.175 -6.429 12.922 1.00 93.88 358 THR A CA 1
ATOM 2779 C C . THR A 1 358 ? 7.302 -5.471 14.113 1.00 93.88 358 THR A C 1
ATOM 2781 O O . THR A 1 358 ? 6.901 -5.806 15.227 1.00 93.88 358 THR A O 1
ATOM 2784 N N . GLY A 1 359 ? 7.827 -4.266 13.878 1.00 94.44 359 GLY A N 1
ATOM 2785 C CA . GLY A 1 359 ? 7.845 -3.175 14.850 1.00 94.44 359 GLY A CA 1
ATOM 2786 C C . GLY A 1 359 ? 6.455 -2.782 15.330 1.00 94.44 359 GLY A C 1
ATOM 2787 O O . GLY A 1 359 ? 6.201 -2.815 16.532 1.00 94.44 359 GLY A O 1
ATOM 2788 N N . LEU A 1 360 ? 5.553 -2.477 14.393 1.00 96.50 360 LEU A N 1
ATOM 2789 C CA . LEU A 1 360 ? 4.162 -2.124 14.683 1.00 96.50 360 LEU A CA 1
ATOM 2790 C C . LEU A 1 360 ? 3.486 -3.177 15.567 1.00 96.50 360 LEU A C 1
ATOM 2792 O O . LEU A 1 360 ? 2.912 -2.836 16.598 1.00 96.50 360 LEU A O 1
ATOM 2796 N N . VAL A 1 361 ? 3.599 -4.457 15.210 1.00 95.81 361 VAL A N 1
ATOM 2797 C CA . VAL A 1 361 ? 2.945 -5.529 15.971 1.00 95.81 361 VAL A CA 1
ATOM 2798 C C . VAL A 1 361 ? 3.506 -5.623 17.397 1.00 95.81 361 VAL A C 1
ATOM 2800 O O . VAL A 1 361 ? 2.741 -5.787 18.343 1.00 95.81 361 VAL A O 1
ATOM 2803 N N . ARG A 1 362 ? 4.824 -5.460 17.582 1.00 95.31 362 ARG A N 1
ATOM 2804 C CA . ARG A 1 362 ? 5.449 -5.446 18.919 1.00 95.31 362 ARG A CA 1
ATOM 2805 C C . ARG A 1 362 ? 5.033 -4.237 19.756 1.00 95.31 362 ARG A C 1
ATOM 2807 O O . ARG A 1 362 ? 4.850 -4.379 20.962 1.00 95.31 362 ARG A O 1
ATOM 2814 N N . ILE A 1 363 ? 4.878 -3.067 19.135 1.00 97.25 363 ILE A N 1
ATOM 2815 C CA . ILE A 1 363 ? 4.385 -1.854 19.806 1.00 97.25 363 ILE A CA 1
ATOM 2816 C C . ILE A 1 363 ? 2.946 -2.075 20.287 1.00 97.25 363 ILE A C 1
ATOM 2818 O O . ILE A 1 363 ? 2.648 -1.843 21.458 1.00 97.25 363 ILE A O 1
ATOM 2822 N N . LEU A 1 364 ? 2.074 -2.594 19.417 1.00 97.06 364 LEU A N 1
ATOM 2823 C CA . LEU A 1 364 ? 0.687 -2.915 19.765 1.00 97.06 364 LEU A CA 1
ATOM 2824 C C . LEU A 1 364 ? 0.602 -4.003 20.844 1.00 97.06 364 LEU A C 1
ATOM 2826 O O . LEU A 1 364 ? -0.195 -3.881 21.769 1.00 97.06 364 LEU A O 1
ATOM 2830 N N . GLY A 1 365 ? 1.458 -5.027 20.778 1.00 95.75 365 GLY A N 1
ATOM 2831 C CA . GLY A 1 365 ? 1.559 -6.064 21.808 1.00 95.75 365 GLY A CA 1
ATOM 2832 C C . GLY A 1 365 ? 1.989 -5.507 23.169 1.00 95.75 365 GLY A C 1
ATOM 2833 O O . GLY A 1 365 ? 1.408 -5.867 24.192 1.00 95.75 365 GLY A O 1
ATOM 2834 N N . ALA A 1 366 ? 2.953 -4.581 23.196 1.00 95.88 366 ALA A N 1
ATOM 2835 C CA . ALA A 1 366 ? 3.360 -3.899 24.423 1.00 95.88 366 ALA A CA 1
ATOM 2836 C C . ALA A 1 366 ? 2.220 -3.053 25.008 1.00 95.88 366 ALA A C 1
ATOM 2838 O O . ALA A 1 366 ? 1.951 -3.147 26.204 1.00 95.88 366 ALA A O 1
ATOM 2839 N N . ALA A 1 367 ? 1.505 -2.300 24.167 1.00 96.94 367 ALA A N 1
ATOM 2840 C CA . ALA A 1 367 ? 0.324 -1.551 24.587 1.00 96.94 367 ALA A CA 1
ATOM 2841 C C . ALA A 1 367 ? -0.770 -2.476 25.142 1.00 96.94 367 ALA A C 1
ATOM 2843 O O . ALA A 1 367 ? -1.318 -2.203 26.206 1.00 96.94 367 ALA A O 1
ATOM 2844 N N . ALA A 1 368 ? -1.047 -3.602 24.475 1.00 95.88 368 ALA A N 1
ATOM 2845 C CA . ALA A 1 368 ? -2.041 -4.575 24.923 1.00 95.88 368 ALA A CA 1
ATOM 2846 C C . ALA A 1 368 ? -1.705 -5.136 26.312 1.00 95.88 368 ALA A C 1
ATOM 2848 O O . ALA A 1 368 ? -2.584 -5.207 27.169 1.00 95.88 368 ALA A O 1
ATOM 2849 N N . ARG A 1 369 ? -0.435 -5.488 26.560 1.00 95.50 369 ARG A N 1
ATOM 2850 C CA . ARG A 1 369 ? 0.037 -5.958 27.875 1.00 95.50 369 ARG A CA 1
ATOM 2851 C C . ARG A 1 369 ? -0.130 -4.899 28.961 1.00 95.50 369 ARG A C 1
ATOM 2853 O O . ARG A 1 369 ? -0.655 -5.207 30.027 1.00 95.50 369 ARG A O 1
ATOM 2860 N N . THR A 1 370 ? 0.252 -3.651 28.686 1.00 95.50 370 THR A N 1
ATOM 2861 C CA . THR A 1 370 ? 0.041 -2.532 29.621 1.00 95.50 370 THR A CA 1
ATOM 2862 C C . THR A 1 370 ? -1.445 -2.310 29.914 1.00 95.50 370 THR A C 1
ATOM 2864 O O . THR A 1 370 ? -1.836 -2.024 31.048 1.00 95.50 370 THR A O 1
ATOM 2867 N N . GLU A 1 371 ? -2.300 -2.541 28.918 1.00 94.31 371 GLU A N 1
ATOM 2868 C CA . GLU A 1 371 ? -3.752 -2.501 29.067 1.00 94.31 371 GLU A CA 1
ATOM 2869 C C . GLU A 1 371 ? -4.361 -3.761 29.709 1.00 94.31 371 GLU A C 1
ATOM 2871 O O . GLU A 1 371 ? -5.574 -3.835 29.887 1.00 94.31 371 GLU A O 1
ATOM 2876 N N . GLY A 1 372 ? -3.545 -4.722 30.150 1.00 92.12 372 GLY A N 1
ATOM 2877 C CA . GLY A 1 372 ? -3.992 -5.894 30.904 1.00 92.12 372 GLY A CA 1
ATOM 2878 C C . GLY A 1 372 ? -4.411 -7.090 30.048 1.00 92.12 372 GLY A C 1
ATOM 2879 O O . GLY A 1 372 ? -5.098 -7.979 30.550 1.00 92.12 372 GLY A O 1
ATOM 2880 N N . ALA A 1 373 ? -4.013 -7.139 28.773 1.00 92.69 373 ALA A N 1
ATOM 2881 C CA . ALA A 1 373 ? -4.143 -8.349 27.967 1.00 92.69 373 ALA A CA 1
ATOM 2882 C C . ALA A 1 373 ? -3.333 -9.510 28.569 1.00 92.69 373 ALA A C 1
ATOM 2884 O O . ALA A 1 373 ? -2.281 -9.307 29.175 1.00 92.69 373 ALA A O 1
ATOM 2885 N N . GLU A 1 374 ? -3.796 -10.746 28.362 1.00 90.12 374 GLU A N 1
ATOM 2886 C CA . GLU A 1 374 ? -3.085 -11.937 28.832 1.00 90.12 374 GLU A CA 1
ATOM 2887 C C . GLU A 1 374 ? -1.684 -12.030 28.207 1.00 90.12 374 GLU A C 1
ATOM 2889 O O . GLU A 1 374 ? -1.542 -12.206 26.993 1.00 90.12 374 GLU A O 1
ATOM 2894 N N . GLU A 1 375 ? -0.648 -11.979 29.053 1.00 83.94 375 GLU A N 1
ATOM 2895 C CA . GLU A 1 375 ? 0.769 -12.047 28.658 1.00 83.94 375 GLU A CA 1
ATOM 2896 C C . GLU A 1 375 ? 1.047 -13.234 27.728 1.00 83.94 375 GLU A C 1
ATOM 2898 O O . GLU A 1 375 ? 1.725 -13.107 26.711 1.00 83.94 375 GLU A O 1
ATOM 2903 N N . GLN A 1 376 ? 0.455 -14.391 28.043 1.00 83.94 376 GLN A N 1
ATOM 2904 C CA . GLN A 1 376 ? 0.604 -15.610 27.256 1.00 83.94 376 GLN A CA 1
ATOM 2905 C C . GLN A 1 376 ? 0.056 -15.443 25.835 1.00 83.94 376 GLN A C 1
ATOM 2907 O O . GLN A 1 376 ? 0.655 -15.956 24.891 1.00 83.94 376 GLN A O 1
ATOM 2912 N N . ARG A 1 377 ? -1.061 -14.728 25.660 1.00 87.12 377 ARG A N 1
ATOM 2913 C CA . ARG A 1 377 ? -1.674 -14.530 24.345 1.00 87.12 377 ARG A CA 1
ATOM 2914 C C . ARG A 1 377 ? -0.865 -13.550 23.499 1.00 87.12 377 ARG A C 1
ATOM 2916 O O . ARG A 1 377 ? -0.617 -13.840 22.333 1.00 87.12 377 ARG A O 1
ATOM 2923 N N . ALA A 1 378 ? -0.408 -12.444 24.086 1.00 83.81 378 ALA A N 1
ATOM 2924 C CA . ALA A 1 378 ? 0.470 -11.499 23.398 1.00 83.81 378 ALA A CA 1
ATOM 2925 C C . ALA A 1 378 ? 1.820 -12.151 23.032 1.00 83.81 378 ALA A C 1
ATOM 2927 O O . ALA A 1 378 ? 2.271 -12.048 21.895 1.00 83.81 378 ALA A O 1
ATOM 2928 N N . GLY A 1 379 ? 2.430 -12.902 23.955 1.00 82.56 379 GLY A N 1
ATOM 2929 C CA . GLY A 1 379 ? 3.672 -13.636 23.696 1.00 82.56 379 GLY A CA 1
ATOM 2930 C C . GLY A 1 379 ? 3.531 -14.675 22.579 1.00 82.56 379 GLY A C 1
ATOM 2931 O O . GLY A 1 379 ? 4.367 -14.724 21.683 1.00 82.56 379 GLY A O 1
ATOM 2932 N N . GLN A 1 380 ? 2.434 -15.444 22.561 1.00 87.38 380 GLN A N 1
ATOM 2933 C CA . GLN A 1 380 ? 2.153 -16.408 21.485 1.00 87.38 380 GLN A CA 1
ATOM 2934 C C . GLN A 1 380 ? 2.107 -15.752 20.103 1.00 87.38 380 GLN A C 1
ATOM 2936 O O . GLN A 1 380 ? 2.695 -16.274 19.159 1.00 87.38 380 GLN A O 1
ATOM 2941 N N . LEU A 1 381 ? 1.423 -14.612 19.985 1.00 87.06 381 LEU A N 1
ATOM 2942 C CA . LEU A 1 381 ? 1.305 -13.893 18.719 1.00 87.06 381 LEU A CA 1
ATOM 2943 C C . LEU A 1 381 ? 2.655 -13.328 18.241 1.00 87.06 381 LEU A C 1
ATOM 2945 O O . LEU A 1 381 ? 2.911 -13.309 17.039 1.00 87.06 381 LEU A O 1
ATOM 2949 N N . GLU A 1 382 ? 3.534 -12.910 19.158 1.00 84.06 382 GLU A N 1
ATOM 2950 C CA . GLU A 1 382 ? 4.899 -12.487 18.814 1.00 84.06 382 GLU A CA 1
ATOM 2951 C C . GLU A 1 382 ? 5.805 -13.673 18.424 1.00 84.06 382 GLU A C 1
ATOM 2953 O O . GLU A 1 382 ? 6.578 -13.575 17.469 1.00 84.06 382 GLU A O 1
ATOM 2958 N N . ASP A 1 383 ? 5.702 -14.811 19.114 1.00 83.25 383 ASP A N 1
ATOM 2959 C CA . ASP A 1 383 ? 6.494 -16.019 18.826 1.00 83.25 383 ASP A CA 1
ATOM 2960 C C . ASP A 1 383 ? 6.122 -16.663 17.481 1.00 83.25 383 ASP A C 1
ATOM 2962 O O . ASP A 1 383 ? 6.942 -17.316 16.821 1.00 83.25 383 ASP A O 1
ATOM 2966 N N . GLU A 1 384 ? 4.877 -16.477 17.044 1.00 85.50 384 GLU A N 1
ATOM 2967 C CA . GLU A 1 384 ? 4.393 -16.971 15.759 1.00 85.50 384 GLU A CA 1
ATOM 2968 C C . GLU A 1 384 ? 5.099 -16.315 14.565 1.00 85.50 384 GLU A C 1
ATOM 2970 O O . GLU A 1 384 ? 5.198 -16.957 13.522 1.00 85.50 384 GLU A O 1
ATOM 2975 N N . PHE A 1 385 ? 5.734 -15.144 14.723 1.00 78.38 385 PHE A N 1
ATOM 2976 C CA . PHE A 1 385 ? 6.522 -14.512 13.657 1.00 78.38 385 PHE A CA 1
ATOM 2977 C C . PHE A 1 385 ? 7.599 -15.422 13.074 1.00 78.38 385 PHE A C 1
ATOM 2979 O O . PHE A 1 385 ? 7.727 -15.524 11.856 1.00 78.38 385 PHE A O 1
ATOM 2986 N N . SER A 1 386 ? 8.369 -16.097 13.932 1.00 72.44 386 SER A N 1
ATOM 2987 C CA . SER A 1 386 ? 9.450 -16.976 13.476 1.00 72.44 386 SER A CA 1
ATOM 2988 C C . SER A 1 386 ? 8.911 -18.220 12.775 1.00 72.44 386 SER A C 1
ATOM 2990 O O . SER A 1 386 ? 9.560 -18.749 11.877 1.00 72.44 386 SER A O 1
ATOM 2992 N N . ARG A 1 387 ? 7.716 -18.689 13.154 1.00 78.00 387 ARG A N 1
ATOM 2993 C CA . ARG A 1 387 ? 7.054 -19.810 12.474 1.00 78.00 387 ARG A CA 1
ATOM 2994 C C . ARG A 1 387 ? 6.485 -19.379 11.129 1.00 78.00 387 ARG A C 1
ATOM 2996 O O . ARG A 1 387 ? 6.602 -20.127 10.163 1.00 78.00 387 ARG A O 1
ATOM 3003 N N . ASP A 1 388 ? 5.903 -18.191 11.070 1.00 80.75 388 ASP A N 1
ATOM 3004 C CA . ASP A 1 388 ? 5.340 -17.612 9.856 1.00 80.75 388 ASP A CA 1
ATOM 3005 C C . ASP A 1 388 ? 6.435 -17.306 8.830 1.00 80.75 388 ASP A C 1
ATOM 3007 O O . ASP A 1 388 ? 6.256 -17.582 7.647 1.00 80.75 388 ASP A O 1
ATOM 3011 N N . ASP A 1 389 ? 7.611 -16.852 9.273 1.00 77.31 389 ASP A N 1
ATOM 3012 C CA . ASP A 1 389 ? 8.761 -16.620 8.391 1.00 77.31 389 ASP A CA 1
ATOM 3013 C C . ASP A 1 389 ? 9.282 -17.914 7.758 1.00 77.31 389 ASP A C 1
ATOM 3015 O O . ASP A 1 389 ? 9.668 -17.905 6.591 1.00 77.31 389 ASP A O 1
ATOM 3019 N N . LEU A 1 390 ? 9.247 -19.030 8.497 1.00 74.00 390 LEU A N 1
ATOM 3020 C CA . LEU A 1 390 ? 9.604 -20.360 7.985 1.00 74.00 390 LEU A CA 1
ATOM 3021 C C . LEU A 1 390 ? 8.555 -20.933 7.020 1.00 74.00 390 LEU A C 1
ATOM 3023 O O . LEU A 1 390 ? 8.876 -21.817 6.230 1.00 74.00 390 LEU A O 1
ATOM 3027 N N . ARG A 1 391 ? 7.302 -20.476 7.115 1.00 77.75 391 ARG A N 1
ATOM 3028 C CA . ARG A 1 391 ? 6.175 -20.932 6.283 1.00 77.75 391 ARG A CA 1
ATOM 3029 C C . ARG A 1 391 ? 5.930 -20.055 5.063 1.00 77.75 391 ARG A C 1
ATOM 3031 O O . ARG A 1 391 ? 5.186 -20.455 4.176 1.00 77.75 391 ARG A O 1
ATOM 3038 N N . ALA A 1 392 ? 6.477 -18.848 5.045 1.00 82.81 392 ALA A N 1
ATOM 3039 C CA . ALA A 1 392 ? 6.254 -17.908 3.969 1.00 82.81 392 ALA A CA 1
ATOM 3040 C C . ALA A 1 392 ? 7.067 -18.291 2.726 1.00 82.81 392 ALA A C 1
ATOM 3042 O O . ALA A 1 392 ? 8.295 -18.310 2.759 1.00 82.81 392 ALA A O 1
ATOM 3043 N N . ASP A 1 393 ? 6.380 -18.471 1.597 1.00 81.06 393 ASP A N 1
ATOM 3044 C CA . ASP A 1 393 ? 7.012 -18.723 0.292 1.00 81.06 393 ASP A CA 1
ATOM 3045 C C . ASP A 1 393 ? 7.765 -17.495 -0.266 1.00 81.06 393 ASP A C 1
ATOM 3047 O O . ASP A 1 393 ? 8.451 -17.568 -1.285 1.00 81.06 393 ASP A O 1
ATOM 3051 N N . GLY A 1 394 ? 7.646 -16.339 0.396 1.00 89.88 394 GLY A N 1
ATOM 3052 C CA . GLY A 1 394 ? 8.374 -15.122 0.059 1.00 89.88 394 GLY A CA 1
ATOM 3053 C C . GLY A 1 394 ? 7.993 -13.927 0.932 1.00 89.88 394 GLY A C 1
ATOM 3054 O O . GLY A 1 394 ? 7.079 -13.987 1.755 1.00 89.88 394 GLY A O 1
ATOM 3055 N N . VAL A 1 395 ? 8.671 -12.798 0.714 1.00 87.94 395 VAL A N 1
ATOM 3056 C CA . VAL A 1 395 ? 8.523 -11.584 1.542 1.00 87.94 395 VAL A CA 1
ATOM 3057 C C . VAL A 1 395 ? 7.100 -11.007 1.495 1.00 87.94 395 VAL A C 1
ATOM 3059 O O . VAL A 1 395 ? 6.605 -10.500 2.496 1.00 87.94 395 VAL A O 1
ATOM 3062 N N . GLN A 1 396 ? 6.386 -11.148 0.372 1.00 91.00 396 GLN A N 1
ATOM 3063 C CA . GLN A 1 396 ? 4.975 -10.738 0.287 1.00 91.00 396 GLN A CA 1
ATOM 3064 C C . GLN A 1 396 ? 4.075 -11.548 1.222 1.00 91.00 396 GLN A C 1
ATOM 3066 O O . GLN A 1 396 ? 3.168 -10.992 1.835 1.00 91.00 396 GLN A O 1
ATOM 3071 N N . GLN A 1 397 ? 4.348 -12.846 1.362 1.00 91.12 397 GLN A N 1
ATOM 3072 C CA . GLN A 1 397 ? 3.602 -13.711 2.267 1.00 91.12 397 GLN A CA 1
ATOM 3073 C C . GLN A 1 397 ? 3.955 -13.409 3.732 1.00 91.12 397 GLN A C 1
ATOM 3075 O O . GLN A 1 397 ? 3.076 -13.416 4.591 1.00 91.12 397 GLN A O 1
ATOM 3080 N N . GLN A 1 398 ? 5.213 -13.049 4.016 1.00 91.69 398 GLN A N 1
ATOM 3081 C CA . GLN A 1 398 ? 5.604 -12.545 5.338 1.00 91.69 398 GLN A CA 1
ATOM 3082 C C . GLN A 1 398 ? 4.830 -11.270 5.696 1.00 91.69 398 GLN A C 1
ATOM 3084 O O . GLN A 1 398 ? 4.302 -11.172 6.801 1.00 91.69 398 GLN A O 1
ATOM 3089 N N . LEU A 1 399 ? 4.693 -10.319 4.763 1.00 92.12 399 LEU A N 1
ATOM 3090 C CA . LEU A 1 399 ? 3.895 -9.103 4.974 1.00 92.12 399 LEU A CA 1
ATOM 3091 C C . LEU A 1 399 ? 2.429 -9.415 5.270 1.00 92.12 399 LEU A C 1
ATOM 3093 O O . LEU A 1 399 ? 1.865 -8.855 6.207 1.00 92.12 399 LEU A O 1
ATOM 3097 N N . VAL A 1 400 ? 1.840 -10.344 4.518 1.00 93.06 400 VAL A N 1
ATOM 3098 C CA . VAL A 1 400 ? 0.482 -10.844 4.752 1.00 93.06 400 VAL A CA 1
ATOM 3099 C C . VAL A 1 400 ? 0.349 -11.358 6.186 1.00 93.06 400 VAL A C 1
ATOM 3101 O O . VAL A 1 400 ? -0.537 -10.904 6.914 1.00 93.06 400 VAL A O 1
ATOM 3104 N N . PHE A 1 401 ? 1.253 -12.225 6.651 1.00 92.88 401 PHE A N 1
ATOM 3105 C CA . PHE A 1 401 ? 1.237 -12.711 8.035 1.00 92.88 401 PHE A CA 1
ATOM 3106 C C . PHE A 1 401 ? 1.415 -11.591 9.066 1.00 92.88 401 PHE A C 1
ATOM 3108 O O . PHE A 1 401 ? 0.691 -11.560 10.056 1.00 92.88 401 PHE A O 1
ATOM 3115 N N . ARG A 1 402 ? 2.303 -10.618 8.833 1.00 93.81 402 ARG A N 1
ATOM 3116 C CA . ARG A 1 402 ? 2.483 -9.498 9.772 1.00 93.81 402 ARG A CA 1
ATOM 3117 C C . ARG A 1 402 ? 1.266 -8.581 9.861 1.00 93.81 402 ARG A C 1
ATOM 3119 O O . ARG A 1 402 ? 0.941 -8.158 10.963 1.00 93.81 402 ARG A O 1
ATOM 3126 N N . LEU A 1 403 ? 0.563 -8.326 8.757 1.00 95.50 403 LEU A N 1
ATOM 3127 C CA . LEU A 1 403 ? -0.689 -7.563 8.778 1.00 95.50 403 LEU A CA 1
ATOM 3128 C C . LEU A 1 403 ? -1.780 -8.289 9.575 1.00 95.50 403 LEU A C 1
ATOM 3130 O O . LEU A 1 403 ? -2.453 -7.668 10.390 1.00 95.50 403 LEU A O 1
ATOM 3134 N N . GLN A 1 404 ? -1.889 -9.613 9.420 1.00 95.56 404 GLN A N 1
ATOM 3135 C CA . GLN A 1 404 ? -2.792 -10.429 10.241 1.00 95.56 404 GLN A CA 1
ATOM 3136 C C . GLN A 1 404 ? -2.465 -10.304 11.729 1.00 95.56 404 GLN A C 1
ATOM 3138 O O . GLN A 1 404 ? -3.355 -10.080 12.543 1.00 95.56 404 GLN A O 1
ATOM 3143 N N . LYS A 1 405 ? -1.182 -10.396 12.091 1.00 95.12 405 LYS A N 1
ATOM 3144 C CA . LYS A 1 405 ? -0.751 -10.228 13.483 1.00 95.12 405 LYS A CA 1
ATOM 3145 C C . LYS A 1 405 ? -0.968 -8.802 13.988 1.00 95.12 405 LYS A C 1
ATOM 3147 O O . LYS A 1 405 ? -1.264 -8.619 15.163 1.00 95.12 405 LYS A O 1
ATOM 3152 N N . GLY A 1 406 ? -0.862 -7.803 13.113 1.00 96.25 406 GLY A N 1
ATOM 3153 C CA . GLY A 1 406 ? -1.192 -6.413 13.424 1.00 96.25 406 GLY A CA 1
ATOM 3154 C C . GLY A 1 406 ? -2.658 -6.274 13.814 1.00 96.25 406 GLY A C 1
ATOM 3155 O O . GLY A 1 406 ? -2.959 -5.745 14.880 1.00 96.25 406 GLY A O 1
ATOM 3156 N N . PHE A 1 407 ? -3.553 -6.839 13.005 1.00 97.31 407 PHE A N 1
ATOM 3157 C CA . PHE A 1 407 ? -4.977 -6.910 13.311 1.00 97.31 407 PHE A CA 1
ATOM 3158 C C . PHE A 1 407 ? -5.252 -7.658 14.628 1.00 97.31 407 PHE A C 1
ATOM 3160 O O . PHE A 1 407 ? -5.928 -7.116 15.501 1.00 97.31 407 PHE A O 1
ATOM 3167 N N . GLU A 1 408 ? -4.684 -8.854 14.816 1.00 96.38 408 GLU A N 1
ATOM 3168 C CA . GLU A 1 408 ? -4.881 -9.664 16.029 1.00 96.38 408 GLU A CA 1
ATOM 3169 C C . GLU A 1 408 ? -4.394 -8.942 17.298 1.00 96.38 408 GLU A C 1
ATOM 3171 O O . GLU A 1 408 ? -5.062 -8.995 18.332 1.00 96.38 408 GLU A O 1
ATOM 3176 N N . MET A 1 409 ? -3.271 -8.217 17.227 1.00 96.69 409 MET A N 1
ATOM 3177 C CA . MET A 1 409 ? -2.785 -7.403 18.346 1.00 96.69 409 MET A CA 1
ATOM 3178 C C . MET A 1 409 ? -3.659 -6.182 18.616 1.00 96.69 409 MET A C 1
ATOM 3180 O O . MET A 1 409 ? -3.927 -5.882 19.780 1.00 96.69 409 MET A O 1
ATOM 3184 N N . THR A 1 410 ? -4.142 -5.493 17.579 1.00 97.75 410 THR A N 1
ATOM 3185 C CA . THR A 1 410 ? -5.097 -4.392 17.759 1.00 97.75 410 THR A CA 1
ATOM 3186 C C . THR A 1 410 ? -6.390 -4.903 18.394 1.00 97.75 410 THR A C 1
ATOM 3188 O O . THR A 1 410 ? -6.876 -4.303 19.348 1.00 97.75 410 THR A O 1
ATOM 3191 N N . ALA A 1 411 ? -6.922 -6.040 17.938 1.00 96.81 411 ALA A N 1
ATOM 3192 C CA . ALA A 1 411 ? -8.102 -6.673 18.525 1.00 96.81 411 ALA A CA 1
ATOM 3193 C C . ALA A 1 411 ? -7.877 -7.062 19.997 1.00 96.81 411 ALA A C 1
ATOM 3195 O O . ALA A 1 411 ? -8.745 -6.835 20.846 1.00 96.81 411 ALA A O 1
ATOM 3196 N N . LEU A 1 412 ? -6.698 -7.600 20.327 1.00 96.25 412 LEU A N 1
ATOM 3197 C CA . LEU A 1 412 ? -6.316 -7.912 21.703 1.00 96.25 412 LEU A CA 1
ATOM 3198 C C . LEU A 1 412 ? -6.284 -6.651 22.583 1.00 96.25 412 LEU A C 1
ATOM 3200 O O . LEU A 1 412 ? -6.845 -6.662 23.679 1.00 96.25 412 LEU A O 1
ATOM 3204 N N . LEU A 1 413 ? -5.696 -5.559 22.086 1.00 97.06 413 LEU A N 1
ATOM 3205 C CA . LEU A 1 413 ? -5.661 -4.263 22.768 1.00 97.06 413 LEU A CA 1
ATOM 3206 C C . LEU A 1 413 ? -7.071 -3.687 22.984 1.00 97.06 413 LEU A C 1
ATOM 3208 O O . LEU A 1 413 ? -7.397 -3.263 24.093 1.00 97.06 413 LEU A O 1
ATOM 3212 N N . VAL A 1 414 ? -7.934 -3.725 21.962 1.00 96.62 414 VAL A N 1
ATOM 3213 C CA . VAL A 1 414 ? -9.344 -3.308 22.068 1.00 96.62 414 VAL A CA 1
ATOM 3214 C C . VAL A 1 414 ? -10.044 -4.074 23.187 1.00 96.62 414 VAL A C 1
ATOM 3216 O O . VAL A 1 414 ? -10.682 -3.473 24.051 1.00 96.62 414 VAL A O 1
ATOM 3219 N N . ASN A 1 415 ? -9.904 -5.400 23.204 1.00 94.62 415 ASN A N 1
ATOM 3220 C CA . ASN A 1 415 ? -10.541 -6.245 24.208 1.00 94.62 415 ASN A CA 1
ATOM 3221 C C . ASN A 1 415 ? -10.030 -5.964 25.626 1.00 94.62 415 ASN A C 1
ATOM 3223 O O . ASN A 1 415 ? -10.837 -5.965 26.559 1.00 94.62 415 ASN A O 1
ATOM 3227 N N . ALA A 1 416 ? -8.733 -5.689 25.780 1.00 94.62 416 ALA A N 1
ATOM 3228 C CA . ALA A 1 416 ? -8.124 -5.330 27.057 1.00 94.62 416 ALA A CA 1
ATOM 3229 C C . ALA A 1 416 ? -8.690 -4.006 27.604 1.00 94.62 416 ALA A C 1
ATOM 3231 O O . ALA A 1 416 ? -9.183 -3.966 28.732 1.00 94.62 416 ALA A O 1
ATOM 3232 N N . ILE A 1 417 ? -8.751 -2.963 26.769 1.00 93.25 417 ILE A N 1
ATOM 3233 C CA . ILE A 1 417 ? -9.325 -1.657 27.141 1.00 93.25 417 ILE A CA 1
ATOM 3234 C C . ILE A 1 417 ? -10.811 -1.783 27.493 1.00 93.25 417 ILE A C 1
ATOM 3236 O O . ILE A 1 417 ? -11.275 -1.213 28.474 1.00 93.25 417 ILE A O 1
ATOM 3240 N N . VAL A 1 418 ? -11.575 -2.550 26.712 1.00 92.12 418 VAL A N 1
ATOM 3241 C CA . VAL A 1 418 ? -13.018 -2.743 26.930 1.00 92.12 418 VAL A CA 1
ATOM 3242 C C . VAL A 1 418 ? -13.315 -3.554 28.203 1.00 92.12 418 VAL A C 1
ATOM 3244 O O . VAL A 1 418 ? -14.400 -3.429 28.786 1.00 92.12 418 VAL A O 1
ATOM 3247 N N . ALA A 1 419 ? -12.387 -4.417 28.623 1.00 89.69 419 ALA A N 1
ATOM 3248 C CA . ALA A 1 419 ? -12.522 -5.232 29.826 1.00 89.69 419 ALA A CA 1
ATOM 3249 C C . ALA A 1 419 ? -12.280 -4.452 31.130 1.00 89.69 419 ALA A C 1
ATOM 3251 O O . ALA A 1 419 ? -12.872 -4.833 32.141 1.00 89.69 419 ALA A O 1
ATOM 3252 N N . LYS A 1 420 ? -11.472 -3.383 31.099 1.00 83.56 420 LYS A N 1
ATOM 3253 C CA . LYS A 1 420 ? -11.281 -2.448 32.221 1.00 83.56 420 LYS A CA 1
ATOM 3254 C C . LYS A 1 420 ? -12.563 -1.674 32.531 1.00 83.56 420 LYS A C 1
ATOM 3256 O O . LYS A 1 420 ? -12.929 -1.576 33.718 1.00 83.56 420 LYS A O 1
#

Foldseek 3Di:
DVVVVVVVVVVVVVLVVLLVVLVVLQVVLVVCLVVLVLVSSLVSLVVSLPRPNNPCNVVSVLVNQLSCCLPDLVNLLVLLLPDDPVQNVVCVVQLFHDPVSHDDPSSRVSSSVSSNVNNVVSVVVNVVVVVVLVVVVVVLVVVVVVVVVVVVVVVVVVVVVVVVVVVVPPDDDDDDDDDQADDPVRLVVLLVQLVVLVVQLVVQVVVDPDLLSLLLSLLLLLLSLLLSLLVNLPDDNVQSCVLSVVLSVQVSPDPDSLSSLLVSLVSLLSSLLSNLVSLPFDPVQSVVLVVVLVVVVVVDPDSLSSNLSSLQSNLSSLLSNLVSLPQDPVQLVVLVVQLVVQLVPDPDSLSNSLSSLLSLLSSLLSSLVSLPQDPVVSVVLNVCLVVQVVVDPDSSSSSSSSSNSNSVSSSSSSNSSSVD

Sequence (420 aa):
MAVLFSICLIYRSKTEQLKQRAADLWEQAQKRLDEKQIEDATRLLTQYSSAWQATERQKAQELLQQIQHVTSDSEVLKSLVELSESDFAVAESIHAINDGRISHPALLETRAVSIARNLAEAMRLRSEVVLRRERELAEAEARAEEDRQKQERAREEAERRAENDRIAVVGQSADTTRLLGLNKQEREQVRKEVASIEASLASADVTSRTVFQQQVARIDACIEATGLLARALGASADDVAQITRKLSTSDLLSDTVYQQIAEHLTIYVNVMELAAKKSGASKEECEKIQSELRLKNIGARTVQQQIVLGIDAVASMANLLAESLGVSSADLSSITSRVNLNDATADTVFQQMVARQTGLVRILGAAARTEGAEEQRAGQLEDEFSRDDLRADGVQQQLVFRLQKGFEMTALLVNAIVAK

Secondary structure (DSSP, 8-state):
-HHHHHHHHHHHHHHHHHHHHHHHHHHHHHHHHHTT-HHHHHHHHHHHHHSTT-TTHHHHHHHHHHHHHHH-HHHHHHHHHHS-HHHHHHHHHHS---SSS---HHHHHHHHHHHHHHHHHHHHHHHHHHHHHHHHHHHHHHHHHHHHHHHHHHHHHHHHHHHHHHHH-SS--------S---HHHHHHHHHHHHHHHHHHHHHHHH--SHHHHHHHHHHHHHHHHHHHHHHTT--HHHHHHHHTHHHHHHHH-SSHHHHHHHHHHHHHHHHHHHHHHHT--HHHHHHHHHHHHHHHHH-SSHHHHHHHHHHHHHHHHHHHHHHTT--HHHHHHHHHHHHHHHHT-SSHHHHHHHHHHHHHHHHHHHHHHTT--HHHHHHHHHHHHHHHHH-SSHHHHHHHHHHHHHHHHHHHHHHHHH-

pLDDT: mean 90.54, std 10.76, range [37.06, 98.56]

Radius of gyration: 30.96 Å; chains: 1; bounding box: 105×39×80 Å